Protein AF-A0A975GGV0-F1 (afdb_monomer_lite)

Sequence (391 aa):
MELILEKYHDGHNQSGSPGKVIYMDNPDLFIDIFYEKNMTKNPKKAAKKSNISRFKIIIFKTVTVVVCILLIVFFIWSKIKSSPEFQLKKMLSQGQYSNCIKNAQLILEKDTGNEKIKKTAEQAFIGMILKKGWSEKLEKGFFEEAKNILTQDTEYIKNNNEIQSIIKLLTWITDIEEYFSSKKSDTQLVIFKDEVLMAHLIDRWENEKTNIYNLFKRFFTQNNLENIRYRVYQHLDMLQTQYFLYYKDILALKNTIKEKLDADQPAILVSVIDEFHKKHPGIGGTQEIYEDISNYIKIMQALQSGMLSEYSDLIKESDFKTEPFADKIKSIMAVISPDKESSSPDKPLSIPDTNDYDIVKISELKIMPDSFKKSNMQQKQLALKVLTDNQ

Organism: NCBI:txid45656

Secondary structure (DSSP, 8-state):
---------------PPPP-----S-TTHHHHHHHHTT---PPPP------HHHHHHHHHHHHHHHHHHHHHHHHHHHHHHT-HHHHHHHHHHTT-HHHHHHHHHHHHTT-TT-HHHHHHHHHHHHHHHHHTTHHHHHHTT-HHHHHHHHHTTGGGGTT-HHHHHHHHHHHHHHHHHHHHHH--SS-SEETTTHHHHHHHHHHHHHHTHHHHHHHHHHHHHHHT-HHHHHHHHHHHHHHHHHHHHHHHHHHHHHHHHHHHHHTT-TTHHHHHHHHHHHH-TTEE-HHHHHHHHHHHHHHHHHHHTT-HHHHHHHHHH----SHHHHHHHHHHHHHH---SS---------PPPS--------TTS----THHHHHHHHHHHHHHHHHHTT-

Radius of gyration: 37.94 Å; chains: 1; bounding box: 79×72×125 Å

pLDDT: mean 75.03, std 21.35, range [26.98, 96.19]

Structure (mmCIF, N/CA/C/O backbone):
data_AF-A0A975GGV0-F1
#
_entry.id   AF-A0A975GGV0-F1
#
loop_
_atom_site.group_PDB
_atom_site.id
_atom_site.type_symbol
_atom_site.label_atom_id
_atom_site.label_alt_id
_atom_site.label_comp_id
_atom_site.label_asym_id
_atom_site.label_entity_id
_atom_site.label_seq_id
_atom_site.pdbx_PDB_ins_code
_atom_site.Cartn_x
_atom_site.Cartn_y
_atom_site.Cartn_z
_atom_site.occupancy
_atom_site.B_iso_or_equiv
_atom_site.auth_seq_id
_atom_site.auth_comp_id
_atom_site.auth_asym_id
_atom_site.auth_atom_id
_atom_site.pdbx_PDB_model_num
ATOM 1 N N . MET A 1 1 ? -21.323 20.258 35.737 1.00 36.03 1 MET A N 1
ATOM 2 C CA . MET A 1 1 ? -22.565 19.953 34.996 1.00 36.03 1 MET A CA 1
ATOM 3 C C . MET A 1 1 ? -23.349 21.246 34.878 1.00 36.03 1 MET A C 1
ATOM 5 O O . MET A 1 1 ? -23.809 21.734 35.901 1.00 36.03 1 MET A O 1
ATOM 9 N N . GLU A 1 2 ? -23.454 21.820 33.682 1.00 26.98 2 GLU A N 1
ATOM 10 C CA . GLU A 1 2 ? -24.406 22.904 33.416 1.00 26.98 2 GLU A CA 1
ATOM 11 C C . GLU A 1 2 ? -25.817 22.315 33.363 1.00 26.98 2 GLU A C 1
ATOM 13 O O . GLU A 1 2 ? -26.108 21.455 32.534 1.00 26.98 2 GLU A O 1
ATOM 18 N N . LEU A 1 3 ? -26.685 22.759 34.266 1.00 34.09 3 LEU A N 1
ATOM 19 C CA . LEU A 1 3 ? -28.120 22.517 34.190 1.00 34.09 3 LEU A CA 1
ATOM 20 C C . LEU A 1 3 ? -28.782 23.840 33.812 1.00 34.09 3 LEU A C 1
ATOM 22 O O . LEU A 1 3 ? -28.957 24.727 34.644 1.00 34.09 3 LEU A O 1
ATOM 26 N N . ILE A 1 4 ? -29.113 23.965 32.529 1.00 35.31 4 ILE A N 1
ATOM 27 C CA . ILE A 1 4 ? -29.979 25.017 32.001 1.00 35.31 4 ILE A CA 1
ATOM 28 C C . ILE A 1 4 ? -31.397 24.705 32.492 1.00 35.31 4 ILE A C 1
ATOM 30 O O . ILE A 1 4 ? -31.992 23.706 32.092 1.00 35.31 4 ILE A O 1
ATOM 34 N N . LEU A 1 5 ? -31.927 25.535 33.392 1.00 35.81 5 LEU A N 1
ATOM 35 C CA . LEU A 1 5 ? -33.333 25.496 33.791 1.00 35.81 5 LEU A CA 1
ATOM 36 C C . LEU A 1 5 ? -34.136 26.411 32.865 1.00 35.81 5 LEU A C 1
ATOM 38 O O . LEU A 1 5 ? -34.118 27.634 32.994 1.00 35.81 5 LEU A O 1
ATOM 42 N N . GLU A 1 6 ? -34.839 25.782 31.932 1.00 32.84 6 GLU A N 1
ATOM 43 C CA . GLU A 1 6 ? -35.864 26.386 31.090 1.00 32.84 6 GLU A CA 1
ATOM 44 C C . GLU A 1 6 ? -37.054 26.809 31.970 1.00 32.84 6 GLU A C 1
ATOM 46 O O . GLU A 1 6 ? -37.646 26.002 32.690 1.00 32.84 6 GLU A O 1
ATOM 51 N N . LYS A 1 7 ? -37.350 28.112 31.991 1.00 37.66 7 LYS A N 1
ATOM 52 C CA . LYS A 1 7 ? -38.346 28.715 32.881 1.00 37.66 7 LYS A CA 1
ATOM 53 C C . LYS A 1 7 ? -39.656 28.925 32.122 1.00 37.66 7 LYS A C 1
ATOM 55 O O . LYS A 1 7 ? -39.726 29.746 31.215 1.00 37.66 7 LYS A O 1
ATOM 60 N N . TYR A 1 8 ? -40.693 28.213 32.546 1.00 33.78 8 TYR A N 1
ATOM 61 C CA . TYR A 1 8 ? -42.087 28.428 32.160 1.00 33.78 8 TYR A CA 1
ATOM 62 C C . TYR A 1 8 ? -42.693 29.494 33.092 1.00 33.78 8 TYR A C 1
ATOM 64 O O . TYR A 1 8 ? -42.800 29.236 34.292 1.00 33.78 8 TYR A O 1
ATOM 72 N N . HIS A 1 9 ? -43.052 30.685 32.588 1.00 31.67 9 HIS A N 1
ATOM 73 C CA . HIS A 1 9 ? -44.189 31.458 33.119 1.00 31.67 9 HIS A CA 1
ATOM 74 C C . HIS A 1 9 ? -44.616 32.649 32.242 1.00 31.67 9 HIS A C 1
ATOM 76 O O . HIS A 1 9 ? -43.795 33.462 31.823 1.00 31.67 9 HIS A O 1
ATOM 82 N N . ASP A 1 10 ? -45.937 32.736 32.063 1.00 34.12 10 ASP A N 1
ATOM 83 C CA . ASP A 1 10 ? -46.734 33.840 31.523 1.00 34.12 10 ASP A CA 1
ATOM 84 C C . ASP A 1 10 ? -46.499 35.221 32.168 1.00 34.12 10 ASP A C 1
ATOM 86 O O . ASP A 1 10 ? -46.289 35.350 33.373 1.00 34.12 10 ASP A O 1
ATOM 90 N N . GLY A 1 11 ? -46.640 36.239 31.310 1.00 35.78 11 GLY A N 1
ATOM 91 C CA . GLY A 1 11 ? -47.121 37.612 31.528 1.00 35.78 11 GLY A CA 1
ATOM 92 C C . GLY A 1 11 ? -47.070 38.261 32.917 1.00 35.78 11 GLY A C 1
ATOM 93 O O . GLY A 1 11 ? -47.973 38.075 33.723 1.00 35.78 11 GLY A O 1
ATOM 94 N N . HIS A 1 12 ? -46.115 39.175 33.121 1.00 33.94 12 HIS A N 1
ATOM 95 C CA . HIS A 1 12 ? -46.341 40.626 33.290 1.00 33.94 12 HIS A CA 1
ATOM 96 C C . HIS A 1 12 ? -45.022 41.350 33.652 1.00 33.94 12 HIS A C 1
ATOM 98 O O . HIS A 1 12 ? -44.212 40.864 34.432 1.00 33.94 12 HIS A O 1
ATOM 104 N N . ASN A 1 13 ? -44.837 42.523 33.037 1.00 37.47 13 ASN A N 1
ATOM 105 C CA . ASN A 1 13 ? -43.803 43.557 33.201 1.00 37.47 13 ASN A CA 1
ATOM 106 C C . ASN A 1 13 ? -42.946 43.555 34.492 1.00 37.47 13 ASN A C 1
ATOM 108 O O . ASN A 1 13 ? -43.480 43.744 35.580 1.00 37.47 13 ASN A O 1
ATOM 112 N N . GLN A 1 14 ? -41.612 43.551 34.346 1.00 36.06 14 GLN A N 1
ATOM 113 C CA . GLN A 1 14 ? -40.709 44.711 34.547 1.00 36.06 14 GLN A CA 1
ATOM 114 C C . GLN A 1 14 ? -39.223 44.272 34.632 1.00 36.06 14 GLN A C 1
ATOM 116 O O . GLN A 1 14 ? -38.860 43.409 35.420 1.00 36.06 14 GLN A O 1
ATOM 121 N N . SER A 1 15 ? -38.383 44.913 33.805 1.00 42.50 15 SER A N 1
ATOM 122 C CA . SER A 1 15 ? -36.936 45.191 33.954 1.00 42.50 15 SER A CA 1
ATOM 123 C C . SER A 1 15 ? -36.039 44.157 34.670 1.00 42.50 15 SER A C 1
ATOM 125 O O . SER A 1 15 ? -35.839 44.218 35.883 1.00 42.50 15 SER A O 1
ATOM 127 N N . GLY A 1 16 ? -35.386 43.281 33.896 1.00 35.66 16 GLY A N 1
ATOM 128 C CA . GLY A 1 16 ? -34.353 42.357 34.376 1.00 35.66 16 GLY A CA 1
ATOM 129 C C . GLY A 1 16 ? -32.942 42.961 34.394 1.00 35.66 16 GLY A C 1
ATOM 130 O O . GLY A 1 16 ? -32.413 43.351 33.358 1.00 35.66 16 GLY A O 1
ATOM 131 N N . SER A 1 17 ? -32.326 42.976 35.577 1.00 42.56 17 SER A N 1
ATOM 132 C CA . SER A 1 17 ? -30.872 43.056 35.781 1.00 42.56 17 SER A CA 1
ATOM 133 C C . SER A 1 17 ? -30.237 41.682 35.487 1.00 42.56 17 SER A C 1
ATOM 135 O O . SER A 1 17 ? -30.879 40.667 35.783 1.00 42.56 17 SER A O 1
ATOM 137 N N . PRO A 1 18 ? -29.022 41.586 34.910 1.00 42.94 18 PRO A N 1
ATOM 138 C CA . PRO A 1 18 ? -28.411 40.298 34.589 1.00 42.94 18 PRO A CA 1
ATOM 139 C C . PRO A 1 18 ? -28.137 39.480 35.859 1.00 42.94 18 PRO A C 1
ATOM 141 O O . PRO A 1 18 ? -27.483 39.935 36.799 1.00 42.94 18 PRO A O 1
ATOM 144 N N . GLY A 1 19 ? -28.667 38.255 35.884 1.00 40.22 19 GLY A N 1
ATOM 145 C CA . GLY A 1 19 ? -28.538 37.325 37.000 1.00 40.22 19 GLY A CA 1
ATOM 146 C C . GLY A 1 19 ? -27.080 36.952 37.266 1.00 40.22 19 GLY A C 1
ATOM 147 O O . GLY A 1 19 ? -26.376 36.458 36.389 1.00 40.22 19 GLY A O 1
ATOM 148 N N . LYS A 1 20 ? -26.639 37.175 38.505 1.00 46.88 20 LYS A N 1
ATOM 149 C CA . LYS A 1 20 ? -25.338 36.751 39.026 1.00 46.88 20 LYS A CA 1
ATOM 150 C C . LYS A 1 20 ? -25.271 35.220 39.045 1.00 46.88 20 LYS A C 1
ATOM 152 O O . LYS A 1 20 ? -25.955 34.583 39.844 1.00 46.88 20 LYS A O 1
ATOM 157 N N . VAL A 1 21 ? -24.441 34.642 38.180 1.00 50.25 21 VAL A N 1
ATOM 158 C CA . VAL A 1 21 ? -24.100 33.214 38.205 1.00 50.25 21 VAL A CA 1
ATOM 159 C C . VAL A 1 21 ? -23.137 32.983 39.369 1.00 50.25 21 VAL A C 1
ATOM 161 O O . VAL A 1 21 ? -22.051 33.559 39.405 1.00 50.25 21 VAL A O 1
ATOM 164 N N . ILE A 1 22 ? -23.556 32.188 40.351 1.00 47.81 22 ILE A N 1
ATOM 165 C CA . ILE A 1 22 ? -22.715 31.773 41.477 1.00 47.81 22 ILE A CA 1
ATOM 166 C C . ILE A 1 22 ? -22.251 30.351 41.174 1.00 47.81 22 ILE A C 1
ATOM 168 O O . ILE A 1 22 ? -23.065 29.432 41.137 1.00 47.81 22 ILE A O 1
ATOM 172 N N . TYR A 1 23 ? -20.951 30.183 40.944 1.00 44.19 23 TYR A N 1
ATOM 173 C CA . TYR A 1 23 ? -20.324 28.868 40.864 1.00 44.19 23 TYR A CA 1
ATOM 174 C C . TYR A 1 23 ? -20.110 28.343 42.287 1.00 44.19 23 TYR A C 1
ATOM 176 O O . TYR A 1 23 ? -19.597 29.062 43.145 1.00 44.19 23 TYR A O 1
ATOM 184 N N . MET A 1 24 ? -20.560 27.117 42.552 1.00 48.88 24 MET A N 1
ATOM 185 C CA . MET A 1 24 ? -20.353 26.424 43.824 1.00 48.88 24 MET A CA 1
ATOM 186 C C . MET A 1 24 ? -19.460 25.208 43.577 1.00 48.88 24 MET A C 1
ATOM 188 O O . MET A 1 24 ? -19.874 24.263 42.911 1.00 48.88 24 MET A O 1
ATOM 192 N N . ASP A 1 25 ? -18.249 25.244 44.131 1.00 51.84 25 ASP A N 1
ATOM 193 C CA . ASP A 1 25 ? -17.196 24.239 43.919 1.00 51.84 25 ASP A CA 1
ATOM 194 C C . ASP A 1 25 ? -17.328 22.989 44.805 1.00 51.84 25 ASP A C 1
ATOM 196 O O . ASP A 1 25 ? -16.465 22.114 44.771 1.00 51.84 25 ASP A O 1
ATOM 200 N N . ASN A 1 26 ? -18.395 22.869 45.602 1.00 53.50 26 ASN A N 1
ATOM 201 C CA . ASN A 1 26 ? -18.565 21.728 46.498 1.00 53.50 26 ASN A CA 1
ATOM 202 C C . ASN A 1 26 ? -20.020 21.213 46.521 1.00 53.50 26 ASN A C 1
ATOM 204 O O . ASN A 1 26 ? -20.891 21.892 47.073 1.00 53.50 26 ASN A O 1
ATOM 208 N N . PRO A 1 27 ? -20.314 20.036 45.931 1.00 55.97 27 PRO A N 1
ATOM 209 C CA . PRO A 1 27 ? -21.670 19.485 45.867 1.00 55.97 27 PRO A CA 1
ATOM 210 C C . PRO A 1 27 ? -22.230 19.056 47.234 1.00 55.97 27 PRO A C 1
ATOM 212 O O . PRO A 1 27 ? -23.450 18.947 47.372 1.00 55.97 27 PRO A O 1
ATOM 215 N N . ASP A 1 28 ? -21.385 18.887 48.254 1.00 55.62 28 ASP A N 1
ATOM 216 C CA . ASP A 1 28 ? -21.819 18.435 49.583 1.00 55.62 28 ASP A CA 1
ATOM 217 C C . ASP A 1 28 ? -22.593 19.519 50.360 1.00 55.62 28 ASP A C 1
ATOM 219 O O . ASP A 1 28 ? -23.471 19.211 51.164 1.00 55.62 28 ASP A O 1
ATOM 223 N N . LEU A 1 29 ? -22.380 20.801 50.036 1.00 57.06 29 LEU A N 1
ATOM 224 C CA . LEU A 1 29 ? -23.077 21.936 50.664 1.00 57.06 29 LEU A CA 1
ATOM 225 C C . LEU A 1 29 ? -24.551 22.068 50.237 1.00 57.06 29 LEU A C 1
ATOM 227 O O . LEU A 1 29 ? -25.335 22.756 50.893 1.00 57.06 29 LEU A O 1
ATOM 231 N N . PHE A 1 30 ? -24.952 21.403 49.148 1.00 55.22 30 PHE A N 1
ATOM 232 C CA . PHE A 1 30 ? -26.341 21.420 48.687 1.00 55.22 30 PHE A CA 1
ATOM 233 C C . PHE A 1 30 ? -27.255 20.593 49.601 1.00 55.22 30 PHE A C 1
ATOM 235 O O . PHE A 1 30 ? -28.414 20.954 49.794 1.00 55.22 30 PHE A O 1
ATOM 242 N N . ILE A 1 31 ? -26.740 19.512 50.196 1.00 58.12 31 ILE A N 1
ATOM 243 C CA . ILE A 1 31 ? -27.525 18.647 51.086 1.00 58.12 31 ILE A CA 1
ATOM 244 C C . ILE A 1 31 ? -27.800 19.361 52.417 1.00 58.12 31 ILE A C 1
ATOM 246 O O . ILE A 1 31 ? -28.941 19.342 52.878 1.00 58.12 31 ILE A O 1
ATOM 250 N N . ASP A 1 32 ? -26.822 20.074 52.978 1.00 54.84 32 ASP A N 1
ATOM 251 C CA . ASP A 1 32 ? -26.992 20.752 54.269 1.00 54.84 32 ASP A CA 1
ATOM 252 C C . ASP A 1 32 ? -27.993 21.916 54.187 1.00 54.84 32 ASP A C 1
ATOM 254 O O . ASP A 1 32 ? -28.917 22.002 54.997 1.00 54.84 32 ASP A O 1
ATOM 258 N N . ILE A 1 33 ? -27.931 22.743 53.135 1.00 56.72 33 ILE A N 1
ATOM 259 C CA . ILE A 1 33 ? -28.873 23.865 52.959 1.00 56.72 33 ILE A CA 1
ATOM 260 C C . ILE A 1 33 ? -30.301 23.368 52.674 1.00 56.72 33 ILE A C 1
ATOM 262 O O . ILE A 1 33 ? -31.281 23.995 53.093 1.00 56.72 33 ILE A O 1
ATOM 266 N N . PHE A 1 34 ? -30.450 22.241 51.971 1.00 50.62 34 PHE A N 1
ATOM 267 C CA . PHE A 1 34 ? -31.773 21.715 51.630 1.00 50.62 34 PHE A CA 1
ATOM 268 C C . PHE A 1 34 ? -32.437 20.971 52.800 1.00 50.62 34 PHE A C 1
ATOM 270 O O . PHE A 1 34 ? -33.668 20.955 52.890 1.00 50.62 34 PHE A O 1
ATOM 277 N N . TYR A 1 35 ? -31.655 20.407 53.728 1.00 50.38 35 TYR A N 1
ATOM 278 C CA . TYR A 1 35 ? -32.185 19.680 54.886 1.00 50.38 35 TYR A CA 1
ATOM 279 C C . TYR A 1 35 ? -32.330 20.519 56.165 1.00 50.38 35 TYR A C 1
ATOM 281 O O . TYR A 1 35 ? -33.165 20.179 57.007 1.00 50.38 35 TYR A O 1
ATOM 289 N N . GLU A 1 36 ? -31.641 21.654 56.302 1.00 46.44 36 GLU A N 1
ATOM 290 C CA . GLU A 1 36 ? -31.718 22.470 57.525 1.00 46.44 36 GLU A CA 1
ATOM 291 C C . GLU A 1 36 ? -33.023 23.296 57.639 1.00 46.44 36 GLU A C 1
ATOM 293 O O . GLU A 1 36 ? -33.444 23.689 58.729 1.00 46.44 36 GLU A O 1
ATOM 298 N N . LYS A 1 37 ? -33.765 23.496 56.537 1.00 44.47 37 LYS A N 1
ATOM 299 C CA . LYS A 1 37 ? -34.947 24.386 56.513 1.00 44.47 37 LYS A CA 1
ATOM 300 C C . LYS A 1 37 ? -36.273 23.760 56.983 1.00 44.47 37 LYS A C 1
ATOM 302 O O . LYS A 1 37 ? -37.271 24.471 57.088 1.00 44.47 37 LYS A O 1
ATOM 307 N N . ASN A 1 38 ? -36.312 22.468 57.321 1.00 44.09 38 ASN A N 1
ATOM 308 C CA . ASN A 1 38 ? -37.562 21.776 57.690 1.00 44.09 38 ASN A CA 1
ATOM 309 C C . ASN A 1 38 ? -37.701 21.385 59.174 1.00 44.09 38 ASN A C 1
ATOM 311 O O . ASN A 1 38 ? -38.665 20.711 59.531 1.00 44.09 38 ASN A O 1
ATOM 315 N N . MET A 1 39 ? -36.812 21.839 60.065 1.00 47.53 39 MET A N 1
ATOM 316 C CA . MET A 1 39 ? -36.816 21.424 61.478 1.00 47.53 39 MET A CA 1
ATOM 317 C C . MET A 1 39 ? -36.959 22.585 62.478 1.00 47.53 39 MET A C 1
ATOM 319 O O . MET A 1 39 ? -36.224 22.649 63.450 1.00 47.53 39 MET A O 1
ATOM 323 N N . THR A 1 40 ? -37.934 23.489 62.321 1.00 52.91 40 THR A N 1
ATOM 324 C CA . THR A 1 40 ? -38.377 24.344 63.450 1.00 52.91 40 THR A CA 1
ATOM 325 C C . THR A 1 40 ? -39.876 24.663 63.409 1.00 52.91 40 THR A C 1
ATOM 327 O O . THR A 1 40 ? -40.303 25.760 63.063 1.00 52.91 40 THR A O 1
ATOM 330 N N . LYS A 1 41 ? -40.721 23.724 63.853 1.00 44.91 41 LYS A N 1
ATOM 331 C CA . LYS A 1 41 ? -42.028 24.079 64.436 1.00 44.91 41 LYS A CA 1
ATOM 332 C C . LYS A 1 41 ? -42.286 23.267 65.695 1.00 44.91 41 LYS A C 1
ATOM 334 O O . LYS A 1 41 ? -42.517 22.066 65.659 1.00 44.91 41 LYS A O 1
ATOM 339 N N . ASN A 1 42 ? -42.245 23.990 66.803 1.00 52.50 42 ASN A N 1
ATOM 340 C CA . ASN A 1 42 ? -42.545 23.562 68.157 1.00 52.50 42 ASN A CA 1
ATOM 341 C C . ASN A 1 42 ? -44.075 23.423 68.324 1.00 52.50 42 ASN A C 1
ATOM 343 O O . ASN A 1 42 ? -44.770 24.434 68.175 1.00 52.50 42 ASN A O 1
ATOM 347 N N . PRO A 1 43 ? -44.649 22.240 68.623 1.00 46.19 43 PRO A N 1
ATOM 348 C CA . PRO A 1 43 ? -46.054 22.147 68.976 1.00 46.19 43 PRO A CA 1
ATOM 349 C C . PRO A 1 43 ? -46.226 22.148 70.499 1.00 46.19 43 PRO A C 1
ATOM 351 O O . PRO A 1 43 ? -45.667 21.335 71.235 1.00 46.19 43 PRO A O 1
ATOM 354 N N . LYS A 1 44 ? -47.053 23.086 70.961 1.00 48.88 44 LYS A N 1
ATOM 355 C CA . LYS A 1 44 ? -47.534 23.195 72.338 1.00 48.88 44 LYS A CA 1
ATOM 356 C C . LYS A 1 44 ? -48.166 21.878 72.807 1.00 48.88 44 LYS A C 1
ATOM 358 O O . LYS A 1 44 ? -48.933 21.243 72.085 1.00 48.88 44 LYS A O 1
ATOM 363 N N . LYS A 1 45 ? -47.871 21.529 74.061 1.00 51.16 45 LYS A N 1
ATOM 364 C CA . LYS A 1 45 ? -48.476 20.437 74.828 1.00 51.16 45 LYS A CA 1
ATOM 365 C C . LYS A 1 45 ? -50.001 20.595 74.863 1.00 51.16 45 LYS A C 1
ATOM 367 O O . LYS A 1 45 ? -50.509 21.539 75.458 1.00 51.16 45 LYS A O 1
ATOM 372 N N . ALA A 1 46 ? -50.716 19.638 74.285 1.00 47.41 46 ALA A N 1
ATOM 373 C CA . ALA A 1 46 ? -52.117 19.382 74.588 1.00 47.41 46 ALA A CA 1
ATOM 374 C C . ALA A 1 46 ? -52.300 17.867 74.702 1.00 47.41 46 ALA A C 1
ATOM 376 O O . ALA A 1 46 ? -52.046 17.119 73.757 1.00 47.41 46 ALA A O 1
ATOM 377 N N . ALA A 1 47 ? -52.685 17.425 75.898 1.00 53.16 47 ALA A N 1
ATOM 378 C CA . ALA A 1 47 ? -52.980 16.040 76.213 1.00 53.16 47 ALA A CA 1
ATOM 379 C C . ALA A 1 47 ? -54.044 15.500 75.247 1.00 53.16 47 ALA A C 1
ATOM 381 O O . ALA A 1 47 ? -55.175 15.984 75.221 1.00 53.16 47 ALA A O 1
ATOM 382 N N . LYS A 1 48 ? -53.689 14.490 74.447 1.00 44.19 48 LYS A N 1
ATOM 383 C CA . LYS A 1 48 ? -54.635 13.798 73.571 1.00 44.19 48 LYS A CA 1
ATOM 384 C C . LYS A 1 48 ? -54.483 12.296 73.754 1.00 44.19 48 LYS A C 1
ATOM 386 O O . LYS A 1 48 ? -53.440 11.719 73.460 1.00 44.19 48 LYS A O 1
ATOM 391 N N . LYS A 1 49 ? -55.555 11.708 74.290 1.00 48.03 49 LYS A N 1
ATOM 392 C CA . LYS A 1 49 ? -55.774 10.274 74.487 1.00 48.03 49 LYS A CA 1
ATOM 393 C C . LYS A 1 49 ? -55.362 9.458 73.258 1.00 48.03 49 LYS A C 1
ATOM 395 O O . LYS A 1 49 ? -55.597 9.850 72.114 1.00 48.03 49 LYS A O 1
ATOM 400 N N . SER A 1 50 ? -54.778 8.308 73.569 1.00 59.38 50 SER A N 1
ATOM 401 C CA . SER A 1 50 ? -54.335 7.226 72.699 1.00 59.38 50 SER A CA 1
ATOM 402 C C . SER A 1 50 ? -55.258 6.962 71.503 1.00 59.38 50 SER A C 1
ATOM 404 O O . SER A 1 50 ? -56.400 6.540 71.644 1.00 59.38 50 SER A O 1
ATOM 406 N N . ASN A 1 51 ? -54.712 7.135 70.298 1.00 49.59 51 ASN A N 1
ATOM 407 C CA . ASN A 1 51 ? -55.271 6.585 69.061 1.00 49.59 51 ASN A CA 1
ATOM 408 C C . ASN A 1 51 ? -54.142 5.922 68.252 1.00 49.59 51 ASN A C 1
ATOM 410 O O . ASN A 1 51 ? -53.792 6.311 67.139 1.00 49.59 51 ASN A O 1
ATOM 414 N N . ILE A 1 52 ? -53.534 4.912 68.882 1.00 54.88 52 ILE A N 1
ATOM 415 C CA . ILE A 1 52 ? -52.387 4.122 68.398 1.00 54.88 52 ILE A CA 1
ATOM 416 C C . ILE A 1 52 ? -52.734 3.317 67.124 1.00 54.88 52 ILE A C 1
ATOM 418 O O . ILE A 1 52 ? -51.839 2.887 66.399 1.00 54.88 52 ILE A O 1
ATOM 422 N N . SER A 1 53 ? -54.019 3.164 66.776 1.00 56.91 53 SER A N 1
ATOM 423 C CA . SER A 1 53 ? -54.444 2.409 65.587 1.00 56.91 53 SER A CA 1
ATOM 424 C C . SER A 1 53 ? -54.266 3.165 64.263 1.00 56.91 53 SER A C 1
ATOM 426 O O . SER A 1 53 ? -53.977 2.537 63.249 1.00 56.91 53 SER A O 1
ATOM 428 N N . ARG A 1 54 ? -54.365 4.504 64.238 1.00 54.94 54 ARG A N 1
ATOM 429 C CA . ARG A 1 54 ? -54.269 5.284 62.983 1.00 54.94 54 ARG A CA 1
ATOM 430 C C . ARG A 1 54 ? -52.830 5.568 62.545 1.00 54.94 54 ARG A C 1
ATOM 432 O O . ARG A 1 54 ? -52.571 5.661 61.349 1.00 54.94 54 ARG A O 1
ATOM 439 N N . PHE A 1 55 ? -51.885 5.633 63.484 1.00 55.16 55 PHE A N 1
ATOM 440 C CA . PHE A 1 55 ? -50.463 5.839 63.175 1.00 55.16 55 PHE A CA 1
ATOM 441 C C . PHE A 1 55 ? -49.827 4.595 62.530 1.00 55.16 55 PHE A C 1
ATOM 443 O O . PHE A 1 55 ? -49.035 4.716 61.597 1.00 55.16 55 PHE A O 1
ATOM 450 N N . LYS A 1 56 ? -50.256 3.392 62.945 1.00 57.28 56 LYS A N 1
ATOM 451 C CA . LYS A 1 56 ? -49.845 2.124 62.318 1.00 57.28 56 LYS A CA 1
ATOM 452 C C . LYS A 1 56 ? -50.259 2.041 60.845 1.00 57.28 56 LYS A C 1
ATOM 454 O O . LYS A 1 56 ? -49.485 1.546 60.036 1.00 57.28 56 LYS A O 1
ATOM 459 N N . ILE A 1 57 ? -51.428 2.579 60.483 1.00 61.22 57 ILE A N 1
ATOM 460 C CA . ILE A 1 57 ? -51.935 2.572 59.098 1.00 61.22 57 ILE A CA 1
ATOM 461 C C . ILE A 1 57 ? -51.115 3.508 58.193 1.00 61.22 57 ILE A C 1
ATOM 463 O O . ILE A 1 57 ? -50.855 3.168 57.041 1.00 61.22 57 ILE A O 1
ATOM 467 N N . ILE A 1 58 ? -50.677 4.665 58.699 1.00 61.66 58 ILE A N 1
ATOM 468 C CA . ILE A 1 58 ? -49.868 5.619 57.920 1.00 61.66 58 ILE A CA 1
ATOM 469 C C . ILE A 1 58 ? -48.458 5.062 57.673 1.00 61.66 58 ILE A C 1
ATOM 471 O O . ILE A 1 58 ? -47.981 5.118 56.543 1.00 61.66 58 ILE A O 1
ATOM 475 N N . ILE A 1 59 ? -47.837 4.446 58.685 1.00 67.56 59 ILE A N 1
ATOM 476 C CA . ILE A 1 59 ? -46.520 3.800 58.545 1.00 67.56 59 ILE A CA 1
ATOM 477 C C . ILE A 1 59 ? -46.593 2.598 57.588 1.00 67.56 59 ILE A C 1
ATOM 479 O O . ILE A 1 59 ? -45.712 2.421 56.754 1.00 67.56 59 ILE A O 1
ATOM 483 N N . PHE A 1 60 ? -47.666 1.799 57.633 1.00 69.12 60 PHE A N 1
ATOM 484 C CA . PHE A 1 60 ? -47.825 0.675 56.701 1.00 69.12 60 PHE A CA 1
ATOM 485 C C . PHE A 1 60 ? -47.924 1.136 55.240 1.00 69.12 60 PHE A C 1
ATOM 487 O O . PHE A 1 60 ? -47.345 0.511 54.352 1.00 69.12 60 PHE A O 1
ATOM 494 N N . LYS A 1 61 ? -48.615 2.253 54.977 1.00 75.38 61 LYS A N 1
ATOM 495 C CA . LYS A 1 61 ? -48.742 2.808 53.622 1.00 75.38 61 LYS A CA 1
ATOM 496 C C . LYS A 1 61 ? -47.415 3.348 53.084 1.00 75.38 61 LYS A C 1
ATOM 498 O O . LYS A 1 61 ? -47.108 3.099 51.923 1.00 75.38 61 LYS A O 1
ATOM 503 N N . THR A 1 62 ? -46.608 4.027 53.902 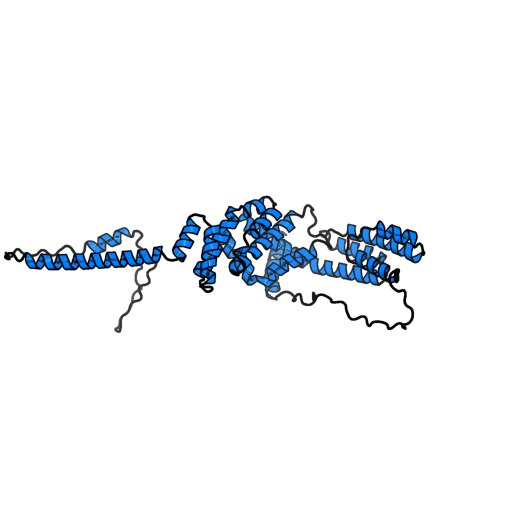1.00 77.06 62 THR A N 1
ATOM 504 C CA . THR A 1 62 ? -45.298 4.538 53.458 1.00 77.06 62 THR A CA 1
ATOM 505 C C . THR A 1 62 ? -44.297 3.413 53.213 1.00 77.06 62 THR A C 1
ATOM 507 O O . THR A 1 62 ? -43.617 3.425 52.191 1.00 77.06 62 THR A O 1
ATOM 510 N N . VAL A 1 63 ? -44.267 2.393 54.076 1.00 82.00 63 VAL A N 1
ATOM 511 C CA . VAL A 1 63 ? -43.429 1.199 53.873 1.00 82.00 63 VAL A CA 1
ATOM 512 C C . VAL A 1 63 ? -43.823 0.465 52.588 1.00 82.00 63 VAL A C 1
ATOM 514 O O . VAL A 1 63 ? -42.951 0.091 51.810 1.00 82.00 63 VAL A O 1
ATOM 517 N N . THR A 1 64 ? -45.123 0.330 52.309 1.00 85.25 64 THR A N 1
ATOM 518 C CA . THR A 1 64 ? -45.605 -0.329 51.081 1.00 85.25 64 THR A CA 1
ATOM 519 C C . THR A 1 64 ? -45.155 0.419 49.822 1.00 85.25 64 THR A C 1
ATOM 521 O O . THR A 1 64 ? -44.664 -0.201 48.883 1.00 85.25 64 THR A O 1
ATOM 524 N N . VAL A 1 65 ? -45.251 1.754 49.809 1.00 85.56 65 VAL A N 1
ATOM 525 C CA . VAL A 1 65 ? -44.809 2.570 48.664 1.00 85.56 65 VAL A CA 1
ATOM 526 C C . VAL A 1 65 ? -43.298 2.453 48.446 1.00 85.56 65 VAL A C 1
ATOM 528 O O . VAL A 1 65 ? -42.864 2.270 47.311 1.00 85.56 65 VAL A O 1
ATOM 531 N N . VAL A 1 66 ? -42.494 2.487 49.513 1.00 86.44 66 VAL A N 1
ATOM 532 C CA . VAL A 1 66 ? -41.032 2.329 49.411 1.00 86.44 66 VAL A CA 1
ATOM 533 C C . VAL A 1 66 ? -40.658 0.941 48.884 1.00 86.44 66 VAL A C 1
ATOM 535 O O . VAL A 1 66 ? -39.805 0.835 48.005 1.00 86.44 66 VAL A O 1
ATOM 538 N N . VAL A 1 67 ? -41.327 -0.119 49.348 1.00 90.00 67 VAL A N 1
ATOM 539 C CA . VAL A 1 67 ? -41.112 -1.485 48.840 1.00 90.00 67 VAL A CA 1
ATOM 540 C C . VAL A 1 67 ? -41.496 -1.593 47.362 1.00 90.00 67 VAL A C 1
ATOM 542 O O . VAL A 1 67 ? -40.740 -2.168 46.583 1.00 90.00 67 VAL A O 1
ATOM 545 N N . CYS A 1 68 ? -42.612 -0.994 46.936 1.00 86.12 68 CYS A N 1
ATOM 546 C CA . CYS A 1 68 ? -42.989 -0.958 45.521 1.00 86.12 68 CYS A CA 1
ATOM 547 C C . CYS A 1 68 ? -41.955 -0.215 44.662 1.00 86.12 68 CYS A C 1
ATOM 549 O O . CYS A 1 68 ? -41.597 -0.705 43.593 1.00 86.12 68 CYS A O 1
ATOM 551 N N . ILE A 1 69 ? -41.429 0.921 45.131 1.00 87.88 69 ILE A N 1
ATOM 552 C CA . ILE A 1 69 ? -40.370 1.661 44.426 1.00 87.88 69 ILE A CA 1
ATOM 553 C C . ILE A 1 69 ? -39.099 0.809 44.322 1.00 87.88 69 ILE A C 1
ATOM 555 O O . ILE A 1 69 ? -38.526 0.706 43.240 1.00 87.88 69 ILE A O 1
ATOM 559 N N . LEU A 1 70 ? -38.686 0.140 45.403 1.00 88.31 70 LEU A N 1
ATOM 560 C CA . LEU A 1 70 ? -37.524 -0.754 45.392 1.00 88.31 70 LEU A CA 1
ATOM 561 C C . LEU A 1 70 ? -37.702 -1.929 44.425 1.00 88.31 70 LEU A C 1
ATOM 563 O O . LEU A 1 70 ? -36.760 -2.274 43.715 1.00 88.31 70 LEU A O 1
ATOM 567 N N . LEU A 1 71 ? -38.902 -2.510 44.340 1.00 88.19 71 LEU A N 1
ATOM 568 C CA . LEU A 1 71 ? -39.205 -3.580 43.387 1.00 88.19 71 LEU A CA 1
ATOM 569 C C . LEU A 1 71 ? -39.172 -3.088 41.937 1.00 88.19 71 LEU A C 1
ATOM 571 O O . LEU A 1 71 ? -38.630 -3.782 41.080 1.00 88.19 71 LEU A O 1
ATOM 575 N N . ILE A 1 72 ? -39.683 -1.886 41.657 1.00 84.44 72 ILE A N 1
ATOM 576 C CA . ILE A 1 72 ? -39.617 -1.275 40.321 1.00 84.44 72 ILE A CA 1
ATOM 577 C C . ILE A 1 72 ? -38.160 -1.000 39.934 1.00 84.44 72 ILE A C 1
ATOM 579 O O . ILE A 1 72 ? -37.735 -1.379 38.843 1.00 84.44 72 ILE A O 1
ATOM 583 N N . VAL A 1 73 ? -37.368 -0.413 40.836 1.00 83.06 73 VAL A N 1
ATOM 584 C CA . VAL A 1 73 ? -35.934 -0.169 40.616 1.00 83.06 73 VAL A CA 1
ATOM 585 C C . VAL A 1 73 ? -35.190 -1.485 40.389 1.00 83.06 73 VAL A C 1
ATOM 587 O O . VAL A 1 73 ? -34.408 -1.586 39.447 1.00 83.06 73 VAL A O 1
ATOM 590 N N . PHE A 1 74 ? -35.470 -2.520 41.185 1.00 84.31 74 PHE A N 1
ATOM 591 C CA . PHE A 1 74 ? -34.873 -3.845 41.023 1.00 84.31 74 PHE A CA 1
ATOM 592 C C . PHE A 1 74 ? -35.249 -4.492 39.683 1.00 84.31 74 PHE A C 1
ATOM 594 O O . PHE A 1 74 ? -34.388 -5.055 39.008 1.00 84.31 74 PHE A O 1
ATOM 601 N N . PHE A 1 75 ? -36.509 -4.374 39.258 1.00 79.12 75 PHE A N 1
ATOM 602 C CA . PHE A 1 75 ? -36.989 -4.928 37.992 1.00 79.12 75 PHE A CA 1
ATOM 603 C C . PHE A 1 75 ? -36.373 -4.213 36.781 1.00 79.12 75 PHE A C 1
ATOM 605 O O . PHE A 1 75 ? -35.916 -4.865 35.840 1.00 79.12 75 PHE A O 1
ATOM 612 N N . ILE A 1 76 ? -36.277 -2.880 36.830 1.00 72.12 76 ILE A N 1
ATOM 613 C CA . ILE A 1 76 ? -35.584 -2.072 35.817 1.00 72.12 76 ILE A CA 1
ATOM 614 C C . ILE A 1 76 ? -34.097 -2.449 35.770 1.00 72.12 76 ILE A C 1
ATOM 616 O O . ILE A 1 76 ? -33.553 -2.698 34.696 1.00 72.12 76 ILE A O 1
ATOM 620 N N . TRP A 1 77 ? -33.440 -2.568 36.924 1.00 67.44 77 TRP A N 1
ATOM 621 C CA . TRP A 1 77 ? -32.023 -2.926 37.001 1.00 67.44 77 TRP A CA 1
ATOM 622 C C . TRP A 1 77 ? -31.744 -4.352 36.506 1.00 67.44 77 TRP A C 1
ATOM 624 O O . TRP A 1 77 ? -30.753 -4.590 35.813 1.00 67.44 77 TRP A O 1
ATOM 634 N N . SER A 1 78 ? -32.646 -5.294 36.792 1.00 70.81 78 SER A N 1
ATOM 635 C CA . SER A 1 78 ? -32.602 -6.664 36.271 1.00 70.81 78 SER A CA 1
ATOM 636 C C . SER A 1 78 ? -32.735 -6.689 34.744 1.00 70.81 78 SER A C 1
ATOM 638 O O . SER A 1 78 ? -31.903 -7.295 34.068 1.00 70.81 78 SER A O 1
ATOM 640 N N . LYS A 1 79 ? -33.701 -5.953 34.179 1.00 67.19 79 LYS A N 1
ATOM 641 C CA . LYS A 1 79 ? -33.881 -5.828 32.722 1.00 67.19 79 LYS A CA 1
ATOM 642 C C . LYS A 1 79 ? -32.671 -5.188 32.033 1.00 67.19 79 LYS A C 1
ATOM 644 O O . LYS A 1 79 ? -32.272 -5.655 30.970 1.00 67.19 79 LYS A O 1
ATOM 649 N N . ILE A 1 80 ? -32.051 -4.177 32.647 1.00 62.03 80 ILE A N 1
ATOM 650 C CA . ILE A 1 80 ? -30.842 -3.524 32.117 1.00 62.03 80 ILE A CA 1
ATOM 651 C C . ILE A 1 80 ? -29.647 -4.488 32.109 1.00 62.03 80 ILE A C 1
ATOM 653 O O . ILE A 1 80 ? -28.922 -4.553 31.118 1.00 62.03 80 ILE A O 1
ATOM 657 N N . LYS A 1 81 ? -29.461 -5.285 33.171 1.00 60.91 81 LYS A N 1
ATOM 658 C CA . LYS A 1 81 ? -28.380 -6.286 33.249 1.00 60.91 81 LYS A CA 1
ATOM 659 C C . LYS A 1 81 ? -28.502 -7.409 32.219 1.00 60.91 81 LYS A C 1
ATOM 661 O O . LYS A 1 81 ? -27.486 -7.983 31.834 1.00 60.91 81 LYS A O 1
ATOM 666 N N . SER A 1 82 ? -29.717 -7.721 31.778 1.00 61.97 82 SER A N 1
ATOM 667 C CA . SER A 1 82 ? -29.972 -8.738 30.755 1.00 61.97 82 SER A CA 1
ATOM 668 C C . SER A 1 82 ? -29.938 -8.198 29.325 1.00 61.97 82 SER A C 1
ATOM 670 O O . SER A 1 82 ? -30.088 -8.988 28.396 1.00 61.97 82 SER A O 1
ATOM 672 N N . SER A 1 83 ? -29.731 -6.892 29.122 1.00 76.81 83 SER A N 1
ATOM 673 C CA . SER A 1 83 ? -29.624 -6.337 27.773 1.00 76.81 83 SER A CA 1
ATOM 674 C C . SER A 1 83 ? -28.396 -6.908 27.045 1.00 76.81 83 SER A C 1
ATOM 676 O O . SER A 1 83 ? -27.305 -6.929 27.632 1.00 76.81 83 SER A O 1
ATOM 678 N N . PRO A 1 84 ? -28.524 -7.316 25.768 1.00 78.81 84 PRO A N 1
ATOM 679 C CA . PRO A 1 84 ? -27.389 -7.725 24.944 1.00 78.81 84 PRO A CA 1
ATOM 680 C C . PRO A 1 84 ? -26.275 -6.664 24.917 1.00 78.81 84 PRO A C 1
ATOM 682 O O . PRO A 1 84 ? -25.099 -7.004 25.008 1.00 78.81 84 PRO A O 1
ATOM 685 N N . GLU A 1 85 ? -26.634 -5.373 24.920 1.00 83.44 85 GLU A N 1
ATOM 686 C CA . GLU A 1 85 ? -25.676 -4.257 24.984 1.00 83.44 85 GLU A CA 1
ATOM 687 C C . GLU A 1 85 ? -24.807 -4.307 26.253 1.00 83.44 85 GLU A C 1
ATOM 689 O O . GLU A 1 85 ? -23.594 -4.092 26.200 1.00 83.44 85 GLU A O 1
ATOM 694 N N . PHE A 1 86 ? -25.410 -4.614 27.407 1.00 85.00 86 PHE A N 1
ATOM 695 C CA . PHE A 1 86 ? -24.686 -4.691 28.677 1.00 85.00 86 PHE A CA 1
ATOM 696 C C . PHE A 1 86 ? -23.716 -5.873 28.691 1.00 85.00 86 PHE A C 1
ATOM 698 O O . PHE A 1 86 ? -22.590 -5.741 29.171 1.00 85.00 86 PHE A O 1
ATOM 705 N N . GLN A 1 87 ? -24.127 -7.016 28.134 1.00 87.25 87 GLN A N 1
ATOM 706 C CA . GLN A 1 87 ? -23.268 -8.196 28.040 1.00 87.25 87 GLN A CA 1
ATOM 707 C C . GLN A 1 87 ? -22.066 -7.945 27.128 1.00 87.25 87 GLN A C 1
ATOM 709 O O . GLN A 1 87 ? -20.942 -8.239 27.529 1.00 87.25 87 GLN A O 1
ATOM 714 N N . LEU A 1 88 ? -22.273 -7.323 25.963 1.00 89.75 88 LEU A N 1
ATOM 715 C CA . LEU A 1 88 ? -21.181 -6.953 25.059 1.00 89.75 88 LEU A CA 1
ATOM 716 C C . LEU A 1 88 ? -20.222 -5.954 25.709 1.00 89.75 88 LEU A C 1
ATOM 718 O O . LEU A 1 88 ? -19.008 -6.146 25.682 1.00 89.75 88 LEU A O 1
ATOM 722 N N . LYS A 1 89 ? -20.750 -4.925 26.382 1.00 89.31 89 LYS A N 1
ATOM 723 C CA . LYS A 1 89 ? -19.920 -3.952 27.106 1.00 89.31 89 LYS A CA 1
ATOM 724 C C . LYS A 1 89 ? -19.126 -4.606 28.239 1.00 89.31 89 LYS A C 1
ATOM 726 O O . LYS A 1 89 ? -17.963 -4.266 28.454 1.00 89.31 89 LYS A O 1
ATOM 731 N N . LYS A 1 90 ? -19.724 -5.576 28.936 1.00 90.56 90 LYS A N 1
ATOM 732 C CA . LYS A 1 90 ? -19.037 -6.376 29.953 1.00 90.56 90 LYS A CA 1
ATOM 733 C C . LYS A 1 90 ? -17.909 -7.202 29.328 1.00 90.56 90 LYS A C 1
ATOM 735 O O . LYS A 1 90 ? -16.785 -7.111 29.812 1.00 90.56 90 LYS A O 1
ATOM 740 N N . MET A 1 91 ? -18.165 -7.924 28.236 1.00 92.06 91 MET A N 1
ATOM 741 C CA . MET A 1 91 ? -17.137 -8.693 27.516 1.00 92.06 91 MET A CA 1
ATOM 742 C C . MET A 1 91 ? -15.986 -7.797 27.037 1.00 92.06 91 MET A C 1
ATOM 744 O O . MET A 1 91 ? -14.821 -8.154 27.209 1.00 92.06 91 MET A O 1
ATOM 748 N N . LEU A 1 92 ? -16.302 -6.607 26.513 1.00 91.69 92 LEU A N 1
ATOM 749 C CA . LEU A 1 92 ? -15.317 -5.605 26.107 1.00 91.69 92 LEU A CA 1
ATOM 750 C C . LEU A 1 92 ? -14.439 -5.168 27.290 1.00 91.69 92 LEU A C 1
ATOM 752 O O . LEU A 1 92 ? -13.216 -5.199 27.187 1.00 91.69 92 LEU A O 1
ATOM 756 N N . SER A 1 93 ? -15.048 -4.836 28.435 1.00 90.88 93 SER A N 1
ATOM 757 C CA . SER A 1 93 ? -14.311 -4.446 29.649 1.00 90.88 93 SER A CA 1
ATOM 758 C C . SER A 1 93 ? -13.459 -5.574 30.242 1.00 90.88 93 SER A C 1
ATOM 760 O O . SER A 1 93 ? -12.457 -5.315 30.898 1.00 90.88 93 SER A O 1
ATOM 762 N N . GLN A 1 94 ? -13.836 -6.830 29.991 1.00 91.75 94 GLN A N 1
ATOM 763 C CA . GLN A 1 94 ? -13.102 -8.020 30.422 1.00 91.75 94 GLN A CA 1
ATOM 764 C C . GLN A 1 94 ? -11.999 -8.430 29.429 1.00 91.75 94 GLN A C 1
ATOM 766 O O . GLN A 1 94 ? -11.336 -9.444 29.639 1.00 91.75 94 GLN A O 1
ATOM 771 N N . GLY A 1 95 ? -11.812 -7.688 28.330 1.00 89.88 95 GLY A N 1
ATOM 772 C CA . GLY A 1 95 ? -10.837 -8.011 27.285 1.00 89.88 95 GLY A CA 1
ATOM 773 C C . GLY A 1 95 ? -11.182 -9.270 26.480 1.00 89.88 95 GLY A C 1
ATOM 774 O O . GLY A 1 95 ? -10.311 -9.844 25.821 1.00 89.88 95 GLY A O 1
ATOM 775 N N . GLN A 1 96 ? -12.442 -9.719 26.527 1.00 92.00 96 GLN A N 1
ATOM 776 C CA . GLN A 1 96 ? -12.951 -10.874 25.784 1.00 92.00 96 GLN A CA 1
ATOM 777 C C . GLN A 1 96 ? -13.357 -10.464 24.362 1.00 92.00 96 GLN A C 1
ATOM 779 O O . GLN A 1 96 ? -14.505 -10.627 23.950 1.00 92.00 96 GLN A O 1
ATOM 784 N N . TYR A 1 97 ? -12.413 -9.900 23.608 1.00 92.25 97 TYR A N 1
ATOM 785 C CA . TYR A 1 97 ? -12.695 -9.256 22.326 1.00 92.25 97 TYR A CA 1
ATOM 786 C C . TYR A 1 97 ? -13.279 -10.204 21.272 1.00 92.25 97 TYR A C 1
ATOM 788 O O . TYR A 1 97 ? -14.313 -9.892 20.690 1.00 92.25 97 TYR A O 1
ATOM 796 N N . SER A 1 98 ? -12.687 -11.389 21.085 1.00 89.06 98 SER A N 1
ATOM 797 C CA . SER A 1 98 ? -13.180 -12.377 20.109 1.00 89.06 98 SER A CA 1
ATOM 798 C C . SER A 1 98 ? -14.619 -12.813 20.418 1.00 89.06 98 SER A C 1
ATOM 800 O O . SER A 1 98 ? -15.480 -12.804 19.541 1.00 89.06 98 SER A O 1
ATOM 802 N N . ASN A 1 99 ? -14.920 -13.097 21.690 1.00 89.75 99 ASN A N 1
ATOM 803 C CA . ASN A 1 99 ? -16.275 -13.454 22.116 1.00 89.75 99 ASN A CA 1
ATOM 804 C C . ASN A 1 99 ? -17.252 -12.285 21.946 1.00 89.75 99 ASN A C 1
ATOM 806 O O . ASN A 1 99 ? -18.391 -12.506 21.543 1.00 89.75 99 ASN A O 1
ATOM 810 N N . CYS A 1 100 ? -16.814 -11.055 22.225 1.00 91.25 100 CYS A N 1
ATOM 811 C CA . CYS A 1 100 ? -17.623 -9.855 22.031 1.00 91.25 100 CYS A CA 1
ATOM 812 C C . CYS A 1 100 ? -18.021 -9.687 20.557 1.00 91.25 100 CYS A C 1
ATOM 814 O O . CYS A 1 100 ? -19.200 -9.516 20.268 1.00 91.25 100 CYS A O 1
ATOM 816 N N . ILE A 1 101 ? -17.071 -9.829 19.626 1.00 89.81 101 ILE A N 1
ATOM 817 C CA . ILE A 1 101 ? -17.326 -9.723 18.180 1.00 89.81 101 ILE A CA 1
ATOM 818 C C . ILE A 1 101 ? -18.300 -10.814 17.723 1.00 89.81 101 ILE A C 1
ATOM 820 O O . ILE A 1 101 ? -19.299 -10.502 17.082 1.00 89.81 101 ILE A O 1
ATOM 824 N N . LYS A 1 102 ? -18.072 -12.077 18.117 1.00 89.00 102 LYS A N 1
ATOM 825 C CA . LYS A 1 102 ? -18.963 -13.200 17.768 1.00 89.00 102 LYS A CA 1
ATOM 826 C C . LYS A 1 102 ? -20.393 -12.980 18.267 1.00 89.00 102 LYS A C 1
ATOM 828 O O . LYS A 1 102 ? -21.343 -13.172 17.516 1.00 89.00 102 LYS A O 1
ATOM 833 N N . ASN A 1 103 ? -20.560 -12.544 19.518 1.00 89.69 103 ASN A N 1
ATOM 834 C CA . ASN A 1 103 ? -21.888 -12.267 20.073 1.00 89.69 103 ASN A CA 1
ATOM 835 C C . ASN A 1 103 ? -22.539 -11.044 19.420 1.00 89.69 103 ASN A C 1
ATOM 837 O O . ASN A 1 103 ? -23.734 -11.075 19.143 1.00 89.69 103 ASN A O 1
ATOM 841 N N . ALA A 1 104 ? -21.774 -9.985 19.148 1.00 89.56 104 ALA A N 1
ATOM 842 C CA . ALA A 1 104 ? -22.284 -8.807 18.459 1.00 89.56 104 ALA A CA 1
ATOM 843 C C . ALA A 1 104 ? -22.787 -9.168 17.058 1.00 89.56 104 ALA A C 1
ATOM 845 O O . ALA A 1 104 ? -23.875 -8.743 16.683 1.00 89.56 104 ALA A O 1
ATOM 846 N N . GLN A 1 105 ? -22.058 -10.019 16.334 1.00 86.62 105 GLN A N 1
ATOM 847 C CA . GLN A 1 105 ? -22.448 -10.497 15.012 1.00 86.62 105 GLN A CA 1
ATOM 848 C C . GLN A 1 105 ? -23.762 -11.290 15.043 1.00 86.62 105 GLN A C 1
ATOM 850 O O . GLN A 1 105 ? -24.670 -10.983 14.277 1.00 86.62 105 GLN A O 1
ATOM 855 N N . LEU A 1 106 ? -23.916 -12.226 15.988 1.00 87.75 106 LEU A N 1
ATOM 856 C CA . LEU A 1 106 ? -25.167 -12.979 16.173 1.00 87.75 106 LEU A CA 1
ATOM 857 C C . LEU A 1 106 ? -26.376 -12.078 16.470 1.00 87.75 106 LEU A C 1
ATOM 859 O O . LEU A 1 106 ? -27.516 -12.441 16.174 1.00 87.75 106 LEU A O 1
ATOM 863 N N . ILE A 1 107 ? -26.152 -10.919 17.095 1.00 86.94 107 ILE A N 1
ATOM 864 C CA . ILE A 1 107 ? -27.217 -9.946 17.351 1.00 86.94 107 ILE A CA 1
ATOM 865 C C . ILE A 1 107 ? -27.480 -9.096 16.101 1.00 86.94 107 ILE A C 1
ATOM 867 O O . ILE A 1 107 ? -28.641 -8.877 15.763 1.00 86.94 107 ILE A O 1
ATOM 871 N N . LEU A 1 108 ? -26.434 -8.677 15.383 1.00 87.12 108 LEU A N 1
ATOM 872 C CA . LEU A 1 108 ? -26.549 -7.909 14.137 1.00 87.12 108 LEU A CA 1
ATOM 873 C C . LEU A 1 108 ? -27.199 -8.706 12.999 1.00 87.12 108 LEU A C 1
ATOM 875 O O . LEU A 1 108 ? -27.851 -8.111 12.151 1.00 87.12 108 LEU A O 1
ATOM 879 N N . GLU A 1 109 ? -27.099 -10.037 12.999 1.00 86.50 109 GLU A N 1
ATOM 880 C CA . GLU A 1 109 ? -27.852 -10.907 12.078 1.00 86.50 109 GLU A CA 1
ATOM 881 C C . GLU A 1 109 ? -29.372 -10.793 12.262 1.00 86.50 109 GLU A C 1
ATOM 883 O O . GLU A 1 109 ? -30.131 -10.998 11.317 1.00 86.50 109 GLU A O 1
ATOM 888 N N . LYS A 1 110 ? -29.822 -10.458 13.476 1.00 86.38 110 LYS A N 1
ATOM 889 C CA . LYS A 1 110 ? -31.243 -10.289 13.813 1.00 86.38 110 LYS A CA 1
ATOM 890 C C . LYS A 1 110 ? -31.690 -8.830 13.751 1.00 86.38 110 LYS A C 1
ATOM 892 O O . LYS A 1 110 ? -32.859 -8.571 13.490 1.00 86.38 110 LYS A O 1
ATOM 897 N N . ASP A 1 111 ? -30.775 -7.900 14.011 1.00 84.06 111 ASP A N 1
ATOM 898 C CA . ASP A 1 111 ? -31.012 -6.457 14.039 1.00 84.06 111 ASP A CA 1
ATOM 899 C C . ASP A 1 111 ? -29.829 -5.712 13.395 1.00 84.06 111 ASP A C 1
ATOM 901 O O . ASP A 1 111 ? -28.907 -5.240 14.066 1.00 84.06 111 ASP A O 1
ATOM 905 N N . THR A 1 112 ? -29.852 -5.617 12.063 1.00 81.31 112 THR A N 1
ATOM 906 C CA . THR A 1 112 ? -28.776 -5.010 11.259 1.00 81.31 112 THR A CA 1
ATOM 907 C C . THR A 1 112 ? -28.653 -3.494 11.454 1.00 81.31 112 THR A C 1
ATOM 909 O O . THR A 1 112 ? -27.614 -2.913 11.131 1.00 81.31 112 THR A O 1
ATOM 912 N N . GLY A 1 113 ? -29.689 -2.844 11.995 1.00 80.75 113 GLY A N 1
ATOM 913 C CA . GLY A 1 113 ? -29.749 -1.396 12.213 1.00 80.75 113 GLY A CA 1
ATOM 914 C C . GLY A 1 113 ? -29.187 -0.933 13.559 1.00 80.75 113 GLY A C 1
ATOM 915 O O . GLY A 1 113 ? -29.187 0.267 13.842 1.00 80.75 113 GLY A O 1
ATOM 916 N N . ASN A 1 114 ? -28.716 -1.848 14.413 1.00 85.31 114 ASN A N 1
ATOM 917 C CA . ASN A 1 114 ? -28.288 -1.494 15.762 1.00 85.31 114 ASN A CA 1
ATOM 918 C C . ASN A 1 114 ? -26.889 -0.855 15.809 1.00 85.31 114 ASN A C 1
ATOM 920 O O . ASN A 1 114 ? -25.873 -1.503 16.078 1.00 85.31 114 ASN A O 1
ATOM 924 N N . GLU A 1 115 ? -26.847 0.462 15.623 1.00 86.19 115 GLU A N 1
ATOM 925 C CA . GLU A 1 115 ? -25.621 1.272 15.618 1.00 86.19 115 GLU A CA 1
ATOM 926 C C . GLU A 1 115 ? -24.768 1.144 16.894 1.00 86.19 115 GLU A C 1
ATOM 928 O O . GLU A 1 115 ? -23.541 1.249 16.849 1.00 86.19 115 GLU A O 1
ATOM 933 N N . LYS A 1 116 ? -25.374 0.890 18.060 1.00 87.75 116 LYS A N 1
ATOM 934 C CA . LYS A 1 116 ? -24.613 0.711 19.309 1.00 87.75 116 LYS A CA 1
ATOM 935 C C . LYS A 1 116 ? -23.854 -0.611 19.328 1.00 87.75 116 LYS A C 1
ATOM 937 O O . LYS A 1 116 ? -22.718 -0.663 19.807 1.00 87.75 116 LYS A O 1
ATOM 942 N N . ILE A 1 117 ? -24.476 -1.674 18.824 1.00 87.75 117 ILE A N 1
ATOM 943 C CA . ILE A 1 117 ? -23.856 -2.997 18.746 1.00 87.75 117 ILE A CA 1
ATOM 944 C C . ILE A 1 117 ? -22.738 -2.981 17.710 1.00 87.75 117 ILE A C 1
ATOM 946 O O . ILE A 1 117 ? -21.649 -3.460 18.022 1.00 87.75 117 ILE A O 1
ATOM 950 N N . LYS A 1 118 ? -22.943 -2.333 16.555 1.00 87.19 118 LYS A N 1
ATOM 951 C CA . LYS A 1 118 ? -21.877 -2.105 15.567 1.00 87.19 118 LYS A CA 1
ATOM 952 C C . LYS A 1 118 ? -20.667 -1.398 16.174 1.00 87.19 118 LYS A C 1
ATOM 954 O O . LYS A 1 118 ? -19.565 -1.933 16.121 1.00 87.19 118 LYS A O 1
ATOM 959 N N . LYS A 1 119 ? -20.876 -0.270 16.866 1.00 88.06 119 LYS A N 1
ATOM 960 C CA . LYS A 1 119 ? -19.795 0.456 17.562 1.00 88.06 119 LYS A CA 1
ATOM 961 C C . LYS A 1 119 ? -19.086 -0.394 18.614 1.00 88.06 119 LYS A C 1
ATOM 963 O O . LYS A 1 119 ? -17.873 -0.294 18.773 1.00 88.06 119 LYS A O 1
ATOM 968 N N . THR A 1 120 ? -19.825 -1.231 19.342 1.00 90.06 120 THR A N 1
ATOM 969 C CA . THR A 1 120 ? -19.232 -2.130 20.344 1.00 90.06 120 THR A CA 1
ATOM 970 C C . THR A 1 120 ? -18.401 -3.230 19.678 1.00 90.06 120 THR A C 1
ATOM 972 O O . THR A 1 120 ? -17.317 -3.552 20.164 1.00 90.06 120 THR A O 1
ATOM 975 N N . ALA A 1 121 ? -18.868 -3.766 18.548 1.00 89.94 121 ALA A N 1
ATOM 976 C CA . ALA A 1 121 ? -18.131 -4.726 17.733 1.00 89.94 121 ALA A CA 1
ATOM 977 C C . ALA A 1 121 ? -16.850 -4.108 17.152 1.00 89.94 121 ALA A C 1
ATOM 979 O O . ALA A 1 121 ? -15.792 -4.724 17.248 1.00 89.94 121 ALA A O 1
ATOM 980 N N . GLU A 1 122 ? -16.913 -2.875 16.638 1.00 89.50 122 GLU A N 1
ATOM 981 C CA . GLU A 1 122 ? -15.742 -2.115 16.176 1.00 89.50 122 GLU A CA 1
ATOM 982 C C . GLU A 1 122 ? -14.701 -1.950 17.289 1.00 89.50 122 GLU A C 1
ATOM 984 O O . GLU A 1 122 ? -13.528 -2.265 17.099 1.00 89.50 122 GLU A O 1
ATOM 989 N N . GLN A 1 123 ? -15.120 -1.491 18.473 1.00 90.62 123 GLN A N 1
ATOM 990 C CA . GLN A 1 123 ? -14.218 -1.316 19.616 1.00 90.62 123 GLN A CA 1
ATOM 991 C C . GLN A 1 123 ? -13.595 -2.640 20.060 1.00 90.62 123 GLN A C 1
ATOM 993 O O . GLN A 1 123 ? -12.408 -2.689 20.387 1.00 90.62 123 GLN A O 1
ATOM 998 N N . ALA A 1 124 ? -14.379 -3.720 20.057 1.00 92.56 124 ALA A N 1
ATOM 999 C CA . ALA A 1 124 ? -13.866 -5.045 20.363 1.00 92.56 124 ALA A CA 1
ATOM 1000 C C . ALA A 1 124 ? -12.844 -5.504 19.318 1.00 92.56 124 ALA A C 1
ATOM 1002 O O . ALA A 1 124 ? -11.796 -6.026 19.686 1.00 92.56 124 ALA A O 1
ATOM 1003 N N . PHE A 1 125 ? -13.110 -5.267 18.035 1.00 92.00 125 PHE A N 1
ATOM 1004 C CA . PHE A 1 125 ? -12.201 -5.606 16.947 1.00 92.00 125 PHE A CA 1
ATOM 1005 C C . PHE A 1 125 ? -10.875 -4.848 17.030 1.00 92.00 125 PHE A C 1
ATOM 1007 O O . PHE A 1 125 ? -9.812 -5.465 16.985 1.00 92.00 125 PHE A O 1
ATOM 1014 N N . ILE A 1 126 ? -10.924 -3.533 17.246 1.00 92.12 126 ILE A N 1
ATOM 1015 C CA . ILE A 1 126 ? -9.721 -2.721 17.445 1.00 92.12 126 ILE A CA 1
ATOM 1016 C C . ILE A 1 126 ? -8.931 -3.230 18.658 1.00 92.12 126 ILE A C 1
ATOM 1018 O O . ILE A 1 126 ? -7.735 -3.494 18.548 1.00 92.12 126 ILE A O 1
ATOM 1022 N N . GLY A 1 127 ? -9.601 -3.449 19.795 1.00 91.81 127 GLY A N 1
ATOM 1023 C CA . GLY A 1 127 ? -8.961 -3.986 20.998 1.00 91.81 127 GLY A CA 1
ATOM 1024 C C . GLY A 1 127 ? -8.309 -5.354 20.770 1.00 91.81 127 GLY A C 1
ATOM 1025 O O . GLY A 1 127 ? -7.213 -5.608 21.268 1.00 91.81 127 GLY A O 1
ATOM 1026 N N . MET A 1 128 ? -8.937 -6.218 19.967 1.00 92.94 128 MET A N 1
ATOM 1027 C CA . MET A 1 128 ? -8.378 -7.510 19.571 1.00 92.94 128 MET A CA 1
ATOM 1028 C C . MET A 1 128 ? -7.083 -7.351 18.772 1.00 92.94 128 MET A C 1
ATOM 1030 O O . MET A 1 128 ? -6.088 -7.984 19.117 1.00 92.94 128 MET A O 1
ATOM 1034 N N . ILE A 1 129 ? -7.090 -6.519 17.726 1.00 93.44 129 ILE A N 1
ATOM 1035 C CA . ILE A 1 129 ? -5.930 -6.307 16.848 1.00 93.44 129 ILE A CA 1
ATOM 1036 C C . ILE A 1 129 ? -4.753 -5.725 17.628 1.00 93.44 129 ILE A C 1
ATOM 1038 O O . ILE A 1 129 ? -3.628 -6.213 17.513 1.00 93.44 129 ILE A O 1
ATOM 1042 N N . LEU A 1 130 ? -5.014 -4.711 18.454 1.00 92.56 130 LEU A N 1
ATOM 1043 C CA . LEU A 1 130 ? -3.974 -4.083 19.265 1.00 92.56 130 LEU A CA 1
ATOM 1044 C C . LEU A 1 130 ? -3.395 -5.069 20.281 1.00 92.56 130 LEU A C 1
ATOM 1046 O O . LEU A 1 130 ? -2.179 -5.159 20.418 1.00 92.56 130 LEU A O 1
ATOM 1050 N N . LYS A 1 131 ? -4.239 -5.890 20.921 1.00 92.38 131 LYS A N 1
ATOM 1051 C CA . LYS A 1 131 ? -3.782 -6.941 21.843 1.00 92.38 131 LYS A CA 1
ATOM 1052 C C . LYS A 1 131 ? -2.981 -8.045 21.146 1.00 92.38 131 LYS A C 1
ATOM 1054 O O . LYS A 1 131 ? -2.079 -8.604 21.760 1.00 92.38 131 LYS A O 1
ATOM 1059 N N . LYS A 1 132 ? -3.295 -8.365 19.887 1.00 93.06 132 LYS A N 1
ATOM 1060 C CA . LYS A 1 132 ? -2.507 -9.299 19.063 1.00 93.06 132 LYS A CA 1
ATOM 1061 C C . LYS A 1 132 ? -1.141 -8.728 18.649 1.00 93.06 132 LYS A C 1
ATOM 1063 O O . LYS A 1 132 ? -0.333 -9.467 18.098 1.00 93.06 132 LYS A O 1
ATOM 1068 N N . GLY A 1 133 ? -0.871 -7.450 18.925 1.00 93.62 133 GLY A N 1
ATOM 1069 C CA . GLY A 1 133 ? 0.435 -6.832 18.712 1.00 93.62 133 GLY A CA 1
ATOM 1070 C C . GLY A 1 133 ? 0.623 -6.205 17.332 1.00 93.62 133 GLY A C 1
ATOM 1071 O O . GLY A 1 133 ? 1.761 -6.010 16.926 1.00 93.62 133 GLY A O 1
ATOM 1072 N N . TRP A 1 134 ? -0.447 -5.863 16.602 1.00 96.00 134 TRP A N 1
ATOM 1073 C CA . TRP A 1 134 ? -0.322 -5.240 15.271 1.00 96.00 134 TRP A CA 1
ATOM 1074 C C . TRP A 1 134 ? 0.591 -4.003 15.267 1.00 96.00 134 TRP A C 1
ATOM 1076 O O . TRP A 1 134 ? 1.477 -3.903 14.424 1.00 96.00 134 TRP A O 1
ATOM 1086 N N . SER A 1 135 ? 0.437 -3.100 16.243 1.00 95.00 135 SER A N 1
ATOM 1087 C CA . SER A 1 135 ? 1.273 -1.895 16.347 1.00 95.00 135 SER A CA 1
ATOM 1088 C C . SER A 1 135 ? 2.741 -2.227 16.621 1.00 95.00 135 SER A C 1
ATOM 1090 O O . SER A 1 135 ? 3.627 -1.607 16.046 1.00 95.00 135 SER A O 1
ATOM 1092 N N . GLU A 1 136 ? 3.004 -3.237 17.452 1.00 95.19 136 GLU A N 1
ATOM 1093 C CA . GLU A 1 136 ? 4.361 -3.702 17.755 1.00 95.19 136 GLU A CA 1
ATOM 1094 C C . GLU A 1 136 ? 5.023 -4.336 16.523 1.00 95.19 136 GLU A C 1
ATOM 1096 O O . GLU A 1 136 ? 6.201 -4.104 16.257 1.00 95.19 136 GLU A O 1
ATOM 1101 N N . LYS A 1 137 ? 4.268 -5.120 15.743 1.00 96.19 137 LYS A N 1
ATOM 1102 C CA . LYS A 1 137 ? 4.751 -5.700 14.483 1.00 96.19 137 LYS A CA 1
ATOM 1103 C C . LYS A 1 137 ? 5.076 -4.618 13.460 1.00 96.19 137 LYS A C 1
ATOM 1105 O O . LYS A 1 137 ? 6.124 -4.702 12.826 1.00 96.19 137 LYS A O 1
ATOM 1110 N N . LEU A 1 138 ? 4.236 -3.587 13.363 1.00 95.12 138 LEU A N 1
ATOM 1111 C CA . LEU A 1 138 ? 4.476 -2.434 12.499 1.00 95.12 138 LEU A CA 1
ATOM 1112 C C . LEU A 1 138 ? 5.763 -1.690 12.891 1.00 95.12 138 LEU A C 1
ATOM 1114 O O . LEU A 1 138 ? 6.592 -1.403 12.036 1.00 95.12 138 LEU A O 1
ATOM 1118 N N . GLU A 1 139 ? 5.974 -1.432 14.185 1.00 92.88 139 GLU A N 1
ATOM 1119 C CA . GLU A 1 139 ? 7.186 -0.761 14.683 1.00 92.88 139 GLU A CA 1
ATOM 1120 C C . GLU A 1 139 ? 8.467 -1.577 14.475 1.00 92.88 139 GLU A C 1
ATOM 1122 O O . GLU A 1 139 ? 9.535 -1.002 14.275 1.00 92.88 139 GLU A O 1
ATOM 1127 N N . LYS A 1 140 ? 8.372 -2.909 14.497 1.00 94.69 140 LYS A N 1
ATOM 1128 C CA . LYS A 1 140 ? 9.506 -3.816 14.261 1.00 94.69 140 LYS A CA 1
ATOM 1129 C C . LYS A 1 140 ? 9.785 -4.089 12.778 1.00 94.69 140 LYS A C 1
ATOM 1131 O O . LYS A 1 140 ? 10.731 -4.811 12.477 1.00 94.69 140 LYS A O 1
ATOM 1136 N N . GLY A 1 141 ? 8.973 -3.554 11.864 1.00 93.88 141 GLY A N 1
ATOM 1137 C CA . GLY A 1 141 ? 9.083 -3.825 10.428 1.00 93.88 141 GLY A CA 1
ATOM 1138 C C . GLY A 1 141 ? 8.602 -5.222 10.011 1.00 93.88 141 GLY A C 1
ATOM 1139 O O . GLY A 1 141 ? 8.926 -5.696 8.926 1.00 93.88 141 GLY A O 1
ATOM 1140 N N . PHE A 1 142 ? 7.823 -5.906 10.854 1.00 96.06 142 PHE A N 1
ATOM 1141 C CA . PHE A 1 142 ? 7.229 -7.211 10.547 1.00 96.06 142 PHE A CA 1
ATOM 1142 C C . PHE A 1 142 ? 5.878 -7.037 9.836 1.00 96.06 142 PHE A C 1
ATOM 1144 O O . PHE A 1 142 ? 4.823 -7.394 10.367 1.00 96.06 142 PHE A O 1
ATOM 1151 N N . PHE A 1 143 ? 5.909 -6.457 8.633 1.00 95.44 143 PHE A N 1
ATOM 1152 C CA . PHE A 1 143 ? 4.711 -6.054 7.884 1.00 95.44 143 PHE A CA 1
ATOM 1153 C C . PHE A 1 143 ? 3.814 -7.233 7.500 1.00 95.44 143 PHE A C 1
ATOM 1155 O O . PHE A 1 143 ? 2.602 -7.169 7.691 1.00 95.44 143 PHE A O 1
ATOM 1162 N N . GLU A 1 144 ? 4.396 -8.348 7.060 1.00 95.12 144 GLU A N 1
ATOM 1163 C CA . GLU A 1 144 ? 3.633 -9.553 6.714 1.00 95.12 144 GLU A CA 1
ATOM 1164 C C . GLU A 1 144 ? 2.917 -10.156 7.931 1.00 95.12 144 GLU A C 1
ATOM 1166 O O . GLU A 1 144 ? 1.753 -10.550 7.857 1.00 95.12 144 GLU A O 1
ATOM 1171 N N . GLU A 1 145 ? 3.558 -10.152 9.102 1.00 95.25 145 GLU A N 1
ATOM 1172 C CA . GLU A 1 145 ? 2.907 -10.578 10.343 1.00 95.25 145 GLU A CA 1
ATOM 1173 C C . GLU A 1 145 ? 1.785 -9.618 10.758 1.00 95.25 145 GLU A C 1
ATOM 1175 O O . GLU A 1 145 ? 0.724 -10.063 11.200 1.00 95.25 145 GLU A O 1
ATOM 1180 N N . ALA A 1 146 ? 1.985 -8.309 10.580 1.00 95.69 146 ALA A N 1
ATOM 1181 C CA . ALA A 1 146 ? 0.956 -7.306 10.828 1.00 95.69 146 ALA A CA 1
ATOM 1182 C C . ALA A 1 146 ? -0.262 -7.504 9.904 1.00 95.69 146 ALA A C 1
ATOM 1184 O O . ALA A 1 146 ? -1.392 -7.494 10.394 1.00 95.69 146 ALA A O 1
ATOM 1185 N N . LYS A 1 147 ? -0.057 -7.768 8.605 1.00 94.75 147 LYS A N 1
ATOM 1186 C CA . LYS A 1 147 ? -1.139 -8.094 7.655 1.00 94.75 147 LYS A CA 1
ATOM 1187 C C . LYS A 1 147 ? -1.859 -9.386 8.035 1.00 94.75 147 LYS A C 1
ATOM 1189 O O . LYS A 1 147 ? -3.088 -9.421 8.032 1.00 94.75 147 LYS A O 1
ATOM 1194 N N . ASN A 1 148 ? -1.119 -10.417 8.442 1.00 94.19 148 ASN A N 1
ATOM 1195 C CA . ASN A 1 148 ? -1.704 -11.679 8.896 1.00 94.19 148 ASN A CA 1
ATOM 1196 C C . ASN A 1 148 ? -2.632 -11.489 10.105 1.00 94.19 148 ASN A C 1
ATOM 1198 O O . ASN A 1 148 ? -3.684 -12.118 10.177 1.00 94.19 148 ASN A O 1
ATOM 1202 N N . ILE A 1 149 ? -2.306 -10.586 11.035 1.00 93.69 149 ILE A N 1
ATOM 1203 C CA . ILE A 1 149 ? -3.199 -10.256 12.159 1.00 93.69 149 ILE A CA 1
ATOM 1204 C C . ILE A 1 149 ? -4.538 -9.672 11.671 1.00 93.69 149 ILE A C 1
ATOM 1206 O O . ILE A 1 149 ? -5.567 -9.933 12.297 1.00 93.69 149 ILE A O 1
ATOM 1210 N N . LEU A 1 150 ? -4.537 -8.902 10.576 1.00 91.69 150 LEU A N 1
ATOM 1211 C CA . LEU A 1 150 ? -5.733 -8.257 10.014 1.00 91.69 150 LEU A CA 1
ATOM 1212 C C . LEU A 1 150 ? -6.619 -9.221 9.215 1.00 91.69 150 LEU A C 1
ATOM 1214 O O . LEU A 1 150 ? -7.830 -9.012 9.141 1.00 91.69 150 LEU A O 1
ATOM 1218 N N . THR A 1 151 ? -6.034 -10.259 8.616 1.00 87.81 151 THR A N 1
ATOM 1219 C CA . THR A 1 151 ? -6.763 -11.270 7.831 1.00 87.81 151 THR A CA 1
ATOM 1220 C C . THR A 1 151 ? -7.245 -12.445 8.682 1.00 87.81 151 THR A C 1
ATOM 1222 O O . THR A 1 151 ? -8.247 -13.087 8.346 1.00 87.81 151 THR A O 1
ATOM 1225 N N . GLN A 1 152 ? -6.591 -12.696 9.819 1.00 83.06 152 GLN A N 1
ATOM 1226 C CA . GLN A 1 152 ? -7.045 -13.653 10.824 1.00 83.06 152 GLN A CA 1
ATOM 1227 C C . GLN A 1 152 ? -8.420 -13.261 11.382 1.00 83.06 152 GLN A C 1
ATOM 1229 O O . GLN A 1 152 ? -8.673 -12.107 11.716 1.00 83.06 152 GLN A O 1
ATOM 1234 N N . ASP A 1 153 ? -9.301 -14.249 11.537 1.00 71.56 153 ASP A N 1
ATOM 1235 C CA . ASP A 1 153 ? -10.654 -14.095 12.094 1.00 71.56 153 ASP A CA 1
ATOM 1236 C C . ASP A 1 153 ? -11.629 -13.233 11.260 1.00 71.56 153 ASP A C 1
ATOM 1238 O O . ASP A 1 153 ? -12.707 -12.878 11.741 1.00 71.56 153 ASP A O 1
ATOM 1242 N N . THR A 1 154 ? -11.316 -12.953 9.988 1.00 71.19 154 THR A N 1
ATOM 1243 C CA . THR A 1 154 ? -12.201 -12.220 9.053 1.00 71.19 154 THR A CA 1
ATOM 1244 C C . THR A 1 154 ? -13.508 -12.946 8.727 1.00 71.19 154 THR A C 1
ATOM 1246 O O . THR A 1 154 ? -14.476 -12.319 8.290 1.00 71.19 154 THR A O 1
ATOM 1249 N N . GLU A 1 155 ? -13.575 -14.253 8.985 1.00 70.56 155 GLU A N 1
ATOM 1250 C CA . GLU A 1 155 ? -14.756 -15.088 8.754 1.00 70.56 155 GLU A CA 1
ATOM 1251 C C . GLU A 1 155 ? -15.998 -14.568 9.499 1.00 70.56 155 GLU A C 1
ATOM 1253 O O . GLU A 1 155 ? -17.097 -14.572 8.948 1.00 70.56 155 GLU A O 1
ATOM 1258 N N . TYR A 1 156 ? -15.814 -14.008 10.698 1.00 65.62 156 TYR A N 1
ATOM 1259 C CA . TYR A 1 156 ? -16.899 -13.494 11.544 1.00 65.62 156 TYR A CA 1
ATOM 1260 C C . TYR A 1 156 ? -17.331 -12.056 11.203 1.00 65.62 156 TYR A C 1
ATOM 1262 O O . TYR A 1 156 ? -18.178 -11.490 11.889 1.00 65.62 156 TYR A O 1
ATOM 1270 N N . ILE A 1 157 ? -16.727 -11.443 10.179 1.00 71.81 157 ILE A N 1
ATOM 1271 C CA . ILE A 1 157 ? -16.735 -9.986 9.965 1.00 71.81 157 ILE A CA 1
ATOM 1272 C C . ILE A 1 157 ? -17.247 -9.616 8.560 1.00 71.81 157 ILE A C 1
ATOM 1274 O O . ILE A 1 157 ? -17.347 -8.444 8.199 1.00 71.81 157 ILE A O 1
ATOM 1278 N N . LYS A 1 158 ? -17.622 -10.602 7.737 1.00 70.12 158 LYS A N 1
ATOM 1279 C CA . LYS A 1 158 ? -18.030 -10.372 6.338 1.00 70.12 158 LYS A CA 1
ATOM 1280 C C . LYS A 1 158 ? -19.211 -9.404 6.180 1.00 70.12 158 LYS A C 1
ATOM 1282 O O . LYS A 1 158 ? -19.254 -8.680 5.195 1.00 70.12 158 LYS A O 1
ATOM 1287 N N . ASN A 1 159 ? -20.115 -9.341 7.160 1.00 71.88 159 ASN A N 1
ATOM 1288 C CA . ASN A 1 159 ? -21.343 -8.539 7.068 1.00 71.88 159 ASN A CA 1
ATOM 1289 C C . ASN A 1 159 ? -21.266 -7.187 7.806 1.00 71.88 159 ASN A C 1
ATOM 1291 O O . ASN A 1 159 ? -22.269 -6.481 7.876 1.00 71.88 159 ASN A O 1
ATOM 1295 N N . ASN A 1 160 ? -20.112 -6.822 8.378 1.00 77.88 160 ASN A N 1
ATOM 1296 C CA . ASN A 1 160 ? -19.938 -5.564 9.105 1.00 77.88 160 ASN A CA 1
ATOM 1297 C C . ASN A 1 160 ? -19.058 -4.595 8.297 1.00 77.88 160 ASN A C 1
ATOM 1299 O O . ASN A 1 160 ? -17.827 -4.664 8.338 1.00 77.88 160 ASN A O 1
ATOM 1303 N N . ASN A 1 161 ? -19.706 -3.692 7.557 1.00 83.06 161 ASN A N 1
ATOM 1304 C CA . ASN A 1 161 ? -19.044 -2.727 6.673 1.00 83.06 161 ASN A CA 1
ATOM 1305 C C . ASN A 1 161 ? -18.061 -1.819 7.425 1.00 83.06 161 ASN A C 1
ATOM 1307 O O . ASN A 1 161 ? -17.030 -1.414 6.881 1.00 83.06 161 ASN A O 1
ATOM 1311 N N . GLU A 1 162 ? -18.363 -1.498 8.679 1.00 83.44 162 GLU A N 1
ATOM 1312 C CA . GLU A 1 162 ? -17.546 -0.627 9.504 1.00 83.44 162 GLU A CA 1
ATOM 1313 C C . GLU A 1 162 ? -16.224 -1.310 9.885 1.00 83.44 162 GLU A C 1
ATOM 1315 O O . GLU A 1 162 ? -15.153 -0.717 9.737 1.00 83.44 162 GLU A O 1
ATOM 1320 N N . ILE A 1 163 ? -16.263 -2.589 10.269 1.00 87.94 163 ILE A N 1
ATOM 1321 C CA . ILE A 1 163 ? -15.044 -3.354 10.551 1.00 87.94 163 ILE A CA 1
ATOM 1322 C C . ILE A 1 163 ? -14.232 -3.599 9.271 1.00 87.94 163 ILE A C 1
ATOM 1324 O O . ILE A 1 163 ? -13.008 -3.473 9.295 1.00 87.94 163 ILE A O 1
ATOM 1328 N N . GLN A 1 164 ? -14.886 -3.868 8.138 1.00 87.50 164 GLN A N 1
ATOM 1329 C CA . GLN A 1 164 ? -14.195 -3.967 6.846 1.00 87.50 164 GLN A CA 1
ATOM 1330 C C . GLN A 1 164 ? -13.444 -2.673 6.507 1.00 87.50 164 GLN A C 1
ATOM 1332 O O . GLN A 1 164 ? -12.306 -2.712 6.042 1.00 87.50 164 GLN A O 1
ATOM 1337 N N . SER A 1 165 ? -14.040 -1.517 6.809 1.00 88.19 165 SER A N 1
ATOM 1338 C CA . SER A 1 165 ? -13.386 -0.218 6.624 1.00 88.19 165 SER A CA 1
ATOM 1339 C C . SER A 1 165 ? -12.152 -0.070 7.528 1.00 88.19 165 SER A C 1
ATOM 1341 O O . SER A 1 165 ? -11.129 0.453 7.087 1.00 88.19 165 SER A O 1
ATOM 1343 N N . ILE A 1 166 ? -12.196 -0.584 8.765 1.00 90.62 166 ILE A N 1
ATOM 1344 C CA . ILE A 1 166 ? -11.034 -0.605 9.672 1.00 90.62 166 ILE A CA 1
ATOM 1345 C C . ILE A 1 166 ? -9.931 -1.510 9.117 1.00 90.62 166 ILE A C 1
ATOM 1347 O O . ILE A 1 166 ? -8.774 -1.101 9.093 1.00 90.62 166 ILE A O 1
ATOM 1351 N N . ILE A 1 167 ? -10.268 -2.705 8.628 1.00 91.62 167 ILE A N 1
ATOM 1352 C CA . ILE A 1 167 ? -9.294 -3.618 8.009 1.00 91.62 167 ILE A CA 1
ATOM 1353 C C . ILE A 1 167 ? -8.621 -2.944 6.814 1.00 91.62 167 ILE A C 1
ATOM 1355 O O . ILE A 1 167 ? -7.393 -2.936 6.732 1.00 91.62 167 ILE A O 1
ATOM 1359 N N . LYS A 1 168 ? -9.401 -2.323 5.921 1.00 90.56 168 LYS A N 1
ATOM 1360 C CA . LYS A 1 168 ? -8.876 -1.570 4.774 1.00 90.56 168 LYS A CA 1
ATOM 1361 C C . LYS A 1 168 ? -7.911 -0.466 5.204 1.00 90.56 168 LYS A C 1
ATOM 1363 O O . LYS A 1 168 ? -6.837 -0.355 4.616 1.00 90.56 168 LYS A O 1
ATOM 1368 N N . LEU A 1 169 ? -8.280 0.317 6.221 1.00 92.19 169 LEU A N 1
ATOM 1369 C CA . LEU A 1 169 ? -7.445 1.382 6.776 1.00 92.19 169 LEU A CA 1
ATOM 1370 C C . LEU A 1 169 ? -6.127 0.835 7.342 1.00 92.19 169 LEU A C 1
ATOM 1372 O O . LEU A 1 169 ? -5.063 1.343 7.007 1.00 92.19 169 LEU A O 1
ATOM 1376 N N . LEU A 1 170 ? -6.181 -0.190 8.195 1.00 94.12 170 LEU A N 1
ATOM 1377 C CA . LEU A 1 170 ? -4.988 -0.751 8.841 1.00 94.12 170 LEU A CA 1
ATOM 1378 C C . LEU A 1 170 ? -4.080 -1.479 7.847 1.00 94.12 170 LEU A C 1
ATOM 1380 O O . LEU A 1 170 ? -2.858 -1.427 7.980 1.00 94.12 170 LEU A O 1
ATOM 1384 N N . THR A 1 171 ? -4.666 -2.105 6.826 1.00 93.81 171 THR A N 1
ATOM 1385 C CA . THR A 1 171 ? -3.920 -2.681 5.702 1.00 93.81 171 THR A CA 1
ATOM 1386 C C . THR A 1 171 ? -3.207 -1.573 4.937 1.00 93.81 171 THR A C 1
ATOM 1388 O O . THR A 1 171 ? -2.002 -1.651 4.764 1.00 93.81 171 THR A O 1
ATOM 1391 N N . TRP A 1 172 ? -3.908 -0.485 4.590 1.00 94.19 172 TRP A N 1
ATOM 1392 C CA . TRP A 1 172 ? -3.295 0.674 3.931 1.00 94.19 172 TRP A CA 1
ATOM 1393 C C . TRP A 1 172 ? -2.154 1.291 4.760 1.00 94.19 172 TRP A C 1
ATOM 1395 O O . TRP A 1 172 ? -1.102 1.600 4.209 1.00 94.19 172 TRP A O 1
ATOM 1405 N N . ILE A 1 173 ? -2.320 1.410 6.086 1.00 95.19 173 ILE A N 1
ATOM 1406 C CA . ILE A 1 173 ? -1.251 1.865 6.996 1.00 95.19 173 ILE A CA 1
ATOM 1407 C C . ILE A 1 173 ? -0.054 0.903 6.969 1.00 95.19 173 ILE A C 1
ATOM 1409 O O . ILE A 1 173 ? 1.090 1.336 7.023 1.00 95.19 173 ILE A O 1
ATOM 1413 N N . THR A 1 174 ? -0.301 -0.401 6.895 1.00 95.81 174 THR A N 1
ATOM 1414 C CA . THR A 1 174 ? 0.779 -1.392 6.836 1.00 95.81 174 THR A CA 1
ATOM 1415 C C . THR A 1 174 ? 1.516 -1.317 5.496 1.00 95.81 174 THR A C 1
ATOM 1417 O O . THR A 1 174 ? 2.742 -1.321 5.487 1.00 95.81 174 THR A O 1
ATOM 1420 N N . ASP A 1 175 ? 0.786 -1.156 4.389 1.00 94.50 175 ASP A N 1
ATOM 1421 C CA . ASP A 1 175 ? 1.347 -1.057 3.037 1.00 94.50 175 ASP A CA 1
ATOM 1422 C C . ASP A 1 175 ? 2.212 0.208 2.861 1.00 94.50 175 ASP A C 1
ATOM 1424 O O . ASP A 1 175 ? 3.288 0.147 2.266 1.00 94.50 175 ASP A O 1
ATOM 1428 N N . ILE A 1 176 ? 1.775 1.363 3.387 1.00 94.00 176 ILE A N 1
ATOM 1429 C CA . ILE A 1 176 ? 2.565 2.603 3.295 1.00 94.00 176 ILE A CA 1
ATOM 1430 C C . ILE A 1 176 ? 3.847 2.515 4.132 1.00 94.00 176 ILE A C 1
ATOM 1432 O O . ILE A 1 176 ? 4.908 2.935 3.680 1.00 94.00 176 ILE A O 1
ATOM 1436 N N . GLU A 1 177 ? 3.782 1.932 5.328 1.00 94.00 177 GLU A N 1
ATOM 1437 C CA . GLU A 1 177 ? 4.956 1.761 6.189 1.00 94.00 177 GLU A CA 1
ATOM 1438 C C . GLU A 1 177 ? 5.951 0.758 5.594 1.00 94.00 177 GLU A C 1
ATOM 1440 O O . GLU A 1 177 ? 7.157 1.001 5.618 1.00 94.00 177 GLU A O 1
ATOM 1445 N N . GLU A 1 178 ? 5.456 -0.333 5.006 1.00 93.88 178 GLU A N 1
ATOM 1446 C CA . GLU A 1 178 ? 6.281 -1.304 4.288 1.00 93.88 178 GLU A CA 1
ATOM 1447 C C . GLU A 1 178 ? 6.991 -0.663 3.097 1.00 93.88 178 GLU A C 1
ATOM 1449 O O . GLU A 1 178 ? 8.201 -0.836 2.932 1.00 93.88 178 GLU A O 1
ATOM 1454 N N . TYR A 1 179 ? 6.263 0.122 2.298 1.00 91.25 179 TYR A N 1
ATOM 1455 C CA . TYR A 1 179 ? 6.832 0.831 1.160 1.00 91.25 179 TYR A CA 1
ATOM 1456 C C . TYR A 1 179 ? 8.023 1.697 1.583 1.00 91.25 179 TYR A C 1
ATOM 1458 O O . TYR A 1 179 ? 9.116 1.537 1.036 1.00 91.25 179 TYR A O 1
ATOM 1466 N N . PHE A 1 180 ? 7.856 2.546 2.601 1.00 89.00 180 PHE A N 1
ATOM 1467 C CA . PHE A 1 180 ? 8.939 3.409 3.080 1.00 89.00 180 PHE A CA 1
ATOM 1468 C C . PHE A 1 180 ? 10.056 2.639 3.798 1.00 89.00 180 PHE A C 1
ATOM 1470 O O . PHE A 1 180 ? 11.217 3.020 3.681 1.00 89.00 180 PHE A O 1
ATOM 1477 N N . SER A 1 181 ? 9.756 1.525 4.471 1.00 88.75 181 SER A N 1
ATOM 1478 C CA . SER A 1 181 ? 10.782 0.689 5.110 1.00 88.75 181 SER A CA 1
ATOM 1479 C C . SER A 1 181 ? 11.604 -0.136 4.116 1.00 88.75 181 SER A C 1
ATOM 1481 O O . SER A 1 181 ? 12.736 -0.513 4.426 1.00 88.75 181 SER A O 1
ATOM 1483 N N . SER A 1 182 ? 11.048 -0.461 2.946 1.00 83.44 182 SER A N 1
ATOM 1484 C CA . SER A 1 182 ? 11.740 -1.231 1.904 1.00 83.44 182 SER A CA 1
ATOM 1485 C C . SER A 1 182 ? 12.809 -0.410 1.171 1.00 83.44 182 SER A C 1
ATOM 1487 O O . SER A 1 182 ? 13.735 -0.975 0.577 1.00 83.44 182 SER A O 1
ATOM 1489 N N . LYS A 1 183 ? 12.724 0.925 1.247 1.00 76.75 183 LYS A N 1
ATOM 1490 C CA . LYS A 1 183 ? 13.684 1.845 0.638 1.00 76.75 183 LYS A CA 1
ATOM 1491 C C . LYS A 1 183 ? 14.965 1.896 1.467 1.00 76.75 183 LYS A C 1
ATOM 1493 O O . LYS A 1 183 ? 15.046 2.563 2.490 1.00 76.75 183 LYS A O 1
ATOM 1498 N N . LYS A 1 184 ? 15.977 1.156 1.007 1.00 59.19 184 LYS A N 1
ATOM 1499 C CA . LYS A 1 184 ? 17.337 1.146 1.576 1.00 59.19 184 LYS A CA 1
ATOM 1500 C C . LYS A 1 184 ? 18.266 2.214 0.982 1.00 59.19 184 LYS A C 1
ATOM 1502 O O . LYS A 1 184 ? 19.391 2.333 1.452 1.00 59.19 184 LYS A O 1
ATOM 1507 N N . SER A 1 185 ? 17.849 2.924 -0.066 1.00 57.41 185 SER A N 1
ATOM 1508 C CA . SER A 1 185 ? 18.707 3.830 -0.837 1.00 57.41 185 SER A CA 1
ATOM 1509 C C . SER A 1 185 ? 18.422 5.305 -0.559 1.00 57.41 185 SER A C 1
ATOM 1511 O O . SER A 1 185 ? 17.299 5.684 -0.239 1.00 57.41 185 SER A O 1
ATOM 1513 N N . ASP A 1 186 ? 19.438 6.143 -0.783 1.00 58.06 186 ASP A N 1
ATOM 1514 C CA . ASP A 1 186 ? 19.332 7.611 -0.786 1.00 58.06 186 ASP A CA 1
ATOM 1515 C C . ASP A 1 186 ? 18.464 8.154 -1.947 1.00 58.06 186 ASP A C 1
ATOM 1517 O O . ASP A 1 186 ? 18.168 9.349 -2.012 1.00 58.06 186 ASP A O 1
ATOM 1521 N N . THR A 1 187 ? 18.052 7.295 -2.888 1.00 60.44 187 THR A N 1
ATOM 1522 C CA . THR A 1 187 ? 17.177 7.659 -4.010 1.00 60.44 187 THR A CA 1
ATOM 1523 C C . THR A 1 187 ? 15.712 7.689 -3.590 1.00 60.44 187 THR A C 1
ATOM 1525 O O . THR A 1 187 ? 15.173 6.748 -3.010 1.00 60.44 187 THR A O 1
ATOM 1528 N N . GLN A 1 188 ? 15.036 8.788 -3.925 1.00 71.94 188 GLN A N 1
ATOM 1529 C CA . GLN A 1 188 ? 13.671 9.053 -3.472 1.00 71.94 188 GLN A CA 1
ATOM 1530 C C . GLN A 1 188 ? 12.637 8.171 -4.184 1.00 71.94 188 GLN A C 1
ATOM 1532 O O . GLN A 1 188 ? 11.608 7.841 -3.592 1.00 71.94 188 GLN A O 1
ATOM 1537 N N . LEU A 1 189 ? 12.905 7.767 -5.429 1.00 82.88 189 LEU A N 1
ATOM 1538 C CA . LEU A 1 189 ? 11.983 7.032 -6.297 1.00 82.88 189 LEU A CA 1
ATOM 1539 C C . LEU A 1 189 ? 12.770 6.239 -7.349 1.00 82.88 189 LEU A C 1
ATOM 1541 O O . LEU A 1 189 ? 13.703 6.785 -7.931 1.00 82.88 189 LEU A O 1
ATOM 1545 N N . VAL A 1 190 ? 12.397 4.982 -7.605 1.00 85.81 190 VAL A N 1
ATOM 1546 C CA . VAL A 1 190 ? 12.961 4.146 -8.684 1.00 85.81 190 VAL A CA 1
ATOM 1547 C C . VAL A 1 190 ? 11.963 3.996 -9.838 1.00 85.81 190 VAL A C 1
ATOM 1549 O O . VAL A 1 190 ? 10.830 3.555 -9.616 1.00 85.81 190 VAL A O 1
ATOM 1552 N N . ILE A 1 191 ? 12.383 4.363 -11.057 1.00 84.69 191 ILE A N 1
ATOM 1553 C CA . ILE A 1 191 ? 11.549 4.257 -12.268 1.00 84.69 191 ILE A CA 1
ATOM 1554 C C . ILE A 1 191 ? 11.251 2.779 -12.571 1.00 84.69 191 ILE A C 1
ATOM 1556 O O . ILE A 1 191 ? 12.093 1.917 -12.338 1.00 84.69 191 ILE A O 1
ATOM 1560 N N . PHE A 1 192 ? 10.066 2.491 -13.105 1.00 81.44 192 PHE A N 1
ATOM 1561 C CA . PHE A 1 192 ? 9.513 1.175 -13.445 1.00 81.44 192 PHE A CA 1
ATOM 1562 C C . PHE A 1 192 ? 9.220 0.246 -12.262 1.00 81.44 192 PHE A C 1
ATOM 1564 O O . PHE A 1 192 ? 8.801 -0.891 -12.475 1.00 81.44 192 PHE A O 1
ATOM 1571 N N . LYS A 1 193 ? 9.386 0.716 -11.024 1.00 83.25 193 LYS A N 1
ATOM 1572 C CA . LYS A 1 193 ? 9.155 -0.084 -9.816 1.00 83.25 193 LYS A CA 1
ATOM 1573 C C . LYS A 1 193 ? 8.174 0.579 -8.863 1.00 83.25 193 LYS A C 1
ATOM 1575 O O . LYS A 1 193 ? 7.213 -0.052 -8.424 1.00 83.25 193 LYS A O 1
ATOM 1580 N N . ASP A 1 194 ? 8.420 1.841 -8.530 1.00 85.88 194 ASP A N 1
ATOM 1581 C CA . ASP A 1 194 ? 7.699 2.497 -7.443 1.00 85.88 194 ASP A CA 1
ATOM 1582 C C . ASP A 1 194 ? 6.379 3.130 -7.908 1.00 85.88 194 ASP A C 1
ATOM 1584 O O . ASP A 1 194 ? 5.456 3.282 -7.112 1.00 85.88 194 ASP A O 1
ATOM 1588 N N . GLU A 1 195 ? 6.235 3.502 -9.182 1.00 84.69 195 GLU A N 1
ATOM 1589 C CA . GLU A 1 195 ? 5.157 4.397 -9.624 1.00 84.69 195 GLU A CA 1
ATOM 1590 C C . GLU A 1 195 ? 3.778 3.764 -9.535 1.00 84.69 195 GLU A C 1
ATOM 1592 O O . GLU A 1 195 ? 2.824 4.429 -9.133 1.00 84.69 195 GLU A O 1
ATOM 1597 N N . VAL A 1 196 ? 3.675 2.482 -9.892 1.00 84.69 196 VAL A N 1
ATOM 1598 C CA . VAL A 1 196 ? 2.415 1.733 -9.819 1.00 84.69 196 VAL A CA 1
ATOM 1599 C C . VAL A 1 196 ? 1.966 1.620 -8.366 1.00 84.69 196 VAL A C 1
ATOM 1601 O O . VAL A 1 196 ? 0.804 1.877 -8.050 1.00 84.69 196 VAL A O 1
ATOM 1604 N N . LEU A 1 197 ? 2.897 1.294 -7.468 1.00 87.69 197 LEU A N 1
ATOM 1605 C CA . LEU A 1 197 ? 2.598 1.131 -6.052 1.00 87.69 197 LEU A CA 1
ATOM 1606 C C . LEU A 1 197 ? 2.243 2.473 -5.400 1.00 87.69 197 LEU A C 1
ATOM 1608 O O . LEU A 1 197 ? 1.249 2.553 -4.680 1.00 87.69 197 LEU A O 1
ATOM 1612 N N . MET A 1 198 ? 2.989 3.542 -5.692 1.00 88.75 198 MET A N 1
ATOM 1613 C CA . MET A 1 198 ? 2.664 4.889 -5.217 1.00 88.75 198 MET A CA 1
ATOM 1614 C C . MET A 1 198 ? 1.289 5.352 -5.702 1.00 88.75 198 MET A C 1
ATOM 1616 O O . MET A 1 198 ? 0.498 5.847 -4.899 1.00 88.75 198 MET A O 1
ATOM 1620 N N . ALA A 1 199 ? 0.998 5.179 -6.997 1.00 87.62 199 ALA A N 1
ATOM 1621 C CA . ALA A 1 199 ? -0.293 5.538 -7.572 1.00 87.62 199 ALA A CA 1
ATOM 1622 C C . ALA A 1 199 ? -1.423 4.779 -6.870 1.00 87.62 199 ALA A C 1
ATOM 1624 O O . ALA A 1 199 ? -2.400 5.394 -6.462 1.00 87.62 199 ALA A O 1
ATOM 1625 N N . HIS A 1 200 ? -1.255 3.476 -6.640 1.00 89.19 200 HIS A N 1
ATOM 1626 C CA . HIS A 1 200 ? -2.227 2.655 -5.921 1.00 89.19 200 HIS A CA 1
ATOM 1627 C C . HIS A 1 200 ? -2.420 3.087 -4.453 1.00 89.19 200 HIS A C 1
ATOM 1629 O O . HIS A 1 200 ? -3.552 3.150 -3.968 1.00 89.19 200 HIS A O 1
ATOM 1635 N N . LEU A 1 201 ? -1.344 3.419 -3.728 1.00 91.81 201 LEU A N 1
ATOM 1636 C CA . LEU A 1 201 ? -1.430 3.905 -2.343 1.00 91.81 201 LEU A CA 1
ATOM 1637 C C . LEU A 1 201 ? -2.157 5.252 -2.241 1.00 91.81 201 LEU A C 1
ATOM 1639 O O . LEU A 1 201 ? -2.961 5.441 -1.322 1.00 91.81 201 LEU A O 1
ATOM 1643 N N . ILE A 1 202 ? -1.883 6.172 -3.171 1.00 90.81 202 ILE A N 1
ATOM 1644 C CA . ILE A 1 202 ? -2.549 7.478 -3.247 1.00 90.81 202 ILE A CA 1
ATOM 1645 C C . ILE A 1 202 ? -4.009 7.303 -3.650 1.00 90.81 202 ILE A C 1
ATOM 1647 O O . ILE A 1 202 ? -4.884 7.850 -2.987 1.00 90.81 202 ILE A O 1
ATOM 1651 N N . ASP A 1 203 ? -4.286 6.502 -4.675 1.00 89.56 203 ASP A N 1
ATOM 1652 C CA . ASP A 1 203 ? -5.636 6.252 -5.174 1.00 89.56 203 ASP A CA 1
ATOM 1653 C C . ASP A 1 203 ? -6.547 5.683 -4.078 1.00 89.56 203 ASP A C 1
ATOM 1655 O O . ASP A 1 203 ? -7.641 6.198 -3.846 1.00 89.56 203 ASP A O 1
ATOM 1659 N N . ARG A 1 204 ? -6.061 4.710 -3.293 1.00 88.31 204 ARG A N 1
ATOM 1660 C CA . ARG A 1 204 ? -6.799 4.187 -2.129 1.00 88.31 204 ARG A CA 1
ATOM 1661 C C . ARG A 1 204 ? -7.101 5.265 -1.092 1.00 88.31 204 ARG A C 1
ATOM 1663 O O . ARG A 1 204 ? -8.195 5.280 -0.531 1.00 88.31 204 ARG A O 1
ATOM 1670 N N . TRP A 1 205 ? -6.152 6.161 -0.833 1.00 88.62 205 TRP A N 1
ATOM 1671 C CA . TRP A 1 205 ? -6.352 7.276 0.090 1.00 88.62 205 TRP A CA 1
ATOM 1672 C C . TRP A 1 205 ? -7.336 8.323 -0.457 1.00 88.62 205 TRP A C 1
ATOM 1674 O O . TRP A 1 205 ? -8.123 8.888 0.304 1.00 88.62 205 TRP A O 1
ATOM 1684 N N . GLU A 1 206 ? -7.318 8.588 -1.765 1.00 84.44 206 GLU A N 1
ATOM 1685 C CA . GLU A 1 206 ? -8.122 9.632 -2.405 1.00 84.44 206 GLU A CA 1
ATOM 1686 C C . GLU A 1 206 ? -9.551 9.191 -2.748 1.00 84.44 206 GLU A C 1
ATOM 1688 O O . GLU A 1 206 ? -10.498 9.938 -2.480 1.00 84.44 206 GLU A O 1
ATOM 1693 N N . ASN A 1 207 ? -9.738 7.979 -3.269 1.00 78.75 207 ASN A N 1
ATOM 1694 C CA . ASN A 1 207 ? -11.051 7.471 -3.678 1.00 78.75 207 ASN A CA 1
ATOM 1695 C C . ASN A 1 207 ? -12.002 7.282 -2.497 1.00 78.75 207 ASN A C 1
ATOM 1697 O O . ASN A 1 207 ? -13.205 7.513 -2.611 1.00 78.75 207 ASN A O 1
ATOM 1701 N N . GLU A 1 208 ? -11.465 6.936 -1.329 1.00 69.31 208 GLU A N 1
ATOM 1702 C CA . GLU A 1 208 ? -12.236 6.804 -0.095 1.00 69.31 208 GLU A CA 1
ATOM 1703 C C . GLU A 1 208 ? -11.945 7.953 0.892 1.00 69.31 208 GLU A C 1
ATOM 1705 O O . GLU A 1 208 ? -12.222 7.818 2.086 1.00 69.31 208 GLU A O 1
ATOM 1710 N N . LYS A 1 209 ? -11.420 9.102 0.423 1.00 63.47 209 LYS A N 1
ATOM 1711 C CA . LYS A 1 209 ? -10.866 10.184 1.265 1.00 63.47 209 LYS A CA 1
ATOM 1712 C C . LYS A 1 209 ? -11.751 10.570 2.440 1.00 63.47 209 LYS A C 1
ATOM 1714 O O . LYS A 1 209 ? -11.270 10.641 3.564 1.00 63.47 209 LYS A O 1
ATOM 1719 N N . THR A 1 210 ? -13.047 10.790 2.227 1.00 63.78 210 THR A N 1
ATOM 1720 C CA . THR A 1 210 ? -13.954 11.195 3.316 1.00 63.78 210 THR A CA 1
ATOM 1721 C C . THR A 1 210 ? -14.183 10.076 4.336 1.00 63.78 210 THR A C 1
ATOM 1723 O O . THR A 1 210 ? -14.411 10.360 5.508 1.00 63.78 210 THR A O 1
ATOM 1726 N N . ASN A 1 211 ? -14.116 8.809 3.927 1.00 76.25 211 ASN A N 1
ATOM 1727 C CA . ASN A 1 211 ? -14.322 7.669 4.819 1.00 76.25 211 ASN A CA 1
ATOM 1728 C C . ASN A 1 211 ? -13.021 7.305 5.554 1.00 76.25 211 ASN A C 1
ATOM 1730 O O . ASN A 1 211 ? -12.970 7.363 6.784 1.00 76.25 211 ASN A O 1
ATOM 1734 N N . ILE A 1 212 ? -11.941 7.049 4.809 1.00 79.56 212 ILE A N 1
ATOM 1735 C CA . ILE A 1 212 ? -10.644 6.642 5.362 1.00 79.56 212 ILE A CA 1
ATOM 1736 C C . ILE A 1 212 ? -10.043 7.737 6.245 1.00 79.56 212 ILE A C 1
ATOM 1738 O O . ILE A 1 212 ? -9.584 7.423 7.338 1.00 79.56 212 ILE A O 1
ATOM 1742 N N . TYR A 1 213 ? -10.095 9.018 5.860 1.00 84.00 213 TYR A N 1
ATOM 1743 C CA . TYR A 1 213 ? -9.552 10.104 6.691 1.00 84.00 213 TYR A CA 1
ATOM 1744 C C . TYR A 1 213 ? -10.279 10.232 8.036 1.00 84.00 213 TYR A C 1
ATOM 1746 O O . TYR A 1 213 ? -9.654 10.348 9.093 1.00 84.00 213 TYR A O 1
ATOM 1754 N N . ASN A 1 214 ? -11.615 10.195 8.013 1.00 85.94 214 ASN A N 1
ATOM 1755 C CA . ASN A 1 214 ? -12.417 10.287 9.231 1.00 85.94 214 ASN A CA 1
ATOM 1756 C C . ASN A 1 214 ? -12.193 9.069 10.131 1.00 85.94 214 ASN A C 1
ATOM 1758 O O . ASN A 1 214 ? -12.090 9.213 11.353 1.00 85.94 214 ASN A O 1
ATOM 1762 N N . LEU A 1 215 ? -12.077 7.883 9.530 1.00 88.25 215 LEU A N 1
ATOM 1763 C CA . LEU A 1 215 ? -11.774 6.654 10.245 1.00 88.25 215 LEU A CA 1
ATOM 1764 C C . LEU A 1 215 ? -10.363 6.678 10.839 1.00 88.25 215 LEU A C 1
ATOM 1766 O O . LEU A 1 215 ? -10.208 6.354 12.013 1.00 88.25 215 LEU A O 1
ATOM 1770 N N . PHE A 1 216 ? -9.366 7.142 10.082 1.00 91.50 216 PHE A N 1
ATOM 1771 C CA . PHE A 1 216 ? -7.989 7.343 10.531 1.00 91.50 216 PHE A CA 1
ATOM 1772 C C . PHE A 1 216 ? -7.961 8.261 11.754 1.00 91.50 216 PHE A C 1
ATOM 1774 O O . PHE A 1 216 ? -7.465 7.882 12.816 1.00 91.50 216 PHE A O 1
ATOM 1781 N N . LYS A 1 217 ? -8.577 9.445 11.651 1.00 89.38 217 LYS A N 1
ATOM 1782 C CA . LYS A 1 217 ? -8.645 10.403 12.759 1.00 89.38 217 LYS A CA 1
ATOM 1783 C C . LYS A 1 217 ? -9.295 9.779 13.996 1.00 8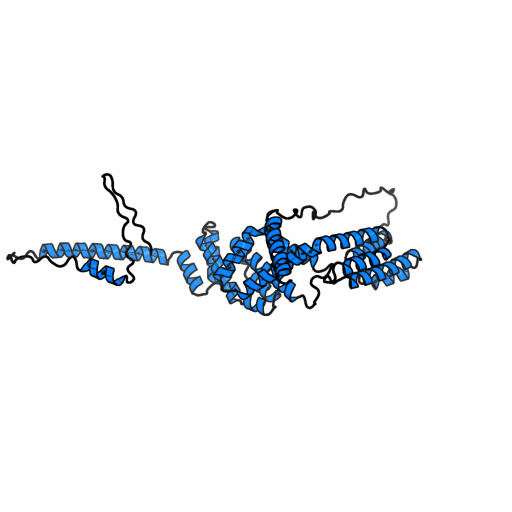9.38 217 LYS A C 1
ATOM 1785 O O . LYS A 1 217 ? -8.724 9.849 15.081 1.00 89.38 217 LYS A O 1
ATOM 1790 N N . ARG A 1 218 ? -10.453 9.128 13.831 1.00 90.00 218 ARG A N 1
ATOM 1791 C CA . ARG A 1 218 ? -11.177 8.458 14.924 1.00 90.00 218 ARG A CA 1
ATOM 1792 C C . ARG A 1 218 ? -10.333 7.369 15.582 1.00 90.00 218 ARG A C 1
ATOM 1794 O O . ARG A 1 218 ? -10.247 7.337 16.806 1.00 90.00 218 ARG A O 1
ATOM 1801 N N . PHE A 1 219 ? -9.709 6.510 14.779 1.00 91.75 219 PHE A N 1
ATOM 1802 C CA . PHE A 1 219 ? -8.886 5.401 15.246 1.00 91.75 219 PHE A CA 1
ATOM 1803 C C . PHE A 1 219 ? -7.728 5.902 16.109 1.00 91.75 219 PHE A C 1
ATOM 1805 O O . PHE A 1 219 ? -7.577 5.470 17.250 1.00 91.75 219 PHE A O 1
ATOM 1812 N N . PHE A 1 220 ? -6.945 6.865 15.624 1.00 91.38 220 PHE A N 1
ATOM 1813 C CA . PHE A 1 220 ? -5.777 7.319 16.373 1.00 91.38 220 PHE A CA 1
ATOM 1814 C C . PHE A 1 220 ? -6.126 8.153 17.610 1.00 91.38 220 PHE A C 1
ATOM 1816 O O . PHE A 1 220 ? -5.438 8.033 18.619 1.00 91.38 220 PHE A O 1
ATOM 1823 N N . THR A 1 221 ? -7.213 8.935 17.586 1.00 89.19 221 THR A N 1
ATOM 1824 C CA . THR A 1 221 ? -7.693 9.643 18.786 1.00 89.19 221 THR A CA 1
ATOM 1825 C C . THR A 1 221 ? -8.102 8.679 19.906 1.00 89.19 221 THR A C 1
ATOM 1827 O O . THR A 1 221 ? -7.999 9.027 21.077 1.00 89.19 221 THR A O 1
ATOM 1830 N N . GLN A 1 222 ? -8.559 7.470 19.570 1.00 88.44 222 GLN A N 1
ATOM 1831 C CA . GLN A 1 222 ? -9.084 6.510 20.546 1.00 88.44 222 GLN A CA 1
ATOM 1832 C C . GLN A 1 222 ? -8.038 5.531 21.101 1.00 88.44 222 GLN A C 1
ATOM 1834 O O . GLN A 1 222 ? -8.273 4.968 22.166 1.00 88.44 222 GLN A O 1
ATOM 1839 N N . ASN A 1 223 ? -6.911 5.314 20.412 1.00 87.38 223 ASN A N 1
ATOM 1840 C CA . ASN A 1 223 ? -6.017 4.179 20.693 1.00 87.38 223 ASN A CA 1
ATOM 1841 C C . ASN A 1 223 ? -4.593 4.549 21.148 1.00 87.38 223 ASN A C 1
ATOM 1843 O O . ASN A 1 223 ? -3.775 3.655 21.321 1.00 87.38 223 ASN A O 1
ATOM 1847 N N . ASN A 1 224 ? -4.296 5.833 21.383 1.00 87.44 224 ASN A N 1
ATOM 1848 C CA . ASN A 1 224 ? -2.991 6.309 21.876 1.00 87.44 224 ASN A CA 1
ATOM 1849 C C . ASN A 1 224 ? -1.781 5.801 21.054 1.00 87.44 224 ASN A C 1
ATOM 1851 O O . ASN A 1 224 ? -0.799 5.306 21.601 1.00 87.44 224 ASN A O 1
ATOM 1855 N N . LEU A 1 225 ? -1.859 5.916 19.725 1.00 91.69 225 LEU A N 1
ATOM 1856 C CA . LEU A 1 225 ? -0.813 5.488 18.779 1.00 91.69 225 LEU A CA 1
ATOM 1857 C C . LEU A 1 225 ? -0.190 6.694 18.058 1.00 91.69 225 LEU A C 1
ATOM 1859 O O . LEU A 1 225 ? -0.116 6.746 16.831 1.00 91.69 225 LEU A O 1
ATOM 1863 N N . GLU A 1 226 ? 0.214 7.700 18.829 1.00 90.38 226 GLU A N 1
ATOM 1864 C CA . GLU A 1 226 ? 0.666 9.004 18.323 1.00 90.38 226 GLU A CA 1
ATOM 1865 C C . GLU A 1 226 ? 1.899 8.918 17.413 1.00 90.38 226 GLU A C 1
ATOM 1867 O O . GLU A 1 226 ? 1.941 9.564 16.365 1.00 90.38 226 GLU A O 1
ATOM 1872 N N . ASN A 1 227 ? 2.858 8.054 17.751 1.00 91.31 227 ASN A N 1
ATOM 1873 C CA . ASN A 1 227 ? 4.074 7.862 16.955 1.00 91.31 227 ASN A CA 1
ATOM 1874 C C . ASN A 1 227 ? 3.760 7.318 15.555 1.00 91.31 227 ASN A C 1
ATOM 1876 O O . ASN A 1 227 ? 4.228 7.864 14.556 1.00 91.31 227 ASN A O 1
ATOM 1880 N N . ILE A 1 228 ? 2.923 6.277 15.480 1.00 93.69 228 ILE A N 1
ATOM 1881 C CA . ILE A 1 228 ? 2.472 5.700 14.207 1.00 93.69 228 ILE A CA 1
ATOM 1882 C C . ILE A 1 228 ? 1.674 6.749 13.427 1.00 93.69 228 ILE A C 1
ATOM 1884 O O . ILE A 1 228 ? 1.898 6.922 12.234 1.00 93.69 228 ILE A O 1
ATOM 1888 N N . ARG A 1 229 ? 0.790 7.504 14.096 1.00 94.25 229 ARG A N 1
ATOM 1889 C CA . ARG A 1 229 ? 0.002 8.562 13.449 1.00 94.25 229 ARG A CA 1
ATOM 1890 C C . ARG A 1 229 ? 0.888 9.584 12.746 1.00 94.25 229 ARG A C 1
ATOM 1892 O O . ARG A 1 229 ? 0.639 9.920 11.592 1.00 94.25 229 ARG A O 1
ATOM 1899 N N . TYR A 1 230 ? 1.876 10.108 13.466 1.00 92.50 230 TYR A N 1
ATOM 1900 C CA . TYR A 1 230 ? 2.784 11.122 12.948 1.00 92.50 230 TYR A CA 1
ATOM 1901 C C . TYR A 1 230 ? 3.576 10.591 11.754 1.00 92.50 230 TYR A C 1
ATOM 1903 O O . TYR A 1 230 ? 3.592 11.226 10.703 1.00 92.50 230 TYR A O 1
ATOM 1911 N N . ARG A 1 231 ? 4.152 9.393 11.890 1.00 93.56 231 ARG A N 1
ATOM 1912 C CA . ARG A 1 231 ? 4.956 8.768 10.840 1.00 93.56 231 ARG A CA 1
ATOM 1913 C C . ARG A 1 231 ? 4.150 8.496 9.571 1.00 93.56 231 ARG A C 1
ATOM 1915 O O . ARG A 1 231 ? 4.587 8.875 8.491 1.00 93.56 231 ARG A O 1
ATOM 1922 N N . VAL A 1 232 ? 2.929 7.971 9.697 1.00 93.88 232 VAL A N 1
ATOM 1923 C CA . VAL A 1 232 ? 2.044 7.754 8.541 1.00 93.88 232 VAL A CA 1
ATOM 1924 C C . VAL A 1 232 ? 1.693 9.071 7.846 1.00 93.88 232 VAL A C 1
ATOM 1926 O O . VAL A 1 232 ? 1.675 9.120 6.619 1.00 93.88 232 VAL A O 1
ATOM 1929 N N . TYR A 1 233 ? 1.450 10.157 8.590 1.00 93.06 233 TYR A N 1
ATOM 1930 C CA . TYR A 1 233 ? 1.223 11.466 7.969 1.00 93.06 233 TYR A CA 1
ATOM 1931 C C . TYR A 1 233 ? 2.457 11.994 7.238 1.00 93.06 233 TYR A C 1
ATOM 1933 O O . TYR A 1 233 ? 2.312 12.520 6.138 1.00 93.06 233 TYR A O 1
ATOM 1941 N N . GLN A 1 234 ? 3.651 11.841 7.814 1.00 92.00 234 GLN A N 1
ATOM 1942 C CA . GLN A 1 234 ? 4.892 12.212 7.134 1.00 92.00 234 GLN A CA 1
ATOM 1943 C C . GLN A 1 234 ? 5.087 11.403 5.847 1.00 92.00 234 GLN A C 1
ATOM 1945 O O . GLN A 1 234 ? 5.346 11.978 4.795 1.00 92.00 234 GLN A O 1
ATOM 1950 N N . HIS A 1 235 ? 4.903 10.083 5.910 1.00 93.12 235 HIS A N 1
ATOM 1951 C CA . HIS A 1 235 ? 4.986 9.199 4.750 1.00 93.12 235 HIS A CA 1
ATOM 1952 C C . HIS A 1 235 ? 3.968 9.570 3.669 1.00 93.12 235 HIS A C 1
ATOM 1954 O O . HIS A 1 235 ? 4.309 9.611 2.490 1.00 93.12 235 HIS A O 1
ATOM 1960 N N . LEU A 1 236 ? 2.735 9.901 4.053 1.00 91.81 236 LEU A N 1
ATOM 1961 C CA . LEU A 1 236 ? 1.711 10.351 3.116 1.00 91.81 236 LEU A CA 1
ATOM 1962 C C . LEU A 1 236 ? 2.094 11.672 2.431 1.00 91.81 236 LEU A C 1
ATOM 1964 O O . LEU A 1 236 ? 1.937 11.787 1.218 1.00 91.81 236 LEU A O 1
ATOM 1968 N N . ASP A 1 237 ? 2.603 12.649 3.182 1.00 90.62 237 ASP A N 1
ATOM 1969 C CA . ASP A 1 237 ? 3.040 13.942 2.638 1.00 90.62 237 ASP A CA 1
ATOM 1970 C C . ASP A 1 237 ? 4.220 13.779 1.668 1.00 90.62 237 ASP A C 1
ATOM 1972 O O . ASP A 1 237 ? 4.213 14.323 0.558 1.00 90.62 237 ASP A O 1
ATOM 1976 N N . MET A 1 238 ? 5.193 12.938 2.032 1.00 89.25 238 MET A N 1
ATOM 1977 C CA . MET A 1 238 ? 6.307 12.569 1.158 1.00 89.25 238 MET A CA 1
ATOM 1978 C C . MET A 1 238 ? 5.817 11.879 -0.117 1.00 89.25 238 MET A C 1
ATOM 1980 O O . MET A 1 238 ? 6.225 12.261 -1.212 1.00 89.25 238 MET A O 1
ATOM 1984 N N . LEU A 1 239 ? 4.916 10.902 0.011 1.00 90.69 239 LEU A N 1
ATOM 1985 C CA . LEU A 1 239 ? 4.353 10.151 -1.109 1.00 90.69 239 LEU A CA 1
ATOM 1986 C C . LEU A 1 239 ? 3.616 11.076 -2.088 1.00 90.69 239 LEU A C 1
ATOM 1988 O O . LEU A 1 239 ? 3.843 11.014 -3.295 1.00 90.69 239 LEU A O 1
ATOM 1992 N N . GLN A 1 240 ? 2.771 11.971 -1.572 1.00 90.00 240 GLN A N 1
ATOM 1993 C CA . GLN A 1 240 ? 2.036 12.948 -2.379 1.00 90.00 240 GLN A CA 1
ATOM 1994 C C . GLN A 1 240 ? 2.971 13.940 -3.071 1.00 90.00 240 GLN A C 1
ATOM 1996 O O . GLN A 1 240 ? 2.782 14.245 -4.250 1.00 90.00 240 GLN A O 1
ATOM 2001 N N . THR A 1 241 ? 3.995 14.415 -2.361 1.00 89.00 241 THR A N 1
ATOM 2002 C CA . THR A 1 241 ? 5.002 15.324 -2.915 1.00 89.00 241 THR A CA 1
ATOM 2003 C C . THR A 1 241 ? 5.776 14.656 -4.049 1.00 89.00 241 THR A C 1
ATOM 2005 O O . THR A 1 241 ? 5.870 15.218 -5.139 1.00 89.00 241 THR A O 1
ATOM 2008 N N . GLN A 1 242 ? 6.273 13.435 -3.837 1.00 87.00 242 GLN A N 1
ATOM 2009 C CA . GLN A 1 242 ? 7.003 12.670 -4.853 1.00 87.00 242 GLN A CA 1
ATOM 2010 C C . GLN A 1 242 ? 6.133 12.369 -6.075 1.00 87.00 242 GLN A C 1
ATOM 2012 O O . GLN A 1 242 ? 6.563 12.581 -7.208 1.00 87.00 242 GLN A O 1
ATOM 2017 N N . TYR A 1 243 ? 4.894 11.927 -5.855 1.00 86.62 243 TYR A N 1
ATOM 2018 C CA . TYR A 1 243 ? 3.952 11.667 -6.937 1.00 86.62 243 TYR A CA 1
ATOM 2019 C C . TYR A 1 243 ? 3.681 12.933 -7.755 1.00 86.62 243 TYR A C 1
ATOM 2021 O O . TYR A 1 243 ? 3.795 12.915 -8.977 1.00 86.62 243 TYR A O 1
ATOM 2029 N N . PHE A 1 244 ? 3.406 14.064 -7.102 1.00 85.38 244 PHE A N 1
ATOM 2030 C CA . PHE A 1 244 ? 3.155 15.325 -7.798 1.00 85.38 244 PHE A CA 1
ATOM 2031 C C . PHE A 1 244 ? 4.371 15.823 -8.593 1.00 85.38 244 PHE A C 1
ATOM 2033 O O . PHE A 1 244 ? 4.211 16.326 -9.705 1.00 85.38 244 PHE A O 1
ATOM 2040 N N . LEU A 1 245 ? 5.575 15.697 -8.029 1.00 86.50 245 LEU A N 1
ATOM 2041 C CA . LEU A 1 245 ? 6.800 16.192 -8.655 1.00 86.50 245 LEU A CA 1
ATOM 2042 C C . LEU A 1 245 ? 7.252 15.337 -9.838 1.00 86.50 245 LEU A C 1
ATOM 2044 O O . LEU A 1 245 ? 7.727 15.892 -10.826 1.00 86.50 245 LEU A O 1
ATOM 2048 N N . TYR A 1 246 ? 7.134 14.012 -9.740 1.00 87.12 246 TYR A N 1
ATOM 2049 C CA . TYR A 1 246 ? 7.842 13.109 -10.648 1.00 87.12 246 TYR A CA 1
ATOM 2050 C C . TYR A 1 246 ? 6.931 12.271 -11.539 1.00 87.12 246 TYR A C 1
ATOM 2052 O O . TYR A 1 246 ? 7.333 11.931 -12.648 1.00 87.12 246 TYR A O 1
ATOM 2060 N N . TYR A 1 247 ? 5.698 11.966 -11.119 1.00 86.62 247 TYR A N 1
ATOM 2061 C CA . TYR A 1 247 ? 4.856 10.991 -11.820 1.00 86.62 247 TYR A CA 1
ATOM 2062 C C . TYR A 1 247 ? 4.609 11.354 -13.289 1.00 86.62 247 TYR A C 1
ATOM 2064 O O . TYR A 1 247 ? 4.760 10.515 -14.174 1.00 86.62 247 TYR A O 1
ATOM 2072 N N . LYS A 1 248 ? 4.280 12.623 -13.565 1.00 88.88 248 LYS A N 1
ATOM 2073 C CA . LYS A 1 248 ? 4.019 13.089 -14.934 1.00 88.88 248 LYS A CA 1
ATOM 2074 C C . LYS A 1 248 ? 5.257 12.978 -15.825 1.00 88.88 248 LYS A C 1
ATOM 2076 O O . LYS A 1 248 ? 5.142 12.553 -16.972 1.00 88.88 248 LYS A O 1
ATOM 2081 N N . ASP A 1 249 ? 6.414 13.373 -15.306 1.00 91.69 249 ASP A N 1
ATOM 2082 C CA . ASP A 1 249 ? 7.664 13.377 -16.066 1.00 91.69 249 ASP A CA 1
ATOM 2083 C C . ASP A 1 249 ? 8.149 11.942 -16.320 1.00 91.69 249 ASP A C 1
ATOM 2085 O O . ASP A 1 249 ? 8.577 11.624 -17.428 1.00 91.69 249 ASP A O 1
ATOM 2089 N N . ILE A 1 250 ? 7.987 11.047 -15.343 1.00 91.06 250 ILE A N 1
ATOM 2090 C CA . ILE A 1 250 ? 8.255 9.616 -15.508 1.00 91.06 250 ILE A CA 1
ATOM 2091 C C . ILE A 1 250 ? 7.338 8.998 -16.567 1.00 91.06 250 ILE A C 1
ATOM 2093 O O . ILE A 1 250 ? 7.803 8.274 -17.445 1.00 91.06 250 ILE A O 1
ATOM 2097 N N . LEU A 1 251 ? 6.038 9.295 -16.523 1.00 90.19 251 LEU A N 1
ATOM 2098 C CA . LEU A 1 251 ? 5.092 8.785 -17.513 1.00 90.19 251 LEU A CA 1
ATOM 2099 C C . LEU A 1 251 ? 5.448 9.273 -18.927 1.00 90.19 251 LEU A C 1
ATOM 2101 O O . LEU A 1 251 ? 5.404 8.495 -19.879 1.00 90.19 251 LEU A O 1
ATOM 2105 N N . ALA A 1 252 ? 5.853 10.539 -19.062 1.00 92.25 252 ALA A N 1
ATOM 2106 C CA . ALA A 1 252 ? 6.328 11.092 -20.327 1.00 92.25 252 ALA A CA 1
ATOM 2107 C C . ALA A 1 252 ? 7.605 10.392 -20.827 1.00 92.25 252 ALA A C 1
ATOM 2109 O O . ALA A 1 252 ? 7.698 10.081 -22.016 1.00 92.25 252 ALA A O 1
ATOM 2110 N N . LEU A 1 253 ? 8.553 10.081 -19.933 1.00 94.25 253 LEU A N 1
ATOM 2111 C CA . LEU A 1 253 ? 9.742 9.295 -20.269 1.00 94.25 253 LEU A CA 1
ATOM 2112 C C . LEU A 1 253 ? 9.363 7.888 -20.755 1.00 94.25 253 LEU A C 1
ATOM 2114 O O . LEU A 1 253 ? 9.835 7.476 -21.812 1.00 94.25 253 LEU A O 1
ATOM 2118 N N . LYS A 1 254 ? 8.476 7.173 -20.045 1.00 92.75 254 LYS A N 1
ATOM 2119 C CA . LYS A 1 254 ? 7.999 5.834 -20.449 1.00 92.75 254 LYS A CA 1
ATOM 2120 C C . LYS A 1 254 ? 7.373 5.844 -21.845 1.00 92.75 254 LYS A C 1
ATOM 2122 O O . LYS A 1 254 ? 7.688 4.982 -22.664 1.00 92.75 254 LYS A O 1
ATOM 2127 N N . ASN A 1 255 ? 6.525 6.832 -22.126 1.00 93.38 255 ASN A N 1
ATOM 2128 C CA . ASN A 1 255 ? 5.906 6.986 -23.442 1.00 93.38 255 ASN A CA 1
ATOM 2129 C C . ASN A 1 255 ? 6.952 7.286 -24.519 1.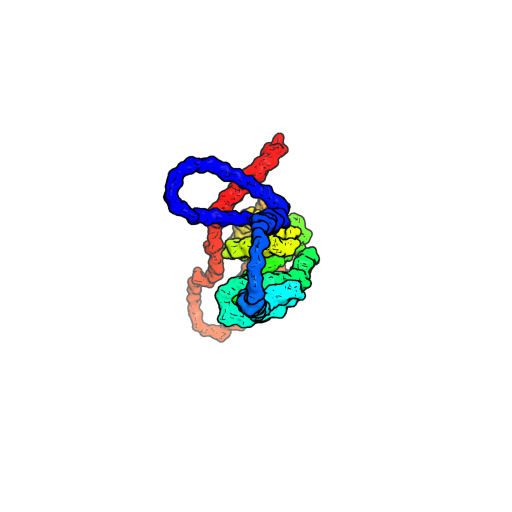00 93.38 255 ASN A C 1
ATOM 2131 O O . ASN A 1 255 ? 6.939 6.649 -25.565 1.00 93.38 255 ASN A O 1
ATOM 2135 N N . THR A 1 256 ? 7.907 8.175 -24.233 1.00 95.88 256 THR A N 1
ATOM 2136 C CA . THR A 1 256 ? 9.002 8.493 -25.163 1.00 95.88 256 THR A CA 1
ATOM 2137 C C . THR A 1 256 ? 9.856 7.258 -25.463 1.00 95.88 256 THR A C 1
ATOM 2139 O O . THR A 1 256 ? 10.194 7.017 -26.618 1.00 95.88 256 THR A O 1
ATOM 2142 N N . ILE A 1 257 ? 10.173 6.442 -24.449 1.00 95.25 257 ILE A N 1
ATOM 2143 C CA . ILE A 1 257 ? 10.881 5.165 -24.624 1.00 95.25 257 ILE A CA 1
ATOM 2144 C C . ILE A 1 257 ? 10.114 4.269 -25.592 1.00 95.25 257 ILE A C 1
ATOM 2146 O O . ILE A 1 257 ? 10.680 3.834 -26.592 1.00 95.25 257 ILE A O 1
ATOM 2150 N N . LYS A 1 258 ? 8.820 4.052 -25.339 1.00 94.88 258 LYS A N 1
ATOM 2151 C CA . LYS A 1 258 ? 7.970 3.231 -26.206 1.00 94.88 258 LYS A CA 1
ATOM 2152 C C . LYS A 1 258 ? 7.934 3.762 -27.642 1.00 94.88 258 LYS A C 1
ATOM 2154 O O . LYS A 1 258 ? 8.203 3.011 -28.571 1.00 94.88 258 LYS A O 1
ATOM 2159 N N . GLU A 1 259 ? 7.698 5.059 -27.823 1.00 95.75 259 GLU A N 1
ATOM 2160 C CA . GLU A 1 259 ? 7.665 5.704 -29.141 1.00 95.75 259 GLU A CA 1
ATOM 2161 C C . GLU A 1 259 ? 8.979 5.531 -29.916 1.00 95.75 259 GLU A C 1
ATOM 2163 O O . GLU A 1 259 ? 8.961 5.271 -31.119 1.00 95.75 259 GLU A O 1
ATOM 2168 N N . LYS A 1 260 ? 10.136 5.656 -29.253 1.00 95.56 260 LYS A N 1
ATOM 2169 C CA . LYS A 1 260 ? 11.438 5.473 -29.916 1.00 95.56 260 LYS A CA 1
ATOM 2170 C C . LYS A 1 260 ? 11.775 4.017 -30.188 1.00 95.56 260 LYS A C 1
ATOM 2172 O O . LYS A 1 260 ? 12.433 3.754 -31.191 1.00 95.56 260 LYS A O 1
ATOM 2177 N N . LEU A 1 261 ? 11.329 3.089 -29.345 1.00 94.75 261 LEU A N 1
ATOM 2178 C CA . LEU A 1 261 ? 11.426 1.660 -29.636 1.00 94.75 261 LEU A CA 1
ATOM 2179 C C . LEU A 1 261 ? 10.560 1.282 -30.838 1.00 94.75 261 LEU A C 1
ATOM 2181 O O . LEU A 1 261 ? 11.004 0.520 -31.690 1.00 94.75 261 LEU A O 1
ATOM 2185 N N . ASP A 1 262 ? 9.363 1.855 -30.958 1.00 92.75 262 ASP A N 1
ATOM 2186 C CA . ASP A 1 262 ? 8.478 1.621 -32.100 1.00 92.75 262 ASP A CA 1
ATOM 2187 C C . ASP A 1 262 ? 8.974 2.253 -33.400 1.00 92.75 262 ASP A C 1
ATOM 2189 O O . ASP A 1 262 ? 8.741 1.700 -34.471 1.00 92.75 262 ASP A O 1
ATOM 2193 N N . ALA A 1 263 ? 9.720 3.352 -33.306 1.00 93.12 263 ALA A N 1
ATOM 2194 C CA . ALA A 1 263 ? 10.392 3.979 -34.439 1.00 93.12 263 ALA A CA 1
ATOM 2195 C C . ALA A 1 263 ? 11.768 3.363 -34.781 1.00 93.12 263 ALA A C 1
ATOM 2197 O O . ALA A 1 263 ? 12.472 3.928 -35.618 1.00 93.12 263 ALA A O 1
ATOM 2198 N N . ASP A 1 264 ? 12.183 2.274 -34.117 1.00 90.00 264 ASP A N 1
ATOM 2199 C CA . ASP A 1 264 ? 13.508 1.645 -34.255 1.00 90.00 264 ASP A CA 1
ATOM 2200 C C . ASP A 1 264 ? 14.686 2.626 -34.055 1.00 90.00 264 ASP A C 1
ATOM 2202 O O . ASP A 1 264 ? 15.728 2.553 -34.708 1.00 90.00 264 ASP A O 1
ATOM 2206 N N . GLN A 1 265 ? 14.538 3.555 -33.105 1.00 92.69 265 GLN A N 1
ATOM 2207 C CA . GLN A 1 265 ? 15.526 4.588 -32.762 1.00 92.69 265 GLN A CA 1
ATOM 2208 C C . GLN A 1 265 ? 16.048 4.477 -31.311 1.00 92.69 265 GLN A C 1
ATOM 2210 O O . GLN A 1 265 ? 16.092 5.485 -30.595 1.00 92.69 265 GLN A O 1
ATOM 2215 N N . PRO A 1 266 ? 16.500 3.297 -30.840 1.00 90.31 266 PRO A N 1
ATOM 2216 C CA . PRO A 1 266 ? 16.923 3.111 -29.448 1.00 90.31 266 PRO A CA 1
ATOM 2217 C C . PRO A 1 266 ? 18.157 3.948 -29.072 1.00 90.31 266 PRO A C 1
ATOM 2219 O O . PRO A 1 266 ? 18.293 4.356 -27.924 1.00 90.31 266 PRO A O 1
ATOM 2222 N N . ALA A 1 267 ? 19.032 4.280 -30.030 1.00 90.12 267 ALA A N 1
ATOM 2223 C CA . ALA A 1 267 ? 20.226 5.090 -29.773 1.00 90.12 267 ALA A CA 1
ATOM 2224 C C . ALA A 1 267 ? 19.902 6.527 -29.312 1.00 90.12 267 ALA A C 1
ATOM 2226 O O . ALA A 1 267 ? 20.667 7.120 -28.555 1.00 90.12 267 ALA A O 1
ATOM 2227 N N . ILE A 1 268 ? 18.753 7.081 -29.725 1.00 93.62 268 ILE A N 1
ATOM 2228 C CA . ILE A 1 268 ? 18.320 8.428 -29.315 1.00 93.62 268 ILE A CA 1
ATOM 2229 C C . ILE A 1 268 ? 17.976 8.455 -27.818 1.00 93.62 268 ILE A C 1
ATOM 2231 O O . ILE A 1 268 ? 18.155 9.485 -27.162 1.00 93.62 268 ILE A O 1
ATOM 2235 N N . LEU A 1 269 ? 17.533 7.322 -27.258 1.00 94.00 269 LEU A N 1
ATOM 2236 C CA . LEU A 1 269 ? 17.097 7.233 -25.866 1.00 94.00 269 LEU A CA 1
ATOM 2237 C C . LEU A 1 269 ? 18.205 7.533 -24.863 1.00 94.00 269 LEU A C 1
ATOM 2239 O O . LEU A 1 269 ? 17.893 8.059 -23.803 1.00 94.00 269 LEU A O 1
ATOM 2243 N N . VAL A 1 270 ? 19.475 7.304 -25.210 1.00 94.25 270 VAL A N 1
ATOM 2244 C CA . VAL A 1 270 ? 20.610 7.669 -24.345 1.00 94.25 270 VAL A CA 1
ATOM 2245 C C . VAL A 1 270 ? 20.556 9.159 -24.000 1.00 94.25 270 VAL A C 1
ATOM 2247 O O . VAL A 1 270 ? 20.529 9.519 -22.828 1.00 94.25 270 VAL A O 1
ATOM 2250 N N . SER A 1 271 ? 20.413 10.022 -25.011 1.00 94.19 271 SER A N 1
ATOM 2251 C CA . SER A 1 271 ? 20.360 11.475 -24.802 1.00 94.19 271 SER A CA 1
ATOM 2252 C C . SER A 1 271 ? 19.113 11.930 -24.030 1.00 94.19 271 SER A C 1
ATOM 2254 O O . SER A 1 271 ? 19.189 12.839 -23.206 1.00 94.19 271 SER A O 1
ATOM 2256 N N . VAL A 1 272 ? 17.973 11.266 -24.256 1.00 94.75 272 VAL A N 1
ATOM 2257 C CA . VAL A 1 272 ? 16.715 11.533 -23.542 1.00 94.75 272 VAL A CA 1
ATOM 2258 C C . VAL A 1 272 ? 16.846 11.176 -22.059 1.00 94.75 272 VAL A C 1
ATOM 2260 O O . VAL A 1 272 ? 16.395 11.935 -21.201 1.00 94.75 272 VAL A O 1
ATOM 2263 N N . ILE A 1 273 ? 17.475 10.040 -21.743 1.00 94.69 273 ILE A N 1
ATOM 2264 C CA . ILE A 1 273 ? 17.683 9.594 -20.360 1.00 94.69 273 ILE A CA 1
ATOM 2265 C C . ILE A 1 273 ? 18.712 10.482 -19.662 1.00 94.69 273 ILE A C 1
ATOM 2267 O O . ILE A 1 273 ? 18.487 10.846 -18.510 1.00 94.69 273 ILE A O 1
ATOM 2271 N N . ASP A 1 274 ? 19.775 10.906 -20.350 1.00 94.25 274 ASP A N 1
ATOM 2272 C CA . ASP A 1 274 ? 20.759 11.851 -19.806 1.00 94.25 274 ASP A CA 1
ATOM 2273 C C . ASP A 1 274 ? 20.095 13.177 -19.400 1.00 94.25 274 ASP A C 1
ATOM 2275 O O . ASP A 1 274 ? 20.317 13.689 -18.297 1.00 94.25 274 ASP A O 1
ATOM 2279 N N . GLU A 1 275 ? 19.247 13.736 -20.271 1.00 94.44 275 GLU A N 1
ATOM 2280 C CA . GLU A 1 275 ? 18.501 14.962 -19.981 1.00 94.44 275 GLU A CA 1
ATOM 2281 C C . GLU A 1 275 ? 17.531 14.762 -18.810 1.00 94.44 275 GLU A C 1
ATOM 2283 O O . GLU A 1 275 ? 17.474 15.592 -17.895 1.00 94.44 275 GLU A O 1
ATOM 2288 N N . PHE A 1 276 ? 16.811 13.638 -18.799 1.00 93.81 276 PHE A N 1
ATOM 2289 C CA . PHE A 1 276 ? 15.906 13.289 -17.712 1.00 93.81 276 PHE A CA 1
ATOM 2290 C C . PHE A 1 276 ? 16.646 13.167 -16.375 1.00 93.81 276 PHE A C 1
ATOM 2292 O O . PHE A 1 276 ? 16.236 13.780 -15.390 1.00 93.81 276 PHE A O 1
ATOM 2299 N N . HIS A 1 277 ? 17.759 12.432 -16.339 1.00 91.19 277 HIS A N 1
ATOM 2300 C CA . HIS A 1 277 ? 18.567 12.230 -15.140 1.00 91.19 277 HIS A CA 1
ATOM 2301 C C . HIS A 1 277 ? 19.145 13.553 -14.628 1.00 91.19 277 HIS A C 1
ATOM 2303 O O . HIS A 1 277 ? 19.095 13.837 -13.432 1.00 91.19 277 HIS A O 1
ATOM 2309 N N . LYS A 1 278 ? 19.603 14.425 -15.534 1.00 92.31 278 LYS A N 1
ATOM 2310 C CA . LYS A 1 278 ? 20.072 15.772 -15.184 1.00 92.31 278 LYS A CA 1
ATOM 2311 C C . LYS A 1 278 ? 18.965 16.634 -14.572 1.00 92.31 278 LYS A C 1
ATOM 2313 O O . LYS A 1 278 ? 19.228 17.390 -13.637 1.00 92.31 278 LYS A O 1
ATOM 2318 N N . LYS A 1 279 ? 17.739 16.547 -15.095 1.00 91.94 279 LYS A N 1
ATOM 2319 C CA . LYS A 1 279 ? 16.573 17.280 -14.576 1.00 91.94 279 LYS A CA 1
ATOM 2320 C C . LYS A 1 279 ? 16.061 16.692 -13.255 1.00 91.94 279 LYS A C 1
ATOM 2322 O O . LYS A 1 279 ? 15.550 17.433 -12.415 1.00 91.94 279 LYS A O 1
ATOM 2327 N N . HIS A 1 280 ? 16.217 15.384 -13.058 1.00 90.62 280 HIS A N 1
ATOM 2328 C CA . HIS A 1 280 ? 15.673 14.637 -11.926 1.00 90.62 280 HIS A CA 1
ATOM 2329 C C . HIS A 1 280 ? 16.726 13.730 -11.254 1.00 90.62 280 HIS A C 1
ATOM 2331 O O . HIS A 1 280 ? 16.559 12.510 -11.226 1.00 90.62 280 HIS A O 1
ATOM 2337 N N . PRO A 1 281 ? 17.781 14.295 -10.634 1.00 85.75 281 PRO A N 1
ATOM 2338 C CA . PRO A 1 281 ? 18.897 13.508 -10.093 1.00 85.75 281 PRO A CA 1
ATOM 2339 C C . PRO A 1 281 ? 18.511 12.592 -8.918 1.00 85.75 281 PRO A C 1
ATOM 2341 O O . PRO A 1 281 ? 19.234 11.653 -8.605 1.00 85.75 281 PRO A O 1
ATOM 2344 N N . GLY A 1 282 ? 17.377 12.850 -8.255 1.00 82.00 282 GLY A N 1
ATOM 2345 C CA . GLY A 1 282 ? 16.867 12.031 -7.146 1.00 82.00 282 GLY A CA 1
ATOM 2346 C C . GLY A 1 282 ? 16.106 10.769 -7.570 1.00 82.00 282 GLY A C 1
ATOM 2347 O O . GLY A 1 282 ? 15.682 10.003 -6.700 1.00 82.00 282 GLY A O 1
ATOM 2348 N N . ILE A 1 283 ? 15.908 10.569 -8.878 1.00 87.06 283 ILE A N 1
ATOM 2349 C CA . ILE A 1 283 ? 15.212 9.414 -9.440 1.00 87.06 283 ILE A CA 1
ATOM 2350 C C . ILE A 1 283 ? 16.243 8.349 -9.853 1.00 87.06 283 ILE A C 1
ATOM 2352 O O . ILE A 1 283 ? 17.114 8.604 -10.683 1.00 87.06 283 ILE A O 1
ATOM 2356 N N . GLY A 1 284 ? 16.135 7.153 -9.271 1.00 87.56 284 GLY A N 1
ATOM 2357 C CA . GLY A 1 284 ? 16.919 5.969 -9.637 1.00 87.56 284 GLY A CA 1
ATOM 2358 C C . GLY A 1 284 ? 16.249 5.134 -10.732 1.00 87.56 284 GLY A C 1
ATOM 2359 O O . GLY A 1 284 ? 15.140 5.439 -11.156 1.00 87.56 284 GLY A O 1
ATOM 2360 N N . GLY A 1 285 ? 16.890 4.050 -11.170 1.00 87.06 285 GLY A N 1
ATOM 2361 C CA . GLY A 1 285 ? 16.347 3.172 -12.218 1.00 87.06 285 GLY A CA 1
ATOM 2362 C C . GLY A 1 285 ? 16.825 3.502 -13.636 1.00 87.06 285 GLY A C 1
ATOM 2363 O O . GLY A 1 285 ? 16.420 2.845 -14.586 1.00 87.06 285 GLY A O 1
ATOM 2364 N N . THR A 1 286 ? 17.647 4.544 -13.820 1.00 89.31 286 THR A N 1
ATOM 2365 C CA . THR A 1 286 ? 18.156 4.936 -15.147 1.00 89.31 286 THR A CA 1
ATOM 2366 C C . THR A 1 286 ? 19.232 3.987 -15.665 1.00 89.31 286 THR A C 1
ATOM 2368 O O . THR A 1 286 ? 19.307 3.765 -16.871 1.00 89.31 286 THR A O 1
ATOM 2371 N N . GLN A 1 287 ? 20.025 3.394 -14.768 1.00 89.44 287 GLN A N 1
ATOM 2372 C CA . GLN A 1 287 ? 21.071 2.428 -15.107 1.00 89.44 287 GLN A CA 1
ATOM 2373 C C . GLN A 1 287 ? 20.492 1.194 -15.803 1.00 89.44 287 GLN A C 1
ATOM 2375 O O . GLN A 1 287 ? 20.984 0.779 -16.849 1.00 89.44 287 GLN A O 1
ATOM 2380 N N . GLU A 1 288 ? 19.395 0.677 -15.265 1.00 91.00 288 GLU A N 1
ATOM 2381 C CA . GLU A 1 288 ? 18.642 -0.446 -15.806 1.00 91.00 288 GLU A CA 1
ATOM 2382 C C . GLU A 1 288 ? 18.136 -0.146 -17.227 1.00 91.00 288 GLU A C 1
ATOM 2384 O O . GLU A 1 288 ? 18.173 -1.013 -18.096 1.00 91.00 288 GLU A O 1
ATOM 2389 N N . ILE A 1 289 ? 17.748 1.105 -17.509 1.00 93.00 289 ILE A N 1
ATOM 2390 C CA . ILE A 1 289 ? 17.343 1.516 -18.860 1.00 93.00 289 ILE A CA 1
ATOM 2391 C C . ILE A 1 289 ? 18.548 1.535 -19.814 1.00 93.00 289 ILE A C 1
ATOM 2393 O O . ILE A 1 289 ? 18.423 1.092 -20.954 1.00 93.00 289 ILE A O 1
ATOM 2397 N N . TYR A 1 290 ? 19.721 2.026 -19.391 1.00 93.75 290 TYR A N 1
ATOM 2398 C CA . TYR A 1 290 ? 20.921 2.001 -20.244 1.00 93.75 290 TYR A CA 1
ATOM 2399 C C . TYR A 1 290 ? 21.361 0.570 -20.580 1.00 93.75 290 TYR A C 1
ATOM 2401 O O . TYR A 1 290 ? 21.769 0.300 -21.714 1.00 93.75 290 TYR A O 1
ATOM 2409 N N . GLU A 1 291 ? 21.266 -0.348 -19.617 1.00 93.69 291 GLU A N 1
ATOM 2410 C CA . GLU A 1 291 ? 21.552 -1.771 -19.821 1.00 93.69 291 GLU A CA 1
ATOM 2411 C C . GLU A 1 291 ? 20.576 -2.393 -20.829 1.00 93.69 291 GLU A C 1
ATOM 2413 O O . GLU A 1 291 ? 21.013 -3.016 -21.802 1.00 93.69 291 GLU A O 1
ATOM 2418 N N . ASP A 1 292 ? 19.277 -2.130 -20.675 1.00 94.81 292 ASP A N 1
ATOM 2419 C CA . ASP A 1 292 ? 18.245 -2.591 -21.606 1.00 94.81 292 ASP A CA 1
ATOM 2420 C C . ASP A 1 292 ? 18.429 -2.009 -23.020 1.00 94.81 292 ASP A C 1
ATOM 2422 O O . ASP A 1 292 ? 18.308 -2.743 -24.003 1.00 94.81 292 ASP A O 1
ATOM 2426 N N . ILE A 1 293 ? 18.809 -0.730 -23.157 1.00 95.12 293 ILE A N 1
ATOM 2427 C CA . ILE A 1 293 ? 19.153 -0.118 -24.456 1.00 95.12 293 ILE A CA 1
ATOM 2428 C C . 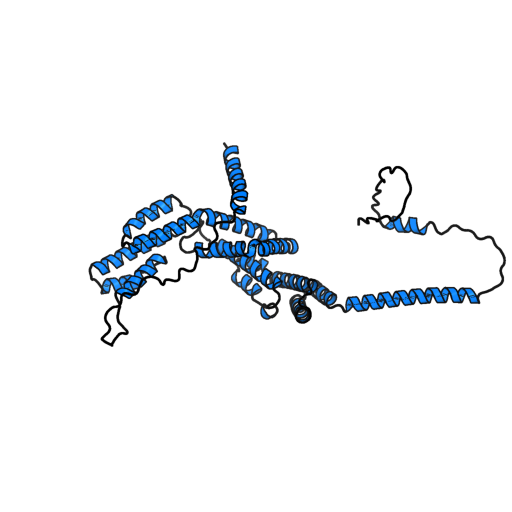ILE A 1 293 ? 20.311 -0.862 -25.119 1.00 95.12 293 ILE A C 1
ATOM 2430 O O . ILE A 1 293 ? 20.241 -1.189 -26.306 1.00 95.12 293 ILE A O 1
ATOM 2434 N N . SER A 1 294 ? 21.379 -1.125 -24.365 1.00 94.56 294 SER A N 1
ATOM 2435 C CA . SER A 1 294 ? 22.569 -1.813 -24.870 1.00 94.56 294 SER A CA 1
ATOM 2436 C C . SER A 1 294 ? 22.233 -3.224 -25.359 1.00 94.56 294 SER A C 1
ATOM 2438 O O . SER A 1 294 ? 22.607 -3.602 -26.473 1.00 94.56 294 SER A O 1
ATOM 2440 N N . ASN A 1 295 ? 21.471 -3.983 -24.567 1.00 94.44 295 ASN A N 1
ATOM 2441 C CA . ASN A 1 295 ? 21.038 -5.335 -24.922 1.00 94.44 295 ASN A CA 1
ATOM 2442 C C . ASN A 1 295 ? 20.113 -5.331 -26.144 1.00 94.44 295 ASN A C 1
ATOM 2444 O O . ASN A 1 295 ? 20.315 -6.110 -27.077 1.00 94.44 295 ASN A O 1
ATOM 2448 N N . TYR A 1 296 ? 19.158 -4.400 -26.197 1.00 94.75 296 TYR A N 1
ATOM 2449 C CA . TYR A 1 296 ? 18.253 -4.249 -27.334 1.00 94.75 296 TYR A CA 1
ATOM 2450 C C . TYR A 1 296 ? 19.003 -3.955 -28.637 1.00 94.75 296 TYR A C 1
ATOM 2452 O O . TYR A 1 296 ? 18.750 -4.603 -29.650 1.00 94.75 296 TYR A O 1
ATOM 2460 N N . ILE A 1 297 ? 19.967 -3.027 -28.621 1.00 93.62 297 ILE A N 1
ATOM 2461 C CA . ILE A 1 297 ? 20.765 -2.694 -29.811 1.00 93.62 297 ILE A CA 1
ATOM 2462 C C . ILE A 1 297 ? 21.532 -3.921 -30.319 1.00 93.62 297 ILE A C 1
ATOM 2464 O O . ILE A 1 297 ? 21.514 -4.178 -31.523 1.00 93.62 297 ILE A O 1
ATOM 2468 N N . LYS A 1 298 ? 22.159 -4.703 -29.429 1.00 93.25 298 LYS A N 1
ATOM 2469 C CA . LYS A 1 298 ? 22.874 -5.936 -29.808 1.00 93.25 298 LYS A CA 1
ATOM 2470 C C . LYS A 1 298 ? 21.943 -6.954 -30.466 1.00 93.25 298 LYS A C 1
ATOM 2472 O O . LYS A 1 298 ? 22.260 -7.474 -31.533 1.00 93.25 298 LYS A O 1
ATOM 2477 N N . ILE A 1 299 ? 20.774 -7.191 -29.867 1.00 92.44 299 ILE A N 1
ATOM 2478 C CA . ILE A 1 299 ? 19.765 -8.110 -30.410 1.00 92.44 299 ILE A CA 1
ATOM 2479 C C . ILE A 1 299 ? 19.306 -7.652 -31.802 1.00 92.44 299 ILE A C 1
ATOM 2481 O O . ILE A 1 299 ? 19.257 -8.457 -32.733 1.00 92.44 299 ILE A O 1
ATOM 2485 N N . MET A 1 300 ? 19.017 -6.359 -31.975 1.00 91.75 300 MET A N 1
ATOM 2486 C CA . MET A 1 300 ? 18.576 -5.818 -33.263 1.00 91.75 300 MET A CA 1
ATOM 2487 C C . MET A 1 300 ? 19.670 -5.883 -34.335 1.00 91.75 300 MET A C 1
ATOM 2489 O O . MET A 1 300 ? 19.364 -6.166 -35.492 1.00 91.75 300 MET A O 1
ATOM 2493 N N . GLN A 1 301 ? 20.941 -5.689 -33.975 1.00 91.19 301 GLN A N 1
ATOM 2494 C CA . GLN A 1 301 ? 22.067 -5.857 -34.900 1.00 91.19 301 GLN A CA 1
ATOM 2495 C C . GLN A 1 301 ? 22.228 -7.311 -35.358 1.00 91.19 301 GLN A C 1
ATOM 2497 O O . GLN A 1 301 ? 22.411 -7.549 -36.554 1.00 91.19 301 GLN A O 1
ATOM 2502 N N . ALA A 1 302 ? 22.118 -8.281 -34.443 1.00 89.38 302 ALA A N 1
ATOM 2503 C CA . ALA A 1 302 ? 22.156 -9.704 -34.786 1.00 89.38 302 ALA A CA 1
ATOM 2504 C C . ALA A 1 302 ? 21.001 -10.084 -35.728 1.00 89.38 302 ALA A C 1
ATOM 2506 O O . ALA A 1 302 ? 21.214 -10.776 -36.728 1.00 89.38 302 ALA A O 1
ATOM 2507 N N . LEU A 1 303 ? 19.799 -9.556 -35.464 1.00 89.25 303 LEU A N 1
ATOM 2508 C CA . LEU A 1 303 ? 18.628 -9.746 -36.317 1.00 89.25 303 LEU A CA 1
ATOM 2509 C C . LEU A 1 303 ? 18.829 -9.156 -37.722 1.00 89.25 303 LEU A C 1
ATOM 2511 O O . LEU A 1 303 ? 18.613 -9.849 -38.715 1.00 89.25 303 LEU A O 1
ATOM 2515 N N . GLN A 1 304 ? 19.279 -7.902 -37.818 1.00 89.25 304 GLN A N 1
ATOM 2516 C CA . GLN A 1 304 ? 19.539 -7.224 -39.097 1.00 89.25 304 GLN A CA 1
ATOM 2517 C C . GLN A 1 304 ? 20.657 -7.895 -39.904 1.00 89.25 304 GLN A C 1
ATOM 2519 O O . GLN A 1 304 ? 20.615 -7.901 -41.132 1.00 89.25 304 GLN A O 1
ATOM 2524 N N . SER A 1 305 ? 21.635 -8.491 -39.221 1.00 90.75 305 SER A N 1
ATOM 2525 C CA . SER A 1 305 ? 22.736 -9.233 -39.844 1.00 90.75 305 SER A CA 1
ATOM 2526 C C . SER A 1 305 ? 22.340 -10.653 -40.274 1.00 90.75 305 SER A C 1
ATOM 2528 O O . SER A 1 305 ? 23.167 -11.377 -40.823 1.00 90.75 305 SER A O 1
ATOM 2530 N N . GLY A 1 306 ? 21.095 -11.078 -40.020 1.00 86.81 306 GLY A N 1
ATOM 2531 C CA . GLY A 1 306 ? 20.599 -12.416 -40.354 1.00 86.81 306 GLY A CA 1
ATOM 2532 C C . GLY A 1 306 ? 21.175 -13.539 -39.483 1.00 86.81 306 GLY A C 1
ATOM 2533 O O . GLY A 1 306 ? 21.035 -14.714 -39.822 1.00 86.81 306 GLY A O 1
ATOM 2534 N N . MET A 1 307 ? 21.817 -13.210 -38.359 1.00 88.00 307 MET A N 1
ATOM 2535 C CA . MET A 1 307 ? 22.462 -14.172 -37.462 1.00 88.00 307 MET A CA 1
ATOM 2536 C C . MET A 1 307 ? 21.439 -14.735 -36.467 1.00 88.00 307 MET A C 1
ATOM 2538 O O . MET A 1 307 ? 21.451 -14.422 -35.279 1.00 88.00 307 MET A O 1
ATOM 2542 N N . LEU A 1 308 ? 20.515 -15.565 -36.963 1.00 83.12 308 LEU A N 1
ATOM 2543 C CA . LEU A 1 308 ? 19.367 -16.059 -36.185 1.00 83.12 308 LEU A CA 1
ATOM 2544 C C . LEU A 1 308 ? 19.755 -16.893 -34.950 1.00 83.12 308 LEU A C 1
ATOM 2546 O O . LEU A 1 308 ? 19.034 -16.864 -33.953 1.00 83.12 308 LEU A O 1
ATOM 2550 N N . SER A 1 309 ? 20.879 -17.617 -34.991 1.00 84.81 309 SER A N 1
ATOM 2551 C CA . SER A 1 309 ? 21.390 -18.345 -33.820 1.00 84.81 309 SER A CA 1
ATOM 2552 C C . SER A 1 309 ? 21.844 -17.383 -32.723 1.00 84.81 309 SER A C 1
ATOM 2554 O O . SER A 1 309 ? 21.414 -17.513 -31.584 1.00 84.81 309 SER A O 1
ATOM 2556 N N . GLU A 1 310 ? 22.625 -16.365 -33.089 1.00 87.25 310 GLU A N 1
ATOM 2557 C CA . GLU A 1 310 ? 23.115 -15.341 -32.162 1.00 87.25 310 GLU A CA 1
ATOM 2558 C C . GLU A 1 310 ? 21.965 -14.505 -31.595 1.00 87.25 310 GLU A C 1
ATOM 2560 O O . GLU A 1 310 ? 21.910 -14.261 -30.396 1.00 87.25 310 GLU A O 1
ATOM 2565 N N . TYR A 1 311 ? 20.981 -14.150 -32.425 1.00 87.44 311 TYR A N 1
ATOM 2566 C CA . TYR A 1 311 ? 19.744 -13.511 -31.977 1.00 87.44 311 TYR A CA 1
ATOM 2567 C C . TYR A 1 311 ? 19.009 -14.352 -30.920 1.00 87.44 311 TYR A C 1
ATOM 2569 O O . TYR A 1 311 ? 18.614 -13.829 -29.876 1.00 87.44 311 TYR A O 1
ATOM 2577 N N . SER A 1 312 ? 18.840 -15.659 -31.163 1.00 85.94 312 SER A N 1
ATOM 2578 C CA . SER A 1 312 ? 18.167 -16.542 -30.205 1.00 85.94 312 SER A CA 1
ATOM 2579 C C . SER A 1 312 ? 18.941 -16.688 -28.897 1.00 85.94 312 SER A C 1
ATOM 2581 O O . SER A 1 312 ? 18.299 -16.861 -27.860 1.00 85.94 312 SER A O 1
ATOM 2583 N N . ASP A 1 313 ? 20.270 -16.686 -28.939 1.00 89.62 313 ASP A N 1
ATOM 2584 C CA . ASP A 1 313 ? 21.100 -16.834 -27.745 1.00 89.62 313 ASP A CA 1
ATOM 2585 C C . ASP A 1 313 ? 21.107 -15.531 -26.937 1.00 89.62 313 ASP A C 1
ATOM 2587 O O . ASP A 1 313 ? 20.804 -15.554 -25.745 1.00 89.62 313 ASP A O 1
ATOM 2591 N N . LEU A 1 314 ? 21.266 -14.381 -27.602 1.00 90.50 314 LEU A N 1
ATOM 2592 C CA . LEU A 1 314 ? 21.198 -13.061 -26.971 1.00 90.50 314 LEU A CA 1
ATOM 2593 C C . LEU A 1 314 ? 19.857 -12.802 -26.279 1.00 90.50 314 LEU A C 1
ATOM 2595 O O . LEU A 1 314 ? 19.838 -12.215 -25.202 1.00 90.50 314 LEU A O 1
ATOM 2599 N N . ILE A 1 315 ? 18.731 -13.245 -26.848 1.00 88.50 315 ILE A N 1
ATOM 2600 C CA . ILE A 1 315 ? 17.424 -13.113 -26.185 1.00 88.50 315 ILE A CA 1
ATOM 2601 C C . ILE A 1 315 ? 17.335 -13.972 -24.924 1.00 88.50 315 ILE A C 1
ATOM 2603 O O . ILE A 1 315 ? 16.779 -13.516 -23.930 1.00 88.50 315 ILE A O 1
ATOM 2607 N N . LYS A 1 316 ? 17.863 -15.202 -24.944 1.00 87.12 316 LYS A N 1
ATOM 2608 C CA . LYS A 1 316 ? 17.848 -16.082 -23.762 1.00 87.12 316 LYS A CA 1
ATOM 2609 C C . LYS A 1 316 ? 18.738 -15.547 -22.645 1.00 87.12 316 LYS A C 1
ATOM 2611 O O . LYS A 1 316 ? 18.439 -15.770 -21.477 1.00 87.12 316 LYS A O 1
ATOM 2616 N N . GLU A 1 317 ? 19.832 -14.889 -23.013 1.00 88.38 317 GLU A N 1
ATOM 2617 C CA . GLU A 1 317 ? 20.780 -14.289 -22.075 1.00 88.38 317 GLU A CA 1
ATOM 2618 C C . GLU A 1 317 ? 20.328 -12.914 -21.563 1.00 88.38 317 GLU A C 1
ATOM 2620 O O . GLU A 1 317 ? 20.753 -12.492 -20.487 1.00 88.38 317 GLU A O 1
ATOM 2625 N N . SER A 1 318 ? 19.466 -12.213 -22.305 1.00 86.75 318 SER A N 1
ATOM 2626 C CA . SER A 1 318 ? 18.994 -10.878 -21.934 1.00 86.75 318 SER A CA 1
ATOM 2627 C C . SER A 1 318 ? 17.887 -10.939 -20.885 1.00 86.75 318 SER A C 1
ATOM 2629 O O . SER A 1 318 ? 16.799 -11.453 -21.131 1.00 86.75 318 SER A O 1
ATOM 2631 N N . ASP A 1 319 ? 18.145 -10.331 -19.729 1.00 87.94 319 ASP A N 1
ATOM 2632 C CA . ASP A 1 319 ? 17.171 -10.156 -18.649 1.00 87.94 319 ASP A CA 1
ATOM 2633 C C . ASP A 1 319 ? 16.712 -8.693 -18.597 1.00 87.94 319 ASP A C 1
ATOM 2635 O O . ASP A 1 319 ? 17.230 -7.892 -17.813 1.00 87.94 319 ASP A O 1
ATOM 2639 N N . PHE A 1 320 ? 15.783 -8.340 -19.495 1.00 90.56 320 PHE A N 1
ATOM 2640 C CA . PHE A 1 320 ? 15.251 -6.981 -19.604 1.00 90.56 320 PHE A CA 1
ATOM 2641 C C . PHE A 1 320 ? 14.568 -6.550 -18.305 1.00 90.56 320 PHE A C 1
ATOM 2643 O O . PHE A 1 320 ? 13.606 -7.176 -17.854 1.00 90.56 320 PHE A O 1
ATOM 2650 N N . LYS A 1 321 ? 15.048 -5.454 -17.716 1.00 89.94 321 LYS A N 1
ATOM 2651 C CA . LYS A 1 321 ? 14.563 -4.945 -16.422 1.00 89.94 321 LYS A CA 1
ATOM 2652 C C . LYS A 1 321 ? 13.354 -4.033 -16.553 1.00 89.94 321 LYS A C 1
ATOM 2654 O O . LYS A 1 321 ? 12.631 -3.830 -15.578 1.00 89.94 321 LYS A O 1
ATOM 2659 N N . THR A 1 322 ? 13.125 -3.494 -17.744 1.00 90.50 322 THR A N 1
ATOM 2660 C CA . THR A 1 322 ? 12.057 -2.542 -18.020 1.00 90.50 322 THR A CA 1
ATOM 2661 C C . THR A 1 322 ? 11.037 -3.107 -19.006 1.00 90.50 322 THR A C 1
ATOM 2663 O O . THR A 1 322 ? 11.355 -3.660 -20.060 1.00 90.50 322 THR A O 1
ATOM 2666 N N . GLU A 1 323 ? 9.764 -2.935 -18.646 1.00 90.38 323 GLU A N 1
ATOM 2667 C CA . GLU A 1 323 ? 8.603 -3.452 -19.380 1.00 90.38 323 GLU A CA 1
ATOM 2668 C C . GLU A 1 323 ? 8.596 -3.077 -20.881 1.00 90.38 323 GLU A C 1
ATOM 2670 O O . GLU A 1 323 ? 8.418 -3.982 -21.696 1.00 90.38 323 GLU A O 1
ATOM 2675 N N . PRO A 1 324 ? 8.880 -1.823 -21.309 1.00 91.88 324 PRO A N 1
ATOM 2676 C CA . PRO A 1 324 ? 8.806 -1.464 -22.729 1.00 91.88 324 PRO A CA 1
ATOM 2677 C C . PRO A 1 324 ? 9.766 -2.251 -23.632 1.00 91.88 324 PRO A C 1
ATOM 2679 O O . PRO A 1 324 ? 9.422 -2.564 -24.771 1.00 91.88 324 PRO A O 1
ATOM 2682 N N . PHE A 1 325 ? 10.966 -2.576 -23.143 1.00 94.00 325 PHE A N 1
ATOM 2683 C CA . PHE A 1 325 ? 11.955 -3.326 -23.919 1.00 94.00 325 PHE A CA 1
ATOM 2684 C C . PHE A 1 325 ? 11.593 -4.810 -23.995 1.00 94.00 325 PHE A C 1
ATOM 2686 O O . PHE A 1 325 ? 11.639 -5.398 -25.080 1.00 94.00 325 PHE A O 1
ATOM 2693 N N . ALA A 1 326 ? 11.165 -5.392 -22.869 1.00 92.44 326 ALA A N 1
ATOM 2694 C CA . ALA A 1 326 ? 10.679 -6.767 -22.817 1.00 92.44 326 ALA A CA 1
ATOM 2695 C C . ALA A 1 326 ? 9.482 -6.979 -23.763 1.00 92.44 326 ALA A C 1
ATOM 2697 O O . ALA A 1 326 ? 9.468 -7.927 -24.556 1.00 92.44 326 ALA A O 1
ATOM 2698 N N . ASP A 1 327 ? 8.516 -6.056 -23.747 1.00 92.56 327 ASP A N 1
ATOM 2699 C CA . ASP A 1 327 ? 7.339 -6.093 -24.618 1.00 92.56 327 ASP A CA 1
ATOM 2700 C C . ASP A 1 327 ? 7.712 -5.970 -26.098 1.00 92.56 327 ASP A C 1
ATOM 2702 O O . ASP A 1 327 ? 7.200 -6.722 -26.938 1.00 92.56 327 ASP A O 1
ATOM 2706 N N . LYS A 1 328 ? 8.642 -5.066 -26.434 1.00 92.88 328 LYS A N 1
ATOM 2707 C CA . LYS A 1 328 ? 9.090 -4.885 -27.818 1.00 92.88 328 LYS A CA 1
ATOM 2708 C C . LYS A 1 328 ? 9.740 -6.153 -28.362 1.00 92.88 328 LYS A C 1
ATOM 2710 O O . LYS A 1 328 ? 9.344 -6.620 -29.431 1.00 92.88 328 LYS A O 1
ATOM 2715 N N . ILE A 1 329 ? 10.669 -6.760 -27.624 1.00 91.81 329 ILE A N 1
ATOM 2716 C CA . ILE A 1 329 ? 11.319 -8.011 -28.042 1.00 91.81 329 ILE A CA 1
ATOM 2717 C C . ILE A 1 329 ? 10.306 -9.150 -28.174 1.00 91.81 329 ILE A C 1
ATOM 2719 O O . ILE A 1 329 ? 10.340 -9.887 -29.161 1.00 91.81 329 ILE A O 1
ATOM 2723 N N . LYS A 1 330 ? 9.343 -9.255 -27.253 1.00 91.06 330 LYS A N 1
ATOM 2724 C CA . LYS A 1 330 ? 8.251 -10.231 -27.352 1.00 91.06 330 LYS A CA 1
ATOM 2725 C C . LYS A 1 330 ? 7.416 -10.045 -28.624 1.00 91.06 330 LYS A C 1
ATOM 2727 O O . LYS A 1 330 ? 7.098 -11.035 -29.283 1.00 91.06 330 LYS A O 1
ATOM 2732 N N . SER A 1 331 ? 7.096 -8.804 -28.999 1.00 90.50 331 SER A N 1
ATOM 2733 C CA . SER A 1 331 ? 6.354 -8.512 -30.236 1.00 90.50 331 SER A CA 1
ATOM 2734 C C . SER A 1 331 ? 7.137 -8.899 -31.497 1.00 90.50 331 SER A C 1
ATOM 2736 O O . SER A 1 331 ? 6.577 -9.503 -32.408 1.00 90.50 331 SER A O 1
ATOM 2738 N N . ILE A 1 332 ? 8.449 -8.643 -31.519 1.00 88.88 332 ILE A N 1
ATOM 2739 C CA . ILE A 1 332 ? 9.331 -9.008 -32.633 1.00 88.88 332 ILE A CA 1
ATOM 2740 C C . ILE A 1 332 ? 9.428 -10.536 -32.760 1.00 88.88 332 ILE A C 1
ATOM 2742 O O . ILE A 1 332 ? 9.279 -11.073 -33.857 1.00 88.88 332 ILE A O 1
ATOM 2746 N N . MET A 1 333 ? 9.593 -11.254 -31.643 1.00 87.25 333 MET A N 1
ATOM 2747 C CA . MET A 1 333 ? 9.614 -12.722 -31.641 1.00 87.25 333 MET A CA 1
ATOM 2748 C C . MET A 1 333 ? 8.320 -13.331 -32.191 1.00 87.25 333 MET A C 1
ATOM 2750 O O . MET A 1 333 ? 8.380 -14.311 -32.933 1.00 87.25 333 MET A O 1
ATOM 2754 N N . ALA A 1 334 ? 7.164 -12.747 -31.862 1.00 87.81 334 ALA A N 1
ATOM 2755 C CA . ALA A 1 334 ? 5.871 -13.209 -32.363 1.00 87.81 334 ALA A CA 1
ATOM 2756 C C . ALA A 1 334 ? 5.743 -13.065 -33.892 1.00 87.81 334 ALA A C 1
ATOM 2758 O O . ALA A 1 334 ? 5.142 -13.920 -34.534 1.00 87.81 334 ALA A O 1
ATOM 2759 N N . VAL A 1 335 ? 6.342 -12.023 -34.479 1.00 84.56 335 VAL A N 1
ATOM 2760 C CA . VAL A 1 335 ? 6.346 -11.794 -35.935 1.00 84.56 335 VAL A CA 1
ATOM 2761 C C . VAL A 1 335 ? 7.352 -12.693 -36.661 1.00 84.56 335 VAL A C 1
ATOM 2763 O O . VAL A 1 335 ? 7.097 -13.094 -37.792 1.00 84.56 335 VAL A O 1
ATOM 2766 N N . ILE A 1 336 ? 8.485 -13.021 -36.028 1.00 77.75 336 ILE A N 1
ATOM 2767 C CA . ILE A 1 336 ? 9.550 -13.855 -36.620 1.00 77.75 336 ILE A CA 1
ATOM 2768 C C . ILE A 1 336 ? 9.265 -15.357 -36.470 1.00 77.75 336 ILE A C 1
ATOM 2770 O O . ILE A 1 336 ? 9.743 -16.152 -37.277 1.00 77.75 336 ILE A O 1
ATOM 2774 N N . SER A 1 337 ? 8.451 -15.757 -35.487 1.00 69.69 337 SER A N 1
ATOM 2775 C CA . SER A 1 337 ? 8.035 -17.152 -35.274 1.00 69.69 337 SER A CA 1
ATOM 2776 C C . SER A 1 337 ? 6.570 -17.443 -35.657 1.00 69.69 337 SER A C 1
ATOM 2778 O O . SER A 1 337 ? 5.857 -18.038 -34.840 1.00 69.69 337 SER A O 1
ATOM 2780 N N . PRO A 1 338 ? 6.069 -17.091 -36.861 1.00 55.94 338 PRO A N 1
ATOM 2781 C CA . PRO A 1 338 ? 4.755 -17.528 -37.291 1.00 55.94 338 PRO A CA 1
ATOM 2782 C C . PRO A 1 338 ? 4.888 -18.959 -37.822 1.00 55.94 338 PRO A C 1
ATOM 2784 O O . PRO A 1 338 ? 4.955 -19.138 -39.025 1.00 55.94 338 PRO A O 1
ATOM 2787 N N . ASP A 1 339 ? 5.063 -19.951 -36.939 1.00 46.91 339 ASP A N 1
ATOM 2788 C CA . ASP A 1 339 ? 4.650 -21.352 -37.153 1.00 46.91 339 ASP A CA 1
ATOM 2789 C C . ASP A 1 339 ? 5.257 -22.317 -36.123 1.00 46.91 339 ASP A C 1
ATOM 2791 O O . ASP A 1 339 ? 6.403 -22.761 -36.219 1.00 46.91 339 ASP A O 1
ATOM 2795 N N . LYS A 1 340 ? 4.408 -22.753 -35.186 1.00 44.66 340 LYS A N 1
ATOM 2796 C CA . LYS A 1 340 ? 4.363 -24.162 -34.755 1.00 44.66 340 LYS A CA 1
ATOM 2797 C C . LYS A 1 340 ? 2.953 -24.770 -34.758 1.00 44.66 340 LYS A C 1
ATOM 2799 O O . LYS A 1 340 ? 2.821 -25.942 -34.428 1.00 44.66 340 LYS A O 1
ATOM 2804 N N . GLU A 1 341 ? 1.925 -24.045 -35.205 1.00 40.72 341 GLU A N 1
ATOM 2805 C CA . GLU A 1 341 ? 0.562 -24.576 -35.367 1.00 40.72 341 GLU A CA 1
ATOM 2806 C C . GLU A 1 341 ? -0.141 -23.962 -36.590 1.00 40.72 341 GLU A C 1
ATOM 2808 O O . GLU A 1 341 ? -1.109 -23.225 -36.450 1.00 40.72 341 GLU A O 1
ATOM 2813 N N . SER A 1 342 ? 0.308 -24.257 -37.815 1.00 36.50 342 SER A N 1
ATOM 2814 C CA . SER A 1 342 ? -0.571 -24.097 -38.986 1.00 36.50 342 SER A CA 1
ATOM 2815 C C . SER A 1 342 ? -0.220 -25.031 -40.154 1.00 36.50 342 SER A C 1
ATOM 2817 O O . SER A 1 342 ? 0.119 -24.636 -41.261 1.00 36.50 342 SER A O 1
ATOM 2819 N N . SER A 1 343 ? -0.382 -26.342 -39.953 1.00 36.44 343 SER A N 1
ATOM 2820 C CA . SER A 1 343 ? -0.613 -27.240 -41.091 1.00 36.44 343 SER A CA 1
ATOM 2821 C C . SER A 1 343 ? -2.084 -27.158 -41.525 1.00 36.44 343 SER A C 1
ATOM 2823 O O . SER A 1 343 ? -2.885 -28.008 -41.140 1.00 36.44 343 SER A O 1
ATOM 2825 N N . SER A 1 344 ? -2.455 -26.142 -42.309 1.00 32.62 344 SER A N 1
ATOM 2826 C CA . SER A 1 344 ? -3.550 -26.249 -43.289 1.00 32.62 344 SER A CA 1
ATOM 2827 C C . SER A 1 344 ? -3.481 -25.097 -44.301 1.00 32.62 344 SER A C 1
ATOM 2829 O O . SER A 1 344 ? -3.475 -23.940 -43.882 1.00 32.62 344 SER A O 1
ATOM 2831 N N . PRO A 1 345 ? -3.451 -25.374 -45.618 1.00 45.91 345 PRO A N 1
ATOM 2832 C CA . PRO A 1 345 ? -3.426 -24.339 -46.640 1.00 45.91 345 PRO A CA 1
ATOM 2833 C C . PRO A 1 345 ? -4.841 -23.813 -46.925 1.00 45.91 345 PRO A C 1
ATOM 2835 O O . PRO A 1 345 ? -5.834 -24.490 -46.664 1.00 45.91 345 PRO A O 1
ATOM 2838 N N . ASP A 1 346 ? -4.882 -22.620 -47.514 1.00 40.78 346 ASP A N 1
ATOM 2839 C CA . ASP A 1 346 ? -6.034 -21.927 -48.106 1.00 40.78 346 ASP A CA 1
ATOM 2840 C C . ASP A 1 346 ? -6.894 -21.046 -47.187 1.00 40.78 346 ASP A C 1
ATOM 2842 O O . ASP A 1 346 ? -8.039 -21.351 -46.849 1.00 40.78 346 ASP A O 1
ATOM 2846 N N . LYS A 1 347 ? -6.395 -19.827 -46.934 1.00 33.34 347 LYS A N 1
ATOM 2847 C CA . LYS A 1 347 ? -7.252 -18.630 -46.919 1.00 33.34 347 LYS A CA 1
ATOM 2848 C C . LYS A 1 347 ? -6.445 -17.365 -47.254 1.00 33.34 347 LYS A C 1
ATOM 2850 O O . LYS A 1 347 ? -5.391 -17.162 -46.656 1.00 33.34 347 LYS A O 1
ATOM 2855 N N . PRO A 1 348 ? -6.891 -16.507 -48.190 1.00 32.00 348 PRO A N 1
ATOM 2856 C CA . PRO A 1 348 ? -6.166 -15.286 -48.521 1.00 32.00 348 PRO A CA 1
ATOM 2857 C C . PRO A 1 348 ? -6.216 -14.281 -47.364 1.00 32.00 348 PRO A C 1
ATOM 2859 O O . PRO A 1 348 ? -7.253 -14.094 -46.722 1.00 32.00 348 PRO A O 1
ATOM 2862 N N . LEU A 1 349 ? -5.063 -13.645 -47.138 1.00 36.22 349 LEU A N 1
ATOM 2863 C CA . LEU A 1 349 ? -4.792 -12.607 -46.145 1.00 36.22 349 LEU A CA 1
ATOM 2864 C C . LEU A 1 349 ? -5.920 -11.564 -46.093 1.00 36.22 349 LEU A C 1
ATOM 2866 O O . LEU A 1 349 ? -6.145 -10.829 -47.053 1.00 36.22 349 LEU A O 1
ATOM 2870 N N . SER A 1 350 ? -6.596 -11.474 -44.950 1.00 32.12 350 SER A N 1
ATOM 2871 C CA . SER A 1 350 ? -7.368 -10.291 -44.564 1.00 32.12 350 SER A CA 1
ATOM 2872 C C . SER A 1 350 ? -6.569 -9.570 -43.487 1.00 32.12 350 SER A C 1
ATOM 2874 O O . SER A 1 350 ? -6.288 -10.144 -42.438 1.00 32.12 350 SER A O 1
ATOM 2876 N N . ILE A 1 351 ? -6.158 -8.340 -43.787 1.00 33.91 351 ILE A N 1
ATOM 2877 C CA . ILE A 1 351 ? -5.517 -7.420 -42.843 1.00 33.91 351 ILE A CA 1
ATOM 2878 C C . ILE A 1 351 ? -6.529 -7.158 -41.716 1.00 33.91 351 ILE A C 1
ATOM 2880 O O . ILE A 1 351 ? -7.622 -6.678 -42.025 1.00 33.91 351 ILE A O 1
ATOM 2884 N N . PRO A 1 352 ? -6.236 -7.475 -40.442 1.00 30.58 352 PRO A N 1
ATOM 2885 C CA . PRO A 1 352 ? -7.102 -7.068 -39.350 1.00 30.58 352 PRO A CA 1
ATOM 2886 C C . PRO A 1 352 ? -6.889 -5.576 -39.097 1.00 30.58 352 PRO A C 1
ATOM 2888 O O . PRO A 1 352 ? -5.756 -5.131 -38.908 1.00 30.58 352 PRO A O 1
ATOM 2891 N N . ASP A 1 353 ? -7.987 -4.824 -39.094 1.00 29.25 353 ASP A N 1
ATOM 2892 C CA . ASP A 1 353 ? -8.046 -3.461 -38.579 1.00 29.25 353 ASP A CA 1
ATOM 2893 C C . ASP A 1 353 ? -7.432 -3.414 -37.173 1.00 29.25 353 ASP A C 1
ATOM 2895 O O . ASP A 1 353 ? -7.901 -4.060 -36.234 1.00 29.25 353 ASP A O 1
ATOM 2899 N N . THR A 1 354 ? -6.366 -2.634 -37.028 1.00 34.31 354 THR A N 1
ATOM 2900 C CA . THR A 1 354 ? -5.766 -2.268 -35.746 1.00 34.31 354 THR A CA 1
ATOM 2901 C C . THR A 1 354 ? -6.709 -1.328 -35.003 1.00 34.31 354 THR A C 1
ATOM 2903 O O . THR A 1 354 ? -6.584 -0.116 -35.132 1.00 34.31 354 THR A O 1
ATOM 2906 N N . ASN A 1 355 ? -7.664 -1.880 -34.258 1.00 33.59 355 ASN A N 1
ATOM 2907 C CA . ASN A 1 355 ? -8.453 -1.174 -33.246 1.00 33.59 355 ASN A CA 1
ATOM 2908 C C . ASN A 1 355 ? -9.033 -2.186 -32.247 1.00 33.59 355 ASN A C 1
ATOM 2910 O O . ASN A 1 355 ? -10.245 -2.312 -32.130 1.00 33.59 355 ASN A O 1
ATOM 2914 N N . ASP A 1 356 ? -8.178 -2.932 -31.546 1.00 27.00 356 ASP A N 1
ATOM 2915 C CA . ASP A 1 356 ? -8.608 -3.618 -30.322 1.00 27.00 356 ASP A CA 1
ATOM 2916 C C . ASP A 1 356 ? -7.406 -3.923 -29.418 1.00 27.00 356 ASP A C 1
ATOM 2918 O O . ASP A 1 356 ? -6.911 -5.042 -29.310 1.00 27.00 356 ASP A O 1
ATOM 2922 N N . TYR A 1 357 ? -6.870 -2.870 -28.805 1.00 28.89 357 TYR A N 1
ATOM 2923 C CA . TYR A 1 357 ? -6.162 -3.015 -27.543 1.00 28.89 357 TYR A CA 1
ATOM 2924 C C . TYR A 1 357 ? -7.009 -2.307 -26.499 1.00 28.89 357 TYR A C 1
ATOM 2926 O O . TYR A 1 357 ? -7.157 -1.083 -26.548 1.00 28.89 357 TYR A O 1
ATOM 2934 N N . ASP A 1 358 ? -7.543 -3.094 -25.565 1.00 29.03 358 ASP A N 1
ATOM 2935 C CA . ASP A 1 358 ? -8.059 -2.648 -24.278 1.00 29.03 358 ASP A CA 1
ATOM 2936 C C . ASP A 1 358 ? -6.955 -1.870 -23.548 1.00 29.03 358 ASP A C 1
ATOM 2938 O O . ASP A 1 358 ? -6.198 -2.376 -22.716 1.00 29.03 358 ASP A O 1
ATOM 2942 N N . ILE A 1 359 ? -6.857 -0.585 -23.879 1.00 31.12 359 ILE A N 1
ATOM 2943 C CA . ILE A 1 359 ? -6.323 0.427 -22.991 1.00 31.12 359 ILE A CA 1
ATOM 2944 C C . ILE A 1 359 ? -7.285 0.416 -21.811 1.00 31.12 359 ILE A C 1
ATOM 2946 O O . ILE A 1 359 ? -8.368 1.002 -21.867 1.00 31.12 359 ILE A O 1
ATOM 2950 N N . VAL A 1 360 ? -6.886 -0.262 -20.732 1.00 30.88 360 VAL A N 1
ATOM 2951 C CA . VAL A 1 360 ? -7.392 0.036 -19.392 1.00 30.88 360 VAL A CA 1
ATOM 2952 C C . VAL A 1 360 ? -7.482 1.555 -19.310 1.00 30.88 360 VAL A C 1
ATOM 2954 O O . VAL A 1 360 ? -6.471 2.236 -19.483 1.00 30.88 360 VAL A O 1
ATOM 2957 N N . LYS A 1 361 ? -8.701 2.080 -19.145 1.00 31.36 361 LYS A N 1
ATOM 2958 C CA . LYS A 1 361 ? -9.009 3.509 -19.015 1.00 31.36 361 LYS A CA 1
ATOM 2959 C C . LYS A 1 361 ? -8.221 4.125 -17.850 1.00 31.36 361 LYS A C 1
ATOM 2961 O O . LYS A 1 361 ? -8.754 4.360 -16.775 1.00 31.36 361 LYS A O 1
ATOM 2966 N N . ILE A 1 362 ? -6.944 4.419 -18.063 1.00 37.19 362 ILE A N 1
ATOM 2967 C CA . ILE A 1 362 ? -6.114 5.266 -17.197 1.00 37.19 362 ILE A CA 1
ATOM 2968 C C . ILE A 1 362 ? -6.366 6.745 -17.556 1.00 37.19 362 ILE A C 1
ATOM 2970 O O . ILE A 1 362 ? -6.114 7.647 -16.763 1.00 37.19 362 ILE A O 1
ATOM 2974 N N . SER A 1 363 ? -6.983 7.005 -18.713 1.00 33.12 363 SER A N 1
ATOM 2975 C CA . SER A 1 363 ? -7.451 8.318 -19.168 1.00 33.12 363 SER A CA 1
ATOM 2976 C C . SER A 1 363 ? -8.619 8.903 -18.354 1.00 33.12 363 SER A C 1
ATOM 2978 O O . SER A 1 363 ? -8.979 10.058 -18.570 1.00 33.12 363 SER A O 1
ATOM 2980 N N . GLU A 1 364 ? -9.172 8.165 -17.383 1.00 34.00 364 GLU A N 1
ATOM 2981 C CA . GLU A 1 364 ? -10.171 8.665 -16.423 1.00 34.00 364 GLU A CA 1
ATOM 2982 C C . GLU A 1 364 ? -9.612 8.880 -15.001 1.00 34.00 364 GLU A C 1
ATOM 2984 O O . GLU A 1 364 ? -10.390 9.121 -14.075 1.00 34.00 364 GLU A O 1
ATOM 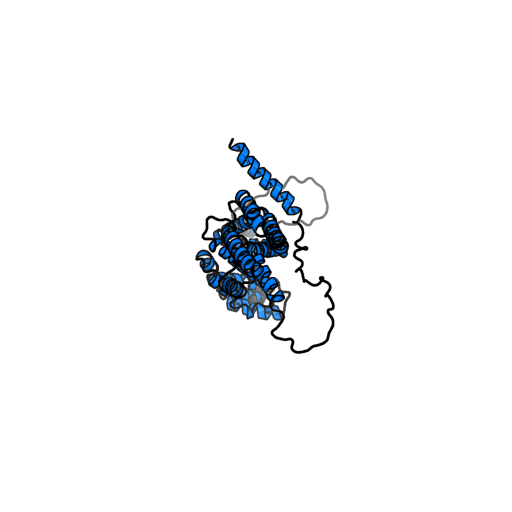2989 N N . LEU A 1 365 ? -8.280 8.898 -14.808 1.00 35.81 365 LEU A N 1
ATOM 2990 C CA . LEU A 1 365 ? -7.682 9.516 -13.616 1.00 35.81 365 LEU A CA 1
ATOM 2991 C C . LEU A 1 365 ? -7.987 11.016 -13.652 1.00 35.81 365 LEU A C 1
ATOM 2993 O O . LEU A 1 365 ? -7.281 11.837 -14.239 1.00 35.81 365 LEU A O 1
ATOM 2997 N N . LYS A 1 366 ? -9.142 11.327 -13.068 1.00 37.53 366 LYS A N 1
ATOM 2998 C CA . LYS A 1 366 ? -9.750 12.636 -12.910 1.00 37.53 366 LYS A CA 1
ATOM 2999 C C . LYS A 1 366 ? -8.665 13.646 -12.572 1.00 37.53 366 LYS A C 1
ATOM 3001 O O . LYS A 1 366 ? -8.038 13.563 -11.519 1.00 37.53 366 LYS A O 1
ATOM 3006 N N . ILE A 1 367 ? -8.465 14.600 -13.480 1.00 44.00 367 ILE A N 1
ATOM 3007 C CA . ILE A 1 367 ? -7.632 15.779 -13.261 1.00 44.00 367 ILE A CA 1
ATOM 3008 C C . ILE A 1 367 ? -7.976 16.327 -11.871 1.00 44.00 367 ILE A C 1
ATOM 3010 O O . ILE A 1 367 ? -9.104 16.749 -11.623 1.00 44.00 367 ILE A O 1
ATOM 3014 N N . MET A 1 368 ? -6.990 16.201 -10.982 1.00 41.28 368 MET A N 1
ATOM 3015 C CA . MET A 1 368 ? -6.849 16.722 -9.624 1.00 41.28 368 MET A CA 1
ATOM 3016 C C . MET A 1 368 ? -8.010 17.629 -9.144 1.00 41.28 368 MET A C 1
ATOM 3018 O O . MET A 1 368 ? -8.232 18.691 -9.732 1.00 41.28 368 MET A O 1
ATOM 3022 N N . PRO A 1 369 ? -8.728 17.297 -8.051 1.00 44.31 369 PRO A N 1
ATOM 3023 C CA . PRO A 1 369 ? -9.811 18.143 -7.548 1.00 44.31 369 PRO A CA 1
ATOM 3024 C C . PRO A 1 369 ? -9.296 19.538 -7.147 1.00 44.31 369 PRO A C 1
ATOM 3026 O O . PRO A 1 369 ? -8.305 19.657 -6.426 1.00 44.31 369 PRO A O 1
ATOM 3029 N N . ASP A 1 370 ? -9.999 20.606 -7.554 1.00 43.78 370 ASP A N 1
ATOM 3030 C CA . ASP A 1 370 ? -9.607 22.020 -7.353 1.00 43.78 370 ASP A CA 1
ATOM 3031 C C . ASP A 1 370 ? -9.306 22.407 -5.890 1.00 43.78 370 ASP A C 1
ATOM 3033 O O . ASP A 1 370 ? -8.592 23.379 -5.626 1.00 43.78 370 ASP A O 1
ATOM 3037 N N . SER A 1 371 ? -9.776 21.618 -4.917 1.00 41.97 371 SER A N 1
ATOM 3038 C CA . SER A 1 371 ? -9.395 21.746 -3.505 1.00 41.97 371 SER A CA 1
ATOM 3039 C C . SER A 1 371 ? -7.881 21.638 -3.273 1.00 41.97 371 SER A C 1
ATOM 3041 O O . SER A 1 371 ? -7.362 22.254 -2.342 1.00 41.97 371 SER A O 1
ATOM 3043 N N . PHE A 1 372 ? -7.159 20.908 -4.131 1.00 43.00 372 PHE A N 1
ATOM 3044 C CA . PHE A 1 372 ? -5.709 20.740 -4.035 1.00 43.00 372 PHE A CA 1
ATOM 3045 C C . PHE A 1 372 ? -4.940 21.957 -4.566 1.00 43.00 372 PHE A C 1
ATOM 3047 O O . PHE A 1 372 ? -3.934 22.334 -3.970 1.00 43.00 372 PHE A O 1
ATOM 3054 N N . LYS A 1 373 ? -5.439 22.661 -5.596 1.00 49.59 373 LYS A N 1
ATOM 3055 C CA . LYS A 1 373 ? -4.809 23.912 -6.067 1.00 49.59 373 LYS A CA 1
ATOM 3056 C C . LYS A 1 373 ? -4.746 24.972 -4.963 1.00 49.59 373 LYS A C 1
ATOM 3058 O O . LYS A 1 373 ? -3.746 25.673 -4.859 1.00 49.59 373 LYS A O 1
ATOM 3063 N N . LYS A 1 374 ? -5.784 25.081 -4.121 1.00 46.22 374 LYS A N 1
ATOM 3064 C CA . LYS A 1 374 ? -5.847 26.086 -3.040 1.00 46.22 374 LYS A CA 1
ATOM 3065 C C . LYS A 1 374 ? -4.936 25.767 -1.850 1.00 46.22 374 LYS A C 1
ATOM 3067 O O . LYS A 1 374 ? -4.211 26.656 -1.414 1.00 46.22 374 LYS A O 1
ATOM 3072 N N . SER A 1 375 ? -4.937 24.523 -1.361 1.00 43.56 375 SER A N 1
ATOM 3073 C CA . SER A 1 375 ? -4.066 24.106 -0.243 1.00 43.56 375 SER A CA 1
ATOM 3074 C C . SER A 1 375 ? -2.583 24.210 -0.616 1.00 43.56 375 SER A C 1
ATOM 3076 O O . SER A 1 375 ? -1.758 24.660 0.176 1.00 43.56 375 SER A O 1
ATOM 3078 N N . ASN A 1 376 ? -2.254 23.865 -1.862 1.00 46.53 376 ASN A N 1
ATOM 3079 C CA . ASN A 1 376 ? -0.878 23.831 -2.342 1.00 46.53 376 ASN A CA 1
ATOM 3080 C C . ASN A 1 376 ? -0.346 25.236 -2.703 1.00 46.53 376 ASN A C 1
ATOM 3082 O O . ASN A 1 376 ? 0.846 25.503 -2.577 1.00 46.53 376 ASN A O 1
ATOM 3086 N N . MET A 1 377 ? -1.220 26.196 -3.052 1.00 48.97 377 MET A N 1
ATOM 3087 C CA . MET A 1 377 ? -0.808 27.601 -3.201 1.00 48.97 377 MET A CA 1
ATOM 3088 C C . MET A 1 377 ? -0.362 28.208 -1.860 1.00 48.97 377 MET A C 1
ATOM 3090 O O . MET A 1 377 ? 0.614 28.953 -1.825 1.00 48.97 377 MET A O 1
ATOM 3094 N N . GLN A 1 378 ? -1.024 27.846 -0.754 1.00 50.97 378 GLN A N 1
ATOM 3095 C CA . GLN A 1 378 ? -0.649 28.303 0.589 1.00 50.97 378 GLN A CA 1
ATOM 3096 C C . GLN A 1 378 ? 0.662 27.670 1.070 1.00 50.97 378 GLN A C 1
ATOM 3098 O O . GLN A 1 378 ? 1.513 28.375 1.605 1.00 50.97 378 GLN A O 1
ATOM 3103 N N . GLN A 1 379 ? 0.873 26.374 0.824 1.00 44.12 379 GLN A N 1
ATOM 3104 C CA . GLN A 1 379 ? 2.129 25.695 1.171 1.00 44.12 379 GLN A CA 1
ATOM 3105 C C . GLN A 1 379 ? 3.310 26.185 0.323 1.00 44.12 379 GLN A C 1
ATOM 3107 O O . GLN A 1 379 ? 4.386 26.440 0.863 1.00 44.12 379 GLN A O 1
ATOM 3112 N N . LYS A 1 380 ? 3.102 26.427 -0.979 1.00 54.59 380 LYS A N 1
ATOM 3113 C CA . LYS A 1 380 ? 4.123 27.011 -1.860 1.00 54.59 380 LYS A CA 1
ATOM 3114 C C . LYS A 1 380 ? 4.498 28.435 -1.439 1.00 54.59 380 LYS A C 1
ATOM 3116 O O . LYS A 1 380 ? 5.674 28.775 -1.469 1.00 54.59 380 LYS A O 1
ATOM 3121 N N . GLN A 1 381 ? 3.531 29.247 -1.001 1.00 62.19 381 GLN A N 1
ATOM 3122 C CA . GLN A 1 381 ? 3.796 30.575 -0.430 1.00 62.19 381 GLN A CA 1
ATOM 3123 C C . GLN A 1 381 ? 4.543 30.496 0.908 1.00 62.19 381 GLN A C 1
ATOM 3125 O O . GLN A 1 381 ? 5.421 31.318 1.154 1.00 62.19 381 GLN A O 1
ATOM 3130 N N . LEU A 1 382 ? 4.247 29.498 1.746 1.00 48.62 382 LEU A N 1
ATOM 3131 C CA . LEU A 1 382 ? 4.938 29.291 3.019 1.00 48.62 382 LEU A CA 1
ATOM 3132 C C . LEU A 1 382 ? 6.401 28.868 2.809 1.00 48.62 382 LEU A 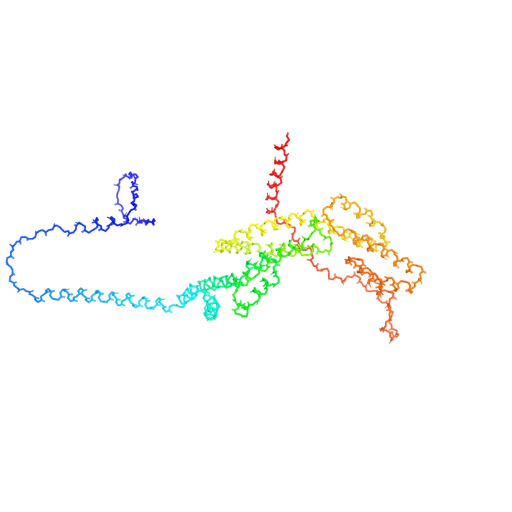C 1
ATOM 3134 O O . LEU A 1 382 ? 7.292 29.422 3.444 1.00 48.62 382 LEU A O 1
ATOM 3138 N N . ALA A 1 383 ? 6.656 27.950 1.873 1.00 42.25 383 ALA A N 1
ATOM 3139 C CA . ALA A 1 383 ? 8.004 27.507 1.521 1.00 42.25 383 ALA A CA 1
ATOM 3140 C C . ALA A 1 383 ? 8.834 28.625 0.869 1.00 42.25 383 ALA A C 1
ATOM 3142 O O . ALA A 1 383 ? 10.006 28.789 1.199 1.00 42.25 383 ALA A O 1
ATOM 3143 N N . LEU A 1 384 ? 8.223 29.443 -0.002 1.00 50.22 384 LEU A N 1
ATOM 3144 C CA . LEU A 1 384 ? 8.902 30.606 -0.584 1.00 50.22 384 LEU A CA 1
ATOM 3145 C C . LEU A 1 384 ? 9.257 31.646 0.487 1.00 50.22 384 LEU A C 1
ATOM 3147 O O . LEU A 1 384 ? 10.348 32.198 0.450 1.00 50.22 384 LEU A O 1
ATOM 3151 N N . LYS A 1 385 ? 8.362 31.870 1.459 1.00 54.09 385 LYS A N 1
ATOM 3152 C CA . LYS A 1 385 ? 8.566 32.827 2.553 1.00 54.09 385 LYS A CA 1
ATOM 3153 C C . LYS A 1 385 ? 9.712 32.419 3.486 1.00 54.09 385 LYS A C 1
ATOM 3155 O O . LYS A 1 385 ? 10.532 33.252 3.846 1.00 54.09 385 LYS A O 1
ATOM 3160 N N . VAL A 1 386 ? 9.813 31.129 3.811 1.00 56.38 386 VAL A N 1
ATOM 3161 C CA . VAL A 1 386 ? 10.917 30.569 4.618 1.00 56.38 386 VAL A CA 1
ATOM 3162 C C . VAL A 1 386 ? 12.270 30.692 3.903 1.00 56.38 386 VAL A C 1
ATOM 3164 O O . VAL A 1 386 ? 13.302 30.833 4.557 1.00 56.38 386 VAL A O 1
ATOM 3167 N N . LEU A 1 387 ? 12.277 30.656 2.567 1.00 39.53 387 LEU A N 1
ATOM 3168 C CA . LEU A 1 387 ? 13.487 30.840 1.763 1.00 39.53 387 LEU A CA 1
ATOM 3169 C C . LEU A 1 387 ? 13.882 32.316 1.610 1.00 39.53 387 LEU A C 1
ATOM 3171 O O . LEU A 1 387 ? 15.073 32.602 1.543 1.00 39.53 387 LEU A O 1
ATOM 3175 N N . THR A 1 388 ? 12.924 33.249 1.588 1.00 53.28 388 THR A N 1
ATOM 3176 C CA . THR A 1 388 ? 13.208 34.694 1.508 1.00 53.28 388 THR A CA 1
ATOM 3177 C C . THR A 1 388 ? 13.537 35.342 2.849 1.00 53.28 388 THR A C 1
ATOM 3179 O O . THR A 1 388 ? 14.254 36.329 2.854 1.00 53.28 388 THR A O 1
ATOM 3182 N N . ASP A 1 389 ? 13.065 34.798 3.975 1.00 48.91 389 ASP A N 1
ATOM 3183 C CA . ASP A 1 389 ? 13.372 35.329 5.317 1.00 48.91 389 ASP A CA 1
ATOM 3184 C C . ASP A 1 389 ? 14.759 34.869 5.841 1.00 48.91 389 ASP A C 1
ATOM 3186 O O . ASP A 1 389 ? 15.184 35.283 6.918 1.00 48.91 389 ASP A O 1
ATOM 3190 N N . ASN A 1 390 ? 15.467 34.012 5.088 1.00 42.06 390 ASN A N 1
ATOM 3191 C CA . ASN A 1 390 ? 16.827 33.526 5.379 1.00 42.06 390 ASN A CA 1
ATOM 3192 C C . ASN A 1 390 ? 17.905 34.094 4.425 1.00 42.06 390 ASN A C 1
ATOM 3194 O O . ASN A 1 390 ? 19.023 33.574 4.382 1.00 42.06 390 ASN A O 1
ATOM 3198 N N . GLN A 1 391 ? 17.575 35.141 3.663 1.00 40.56 391 GLN A N 1
ATOM 3199 C CA . GLN A 1 391 ? 18.521 36.003 2.941 1.00 40.56 391 GLN A CA 1
ATOM 3200 C C . GLN A 1 391 ? 18.484 37.401 3.549 1.00 40.56 391 GLN A C 1
ATOM 3202 O O . GLN A 1 391 ? 19.560 38.040 3.578 1.00 40.56 391 GLN A O 1
#

Foldseek 3Di:
DDDDDDDDDDDDDDDDDDDDDDDDPDPVVVVVVVPVPPPDDDDDDDDDDDPPPVVVVVVVVVVVVVVVVVVVVVVVVVVVCPDLLNVLVVCLVVLVLLVSLLSLLVVCVVVVPPPSSLVSNLSSLLSQLVVLPLLVCLVVLVLVVSLVSLVPPCVSVVSRVLSVLVSLLSNLLSLLSNLVVVDPDQFLAEAQPCQVSLVVSVCSCPVCVVSSVVVLVVSCVVPVSVVSSVVSVVSVVSSVVCCVPPVVVSVVLVVVCLVCLVVVNLVVNVVVLVVVCVVPVSYHHSVLSVLLSVLLVQLVVCVVVVVVVSNVVSVVVDDRPHDSSVVSVVVVCCVVPPDPDDPDDDDDDDDDPPDDDPPPPPVPPPDDDVVCVVVVVVVVVVVVVVVVVVD